Protein AF-0000000079813178 (afdb_homodimer)

Radius of gyration: 21.25 Å; Cα contacts (8 Å, |Δi|>4): 1229; chains: 2; bounding box: 48×65×44 Å

Foldseek 3Di:
DPQPDDDPPQKDFDDKDKDFALAKDKDKDAAFKKKKKWQAAALWKKWKWKAAQPDSPWIWDLVLQCVVVVHQWAAAQGFTAIPVRHGFKHWNHWPQGTKGQPDAWDDQVNCCVPPVHRDDRIFLVNCQVVVVVRVDHSVPRDRTIMPQWDWDADPVGDIDGDGGRTHRSTMIMMGGRHTMMMMMTRGNDLRDRSRDNDRGMMMMTMMHRD/DPQPDDDPPQKDFDDKDKDFALAKDKDKDAAFKKKKKWQAAALWKKWKWKAAQPDSPWIWDLVLQCVVVVHQWAAAQGFTAIPVRHGFKHWNHWPQGTKGQPDAWDDQVNCCVPPVHRDDRIFLVNCQVVVVVRVDHSVPRDRTIMPQWDWDADPVGDIDGDGGRTHRSTMIMMGGRHTMMMMMTRGNDLRDRSRPNDRGMMMMTMMHRD

InterPro domains:
  IPR018959 Domain of unknown function DUF1989 [PF09347] (17-181)

Sequence (420 aa):
MTVALTLPEGSRVIHRETVAPKKPWSRVLATGQFLSIVDLHGQQAVDFLCFTAHAPHARLNVPNTVKLNRSLYVTKGTDLYSDRAEKMFSVIEDTCGFHDTLAGCCSCEMDRLRYGVEKTESCRTNFISELSKWGLGPSEIVSNVNFFMRVKFASDGALEIAEGISRPGDYVILRAHMPVLAVLSNCPQQNNPCSGFAPTPIEVIVSEAVMTVALTLPEGSRVIHRETVAPKKPWSRVLATGQFLSIVDLHGQQAVDFLCFTAHAPHARLNVPNTVKLNRSLYVTKGTDLYSDRAEKMFSVIEDTCGFHDTLAGCCSCEMDRLRYGVEKTESCRTNFISELSKWGLGPSEIVSNVNFFMRVKFASDGALEIAEGISRPGDYVILRAHMPVLAVLSNCPQQNNPCSGFAPTPIEVIVSEAV

Organism: NCBI:txid265959

pLDDT: mean 94.75, std 8.08, range [41.75, 98.94]

Solvent-accessible surface area (backbone atoms only — not comparable to full-atom values): 20722 Å² total; per-residue (Å²): 127,88,56,85,71,83,68,64,85,63,47,44,80,76,45,74,44,73,41,52,49,50,34,50,52,72,50,76,39,49,59,62,23,32,44,33,44,30,26,56,70,31,16,39,22,30,37,36,48,42,28,35,53,91,54,75,79,34,31,52,20,53,25,51,19,26,58,75,61,34,23,55,53,44,33,59,72,33,50,39,20,16,73,67,58,41,68,42,34,32,26,75,39,48,69,56,67,51,18,27,54,62,62,41,67,50,34,38,54,49,37,30,75,75,70,70,44,72,88,55,75,25,29,45,58,28,46,36,60,54,34,45,78,75,79,42,51,68,80,71,67,62,65,26,41,25,44,32,17,36,64,47,64,49,89,87,24,42,46,44,78,31,64,26,79,28,45,61,42,24,34,39,31,31,35,26,64,35,51,28,26,40,37,36,14,34,30,40,47,54,89,50,39,35,12,63,46,57,47,52,45,33,37,41,35,36,30,33,73,109,126,86,55,85,71,83,68,64,85,63,46,43,80,77,45,75,47,75,42,51,50,52,34,50,51,72,50,75,40,50,59,60,21,32,44,33,44,30,26,56,68,29,16,39,22,31,36,35,49,41,30,36,55,91,54,76,78,34,34,54,22,53,27,50,20,26,58,76,61,34,22,54,52,45,33,59,72,34,50,41,19,17,73,67,59,43,67,41,34,32,26,76,38,48,68,56,65,51,18,28,54,64,62,43,69,50,33,38,54,50,37,29,75,75,70,70,44,72,88,53,76,23,30,45,59,27,45,35,61,55,34,44,80,74,78,41,49,68,79,71,66,63,65,25,41,25,43,33,18,35,65,47,64,48,91,88,22,42,44,44,78,31,65,26,78,29,45,60,41,25,35,39,32,31,36,26,63,33,52,27,28,40,37,37,16,34,31,40,48,52,87,49,39,35,14,61,47,56,46,52,46,33,36,41,35,34,29,32,72,111

Secondary structure (DSSP, 8-state):
------PPTTEEEEEEEEEPTT-EEEEEEPTT-EEEEEESSSS--EEEEEEESSSTT-BB-HHHHHHHHTBSSB-TTPEEEBTT--EEEEEEEESS--BBSSS----HHHHHHHH---S---HHHHHHHHHHTTT--GGG----EEET-EEEE-TT-BEEEE---PPTTEEEEEEESS-EEEEEEE----SSGGGTTS---EEEEEEEE-/------PPTTEEEEEEEEEPTT-EEEEEE-TT-EEEEEESSSS--EEEEEEESSSTT-BB-HHHHHHHHTBSSB-TTPEEEBTT--EEEEEEEESS--BBSSS----HHHHHHHH---S---HHHHHHHHHHTTT--GGG----EEET-EEEE-TT-BEEEE---PPTTEEEEEEESS-EEEEEEE----SSGGGTTS---EEEEEEEE-

Structure (mmCIF, N/CA/C/O backbone):
data_AF-0000000079813178-model_v1
#
loop_
_entity.id
_entity.type
_entity.pdbx_description
1 polymer 'DUF1989 domain-containing protein'
#
loop_
_atom_site.group_PDB
_atom_site.id
_atom_site.type_symbol
_atom_site.label_atom_id
_atom_site.label_alt_id
_atom_site.label_comp_id
_atom_site.label_asym_id
_atom_site.label_entity_id
_atom_site.label_seq_id
_atom_site.pdbx_PDB_ins_code
_atom_site.Cartn_x
_atom_site.Cartn_y
_atom_site.Cartn_z
_atom_site.occupancy
_atom_site.B_iso_or_equiv
_atom_site.auth_seq_id
_atom_site.auth_comp_id
_atom_site.auth_asym_id
_atom_site.auth_atom_id
_atom_site.pdbx_PDB_model_num
ATOM 1 N N . MET A 1 1 ? 4.766 33.875 9.242 1 42.12 1 MET A N 1
ATOM 2 C CA . MET A 1 1 ? 3.498 34.438 8.758 1 42.12 1 MET A CA 1
ATOM 3 C C . MET A 1 1 ? 2.34 33.5 9.109 1 42.12 1 MET A C 1
ATOM 5 O O . MET A 1 1 ? 2.441 32.281 8.953 1 42.12 1 MET A O 1
ATOM 9 N N . THR A 1 2 ? 1.492 33.969 10.023 1 48.41 2 THR A N 1
ATOM 10 C CA . THR A 1 2 ? 0.312 33.219 10.445 1 48.41 2 THR A CA 1
ATOM 11 C C . THR A 1 2 ? -0.547 32.812 9.242 1 48.41 2 THR A C 1
ATOM 13 O O . THR A 1 2 ? -0.904 33.688 8.43 1 48.41 2 THR A O 1
ATOM 16 N N . VAL A 1 3 ? -0.203 31.609 8.633 1 57.38 3 VAL A N 1
ATOM 17 C CA . VAL A 1 3 ? -0.937 31.156 7.461 1 57.38 3 VAL A CA 1
ATOM 18 C C . VAL A 1 3 ? -2.439 31.25 7.719 1 57.38 3 VAL A C 1
ATOM 20 O O . VAL A 1 3 ? -2.896 31.016 8.844 1 57.38 3 VAL A O 1
ATOM 23 N N . ALA A 1 4 ? -3.143 32.031 6.816 1 65.25 4 ALA A N 1
ATOM 24 C CA . ALA A 1 4 ? -4.594 32.188 6.828 1 65.25 4 ALA A CA 1
ATOM 25 C C . ALA A 1 4 ? -5.293 30.828 6.746 1 65.25 4 ALA A C 1
ATOM 27 O O . ALA A 1 4 ? -5.406 30.25 5.664 1 65.25 4 ALA A O 1
ATOM 28 N N . LEU A 1 5 ? -5.188 29.953 7.801 1 79.19 5 LEU A N 1
ATOM 29 C CA . LEU A 1 5 ? -5.93 28.719 7.953 1 79.19 5 LEU A CA 1
ATOM 30 C C . LEU A 1 5 ? -7.371 28.984 8.375 1 79.19 5 LEU A C 1
ATOM 32 O O . LEU A 1 5 ? -7.617 29.828 9.25 1 79.19 5 LEU A O 1
ATOM 36 N N . THR A 1 6 ? -8.328 28.656 7.5 1 83.5 6 THR A N 1
ATOM 37 C CA . THR A 1 6 ? -9.727 28.688 7.922 1 83.5 6 THR A CA 1
ATOM 38 C C . THR A 1 6 ? -10.109 27.391 8.648 1 83.5 6 THR A C 1
ATOM 40 O O . THR A 1 6 ? -10.289 26.359 8.008 1 83.5 6 THR A O 1
ATOM 43 N N . LEU A 1 7 ? -10.195 27.5 9.914 1 88.56 7 LEU A N 1
ATOM 44 C CA . LEU A 1 7 ? -10.633 26.359 10.719 1 88.56 7 LEU A CA 1
ATOM 45 C C . LEU A 1 7 ? -12.133 26.125 10.562 1 88.56 7 LEU A C 1
ATOM 47 O O . LEU A 1 7 ? -12.867 27.031 10.156 1 88.56 7 LEU A O 1
ATOM 51 N N . PRO A 1 8 ? -12.5 24.859 10.82 1 89.31 8 PRO A N 1
ATOM 52 C CA . PRO A 1 8 ? -13.945 24.609 10.766 1 89.31 8 PRO A CA 1
ATOM 53 C C . PRO A 1 8 ? -14.734 25.562 11.656 1 89.31 8 PRO A C 1
ATOM 55 O O . PRO A 1 8 ? -14.281 25.906 12.758 1 89.31 8 PRO A O 1
ATOM 58 N N . GLU A 1 9 ? -15.828 26.031 11.078 1 85.81 9 GLU A N 1
ATOM 59 C CA . GLU A 1 9 ? -16.625 27 11.812 1 85.81 9 GLU A CA 1
ATOM 60 C C . GLU A 1 9 ? -16.969 26.484 13.211 1 85.81 9 GLU A C 1
ATOM 62 O O . GLU A 1 9 ? -17.359 25.328 13.367 1 85.81 9 GLU A O 1
ATOM 67 N N . GLY A 1 10 ? -16.781 27.328 14.18 1 89.38 10 GLY A N 1
ATOM 68 C CA . GLY A 1 10 ? -17.156 27.016 15.547 1 89.38 10 GLY A CA 1
ATOM 69 C C . GLY A 1 10 ? -16.141 26.125 16.25 1 89.38 10 GLY A C 1
ATOM 70 O O . GLY A 1 10 ? -16.484 25.453 17.234 1 89.38 10 GLY A O 1
ATOM 71 N N . SER A 1 11 ? -14.969 26.047 15.648 1 93.38 11 SER A N 1
ATOM 72 C CA . SER A 1 11 ? -13.984 25.172 16.281 1 93.38 11 SER A CA 1
ATOM 73 C C . SER A 1 11 ? -12.984 25.984 17.109 1 93.38 11 SER A C 1
ATOM 75 O O . SER A 1 11 ? -12.781 27.172 16.859 1 93.38 11 SER A O 1
ATOM 77 N N . ARG A 1 12 ? -12.414 25.406 18.172 1 95.69 12 ARG A N 1
ATOM 78 C CA . ARG A 1 12 ? -11.344 25.984 18.969 1 95.69 12 ARG A CA 1
ATOM 79 C C . ARG A 1 12 ? -10.055 25.188 18.828 1 95.69 12 ARG A C 1
ATOM 81 O O . ARG A 1 12 ? -10.086 23.953 18.766 1 95.69 12 ARG A O 1
ATOM 88 N N . VAL A 1 13 ? -9.008 25.922 18.828 1 96.88 13 VAL A N 1
ATOM 89 C CA . VAL A 1 13 ? -7.695 25.297 18.734 1 96.88 13 VAL A CA 1
ATOM 90 C C . VAL A 1 13 ? -7.312 24.688 20.078 1 96.88 13 VAL A C 1
ATOM 92 O O . VAL A 1 13 ? -7.359 25.375 21.109 1 96.88 13 VAL A O 1
ATOM 95 N N . ILE A 1 14 ? -6.93 23.469 20.062 1 96.56 14 ILE A N 1
ATOM 96 C CA . ILE A 1 14 ? -6.516 22.875 21.328 1 96.56 14 ILE A CA 1
ATOM 97 C C . ILE A 1 14 ? -5.02 22.562 21.281 1 96.56 14 ILE A C 1
ATOM 99 O O . ILE A 1 14 ? -4.398 22.344 22.328 1 96.56 14 ILE A O 1
ATOM 103 N N . HIS A 1 15 ? -4.414 22.469 20.188 1 97.75 15 HIS A N 1
ATOM 104 C CA . HIS A 1 15 ? -2.982 22.25 20.016 1 97.75 15 HIS A CA 1
ATOM 105 C C . HIS A 1 15 ? -2.486 22.891 18.719 1 97.75 15 HIS A C 1
ATOM 107 O O . HIS A 1 15 ? -3.168 22.828 17.688 1 97.75 15 HIS A O 1
ATOM 113 N N . ARG A 1 16 ? -1.456 23.562 18.75 1 97.25 16 ARG A N 1
ATOM 114 C CA . ARG A 1 16 ? -0.791 24.172 17.594 1 97.25 16 ARG A CA 1
ATOM 115 C C . ARG A 1 16 ? 0.725 24.078 17.734 1 97.25 16 ARG A C 1
ATOM 117 O O . ARG A 1 16 ? 1.286 24.422 18.766 1 97.25 16 ARG A O 1
ATOM 124 N N . GLU A 1 17 ? 1.346 23.562 16.672 1 97.81 17 GLU A N 1
ATOM 125 C CA . GLU A 1 17 ? 2.785 23.328 16.75 1 97.81 17 GLU A CA 1
ATOM 126 C C . GLU A 1 17 ? 3.441 23.422 15.383 1 97.81 17 GLU A C 1
ATOM 128 O O . GLU A 1 17 ? 2.873 22.969 14.383 1 97.81 17 GLU A O 1
ATOM 133 N N . THR A 1 18 ? 4.57 24.062 15.367 1 98.56 18 THR A N 1
ATOM 134 C CA . THR A 1 18 ? 5.422 23.953 14.18 1 98.56 18 THR A CA 1
ATOM 135 C C . THR A 1 18 ? 6.301 22.719 14.258 1 98.56 18 THR A C 1
ATOM 137 O O . THR A 1 18 ? 7.027 22.516 15.227 1 98.56 18 THR A O 1
ATOM 140 N N . VAL A 1 19 ? 6.18 21.844 13.328 1 98.75 19 VAL A N 1
ATOM 141 C CA . VAL A 1 19 ? 7.055 20.688 13.211 1 98.75 19 VAL A CA 1
ATOM 142 C C . VAL A 1 19 ? 8.258 21.031 12.336 1 98.75 19 VAL A C 1
ATOM 144 O O . VAL A 1 19 ? 8.102 21.375 11.164 1 98.75 19 VAL A O 1
ATOM 147 N N . ALA A 1 20 ? 9.445 20.984 12.883 1 98.69 20 ALA A N 1
ATOM 148 C CA . ALA A 1 20 ? 10.672 21.344 12.172 1 98.69 20 ALA A CA 1
ATOM 149 C C . ALA A 1 20 ? 10.891 20.422 10.969 1 98.69 20 ALA A C 1
ATOM 151 O O . ALA A 1 20 ? 10.328 19.328 10.898 1 98.69 20 ALA A O 1
ATOM 152 N N . PRO A 1 21 ? 11.711 20.953 9.977 1 98.31 21 PRO A N 1
ATOM 153 C CA . PRO A 1 21 ? 12.047 20.047 8.875 1 98.31 21 PRO A CA 1
ATOM 154 C C . PRO A 1 21 ? 12.633 18.719 9.359 1 98.31 21 PRO A C 1
ATOM 156 O O . PRO A 1 21 ? 13.391 18.703 10.328 1 98.31 21 P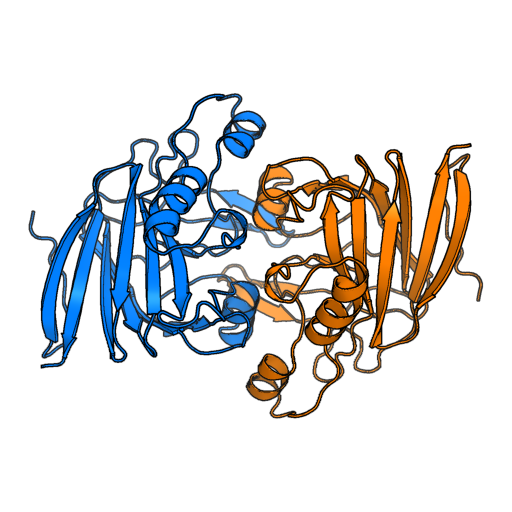RO A O 1
ATOM 159 N N . LYS A 1 22 ? 12.18 17.656 8.719 1 98.38 22 LYS A N 1
ATOM 160 C CA . LYS A 1 22 ? 12.781 16.328 8.867 1 98.38 22 LYS A CA 1
ATOM 161 C C . LYS A 1 22 ? 12.375 15.688 10.188 1 98.38 22 LYS A C 1
ATOM 163 O O . LYS A 1 22 ? 12.875 14.609 10.539 1 98.38 22 LYS A O 1
ATOM 168 N N . LYS A 1 23 ? 11.453 16.25 10.914 1 98.69 23 LYS A N 1
ATOM 169 C CA . LYS A 1 23 ? 11.117 15.742 12.234 1 98.69 23 LYS A CA 1
ATOM 170 C C . LYS A 1 23 ? 9.742 15.078 12.234 1 98.69 23 LYS A C 1
ATOM 172 O O . LYS A 1 23 ? 8.883 15.414 11.422 1 98.69 23 LYS A O 1
ATOM 177 N N . PRO A 1 24 ? 9.531 14.102 13.102 1 98.81 24 PRO A N 1
ATOM 178 C CA . PRO A 1 24 ? 8.227 13.438 13.234 1 98.81 24 PRO A CA 1
ATOM 179 C C . PRO A 1 24 ? 7.301 14.156 14.211 1 98.81 24 PRO A C 1
ATOM 181 O O . PRO A 1 24 ? 7.746 15.031 14.961 1 98.81 24 PRO A O 1
ATOM 184 N N . TRP A 1 25 ? 6.059 13.82 14.195 1 98.88 25 TRP A N 1
ATOM 185 C CA . TRP A 1 25 ? 5.023 14.281 15.117 1 98.88 25 TRP A CA 1
ATOM 186 C C . TRP A 1 25 ? 3.924 13.227 15.266 1 98.88 25 TRP A C 1
ATOM 188 O O . TRP A 1 25 ? 3.625 12.492 14.32 1 98.88 25 TRP A O 1
ATOM 198 N N . SER A 1 26 ? 3.346 13.117 16.484 1 98.56 26 SER A N 1
ATOM 199 C CA . SER A 1 26 ? 2.209 12.227 16.703 1 98.56 26 SER A CA 1
ATOM 200 C C . SER A 1 26 ? 1.302 12.742 17.812 1 98.56 26 SER A C 1
ATOM 202 O O . SER A 1 26 ? 1.755 13.453 18.703 1 98.56 26 SER A O 1
ATOM 204 N N . ARG A 1 27 ? 0.092 12.438 17.688 1 98.12 27 ARG A N 1
ATOM 205 C CA . ARG A 1 27 ? -0.904 12.789 18.688 1 98.12 27 ARG A CA 1
ATOM 206 C C . ARG A 1 27 ? -2.168 11.953 18.531 1 98.12 27 ARG A C 1
ATOM 208 O O . ARG A 1 27 ? -2.541 11.594 17.406 1 98.12 27 ARG A O 1
ATOM 215 N N . VAL A 1 28 ? -2.85 11.648 19.656 1 97.5 28 VAL A N 1
ATOM 216 C CA . VAL A 1 28 ? -4.168 11.031 19.609 1 97.5 28 VAL A CA 1
ATOM 217 C C . VAL A 1 28 ? -5.238 12.109 19.438 1 97.5 28 VAL A C 1
ATOM 219 O O . VAL A 1 28 ? -5.219 13.125 20.125 1 97.5 28 VAL A O 1
ATOM 222 N N . LEU A 1 29 ? -6.059 11.93 18.484 1 98.06 29 LEU A N 1
ATOM 223 C CA . LEU A 1 29 ? -7.242 12.766 18.297 1 98.06 29 LEU A CA 1
ATOM 224 C C . LEU A 1 29 ? -8.5 12.031 18.75 1 98.06 29 LEU A C 1
ATOM 226 O O . LEU A 1 29 ? -8.648 10.836 18.5 1 98.06 29 LEU A O 1
ATOM 230 N N . ALA A 1 30 ? -9.383 12.758 19.422 1 97.12 30 ALA A N 1
ATOM 231 C CA . ALA A 1 30 ? -10.695 12.219 19.781 1 97.12 30 ALA A CA 1
ATOM 232 C C . ALA A 1 30 ? -11.648 12.281 18.578 1 97.12 30 ALA A C 1
ATOM 234 O O . ALA A 1 30 ? -11.406 13.023 17.625 1 97.12 30 ALA A O 1
ATOM 235 N N . THR A 1 31 ? -12.711 11.406 18.719 1 97.44 31 THR A N 1
ATOM 236 C CA . THR A 1 31 ? -13.758 11.461 17.703 1 97.44 31 THR A CA 1
ATOM 237 C C . THR A 1 31 ? -14.273 12.891 17.531 1 97.44 31 THR A C 1
ATOM 239 O O . THR A 1 31 ? -14.57 13.57 18.516 1 97.44 31 THR A O 1
ATOM 242 N N . GLY A 1 32 ? -14.266 13.328 16.266 1 97.94 32 GLY A N 1
ATOM 243 C CA . GLY A 1 32 ? -14.828 14.633 15.969 1 97.94 32 GLY A CA 1
ATOM 244 C C . GLY A 1 32 ? -13.781 15.734 15.898 1 97.94 32 GLY A C 1
ATOM 245 O O . GLY A 1 32 ? -14.047 16.812 15.375 1 97.94 32 GLY A O 1
ATOM 246 N N . GLN A 1 33 ? -12.594 15.539 16.422 1 98.56 33 GLN A N 1
ATOM 247 C CA . GLN A 1 33 ? -11.531 16.531 16.359 1 98.56 33 GLN A CA 1
ATOM 248 C C . GLN A 1 33 ? -10.961 16.641 14.953 1 98.56 33 GLN A C 1
ATOM 250 O O . GLN A 1 33 ? -11.148 15.734 14.133 1 98.56 33 GLN A O 1
ATOM 255 N N . PHE A 1 34 ? -10.352 17.766 14.672 1 98.56 34 PHE A N 1
ATOM 256 C CA . PHE A 1 34 ? -9.781 18.062 13.359 1 98.56 34 PHE A CA 1
ATOM 257 C C . PHE A 1 34 ? -8.266 18.172 13.438 1 98.56 34 PHE A C 1
ATOM 259 O O . PHE A 1 34 ? -7.727 18.734 14.391 1 98.56 34 PHE A O 1
ATOM 266 N N . LEU A 1 35 ? -7.59 17.578 12.516 1 98.81 35 LEU A N 1
ATOM 267 C CA . LEU A 1 35 ? -6.16 17.781 12.305 1 98.81 35 LEU A CA 1
ATOM 268 C C . LEU A 1 35 ? -5.902 18.609 11.047 1 98.81 35 LEU A C 1
ATOM 270 O O . LEU A 1 35 ? -6.289 18.203 9.945 1 98.81 35 LEU A O 1
ATOM 274 N N . SER A 1 36 ? -5.328 19.75 11.188 1 98.56 36 SER A N 1
ATOM 275 C CA . SER A 1 36 ? -4.879 20.562 10.07 1 98.56 36 SER A CA 1
ATOM 276 C C . SER A 1 36 ? -3.371 20.453 9.867 1 98.56 36 SER A C 1
ATOM 278 O O . SER A 1 36 ? -2.604 20.594 10.828 1 98.56 36 SER A O 1
ATOM 280 N N . ILE A 1 37 ? -2.99 20.141 8.719 1 98.69 37 ILE A N 1
ATOM 281 C CA . ILE A 1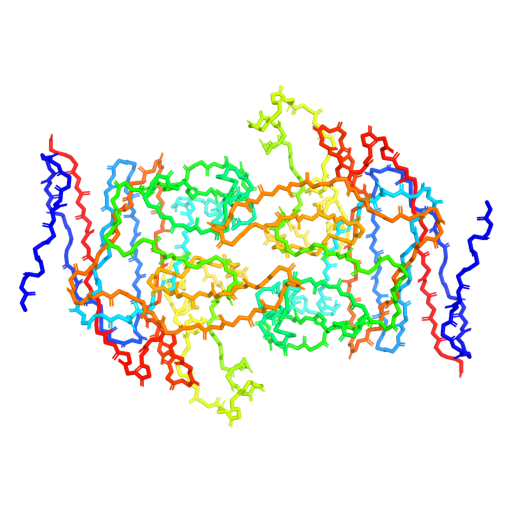 37 ? -1.588 20.156 8.32 1 98.69 37 ILE A CA 1
ATOM 282 C C . ILE A 1 37 ? -1.35 21.281 7.32 1 98.69 37 ILE A C 1
ATOM 284 O O . ILE A 1 37 ? -1.972 21.312 6.254 1 98.69 37 ILE A O 1
ATOM 288 N N . VAL A 1 38 ? -0.471 22.172 7.609 1 98.38 38 VAL A N 1
ATOM 289 C CA . VAL A 1 38 ? -0.228 23.359 6.793 1 98.38 38 VAL A CA 1
ATOM 290 C C . VAL A 1 38 ? 1.189 23.312 6.227 1 98.38 38 VAL A C 1
ATOM 292 O O . VAL A 1 38 ? 2.16 23.188 6.98 1 98.38 38 VAL A O 1
ATOM 295 N N . ASP A 1 39 ? 1.309 23.344 4.922 1 98 39 ASP A N 1
ATOM 296 C CA . ASP A 1 39 ? 2.598 23.531 4.258 1 98 39 ASP A CA 1
ATOM 297 C C . ASP A 1 39 ? 3.025 24.984 4.273 1 98 39 ASP A C 1
ATOM 299 O O . ASP A 1 39 ? 2.613 25.766 3.412 1 98 39 ASP A O 1
ATOM 303 N N . LEU A 1 40 ? 3.934 25.328 5.148 1 97.81 40 LEU A N 1
ATOM 304 C CA . LEU A 1 40 ? 4.223 26.734 5.457 1 97.81 40 LEU A CA 1
ATOM 305 C C . LEU A 1 40 ? 4.957 27.406 4.305 1 97.81 40 LEU A C 1
ATOM 307 O O . LEU A 1 40 ? 4.777 28.594 4.059 1 97.81 40 LEU A O 1
ATOM 311 N N . HIS A 1 41 ? 5.758 26.656 3.547 1 97.5 41 HIS A N 1
ATOM 312 C CA . HIS A 1 41 ? 6.641 27.281 2.57 1 97.5 41 HIS A CA 1
ATOM 313 C C . HIS A 1 41 ? 6.41 26.703 1.174 1 97.5 41 HIS A C 1
ATOM 315 O O . HIS A 1 41 ? 7.039 27.141 0.209 1 97.5 41 HIS A O 1
ATOM 321 N N . GLY A 1 42 ? 5.52 25.781 1.027 1 96.94 42 GLY A N 1
ATOM 322 C CA . GLY A 1 42 ? 5.23 25.172 -0.26 1 96.94 42 GLY A CA 1
ATOM 323 C C . GLY A 1 42 ? 6.156 24.016 -0.598 1 96.94 42 GLY A C 1
ATOM 324 O O . GLY A 1 42 ? 7.336 24.047 -0.251 1 96.94 42 GLY A O 1
ATOM 325 N N . GLN A 1 43 ? 5.578 22.984 -1.272 1 97.5 43 GLN A N 1
ATOM 326 C CA . GLN A 1 43 ? 6.297 21.844 -1.829 1 97.5 43 GLN A CA 1
ATOM 327 C C . GLN A 1 43 ? 6.965 21.031 -0.729 1 97.5 43 GLN A C 1
ATOM 329 O O . GLN A 1 43 ? 8.086 20.531 -0.905 1 97.5 43 GLN A O 1
ATOM 334 N N . GLN A 1 44 ? 6.375 20.938 0.467 1 98.38 44 GLN A N 1
ATOM 335 C CA . GLN A 1 44 ? 6.852 20.078 1.549 1 98.38 44 GLN A CA 1
ATOM 336 C C . GLN A 1 44 ? 5.961 18.844 1.715 1 98.38 44 GLN A C 1
ATOM 338 O O . GLN A 1 44 ? 4.836 18.953 2.211 1 98.38 44 GLN A O 1
ATOM 343 N N . ALA A 1 45 ? 6.5 17.719 1.309 1 98.69 45 ALA A N 1
ATOM 344 C CA . ALA A 1 45 ? 5.754 16.469 1.478 1 98.69 45 ALA A CA 1
ATOM 345 C C . ALA A 1 45 ? 5.695 16.062 2.945 1 98.69 45 ALA A C 1
ATOM 347 O O . ALA A 1 45 ? 6.68 16.203 3.676 1 98.69 45 ALA A O 1
ATOM 348 N N . VAL A 1 46 ? 4.562 15.531 3.359 1 98.88 46 VAL A N 1
ATOM 349 C CA . VAL A 1 46 ? 4.352 15.023 4.715 1 98.88 46 VAL A CA 1
ATOM 350 C C . VAL A 1 46 ? 3.82 13.594 4.656 1 98.88 46 VAL A C 1
ATOM 352 O O . VAL A 1 46 ? 2.703 13.359 4.195 1 98.88 46 VAL A O 1
ATOM 355 N N . ASP A 1 47 ? 4.621 12.602 5.117 1 98.94 47 ASP A N 1
ATOM 356 C CA . ASP A 1 47 ? 4.172 11.219 5.199 1 98.94 47 ASP A CA 1
ATOM 357 C C . ASP A 1 47 ? 3.262 11.008 6.406 1 98.94 47 ASP A C 1
ATOM 359 O O . ASP A 1 47 ? 3.555 11.484 7.504 1 98.94 47 ASP A O 1
ATOM 363 N N . PHE A 1 48 ? 2.203 10.258 6.16 1 98.94 48 PHE A N 1
ATOM 364 C CA . PHE A 1 48 ? 1.165 10.211 7.184 1 98.94 48 PHE A CA 1
ATOM 365 C C . PHE A 1 48 ? 0.685 8.773 7.402 1 98.94 48 PHE A C 1
ATOM 367 O O . PHE A 1 48 ? 0.352 8.078 6.441 1 98.94 48 PHE A O 1
ATOM 374 N N . LEU A 1 49 ? 0.696 8.312 8.633 1 98.44 49 LEU A N 1
ATOM 375 C CA . LEU A 1 49 ? 0.086 7.082 9.125 1 98.44 49 LEU A CA 1
ATOM 376 C C . LEU A 1 49 ? -0.948 7.383 10.211 1 98.44 49 LEU A C 1
ATOM 378 O O . LEU A 1 49 ? -0.877 8.422 10.867 1 98.44 49 LEU A O 1
ATOM 382 N N . CYS A 1 50 ? -1.857 6.473 10.359 1 97.81 50 CYS A N 1
ATOM 383 C CA . CYS A 1 50 ? -2.744 6.574 11.508 1 97.81 50 CYS A CA 1
ATOM 384 C C . CYS A 1 50 ? -3.193 5.195 11.977 1 97.81 50 CYS A C 1
ATOM 386 O O . CYS A 1 50 ? -3.18 4.238 11.203 1 97.81 50 CYS A O 1
ATOM 388 N N . PHE A 1 51 ? -3.502 5.109 13.281 1 96.88 51 PHE A N 1
ATOM 389 C CA . PHE A 1 51 ? -3.844 3.893 14.008 1 96.88 51 PHE A CA 1
ATOM 390 C C . PHE A 1 51 ? -5.047 4.125 14.914 1 96.88 51 PHE A C 1
ATOM 392 O O . PHE A 1 51 ? -5.285 5.25 15.359 1 96.88 51 PHE A O 1
ATOM 399 N N . THR A 1 52 ? -5.801 3.029 15.125 1 93.94 52 THR A N 1
ATOM 400 C CA . THR A 1 52 ? -6.762 3.143 16.219 1 93.94 52 THR A CA 1
ATOM 401 C C . THR A 1 52 ? -6.051 3.416 17.531 1 93.94 52 THR A C 1
ATOM 403 O O . THR A 1 52 ? -5 2.836 17.812 1 93.94 52 THR A O 1
ATOM 406 N N . ALA A 1 53 ? -6.516 4.348 18.422 1 85.88 53 ALA A N 1
ATOM 407 C CA . ALA A 1 53 ? -5.797 4.855 19.594 1 85.88 53 ALA A CA 1
ATOM 408 C C . ALA A 1 53 ? -5.719 3.801 20.688 1 85.88 53 ALA A C 1
ATOM 410 O O . ALA A 1 53 ? -4.684 3.65 21.344 1 85.88 53 ALA A O 1
ATOM 411 N N . HIS A 1 54 ? -6.621 3.166 21.203 1 72.94 54 HIS A N 1
ATOM 412 C CA . HIS A 1 54 ? -6.602 2.369 22.422 1 72.94 54 HIS A CA 1
ATOM 413 C C . HIS A 1 54 ? -6.367 0.894 22.109 1 72.94 54 HIS A C 1
ATOM 415 O O . HIS A 1 54 ? -6.043 0.11 23 1 72.94 54 HIS A O 1
ATOM 421 N N . ALA A 1 55 ? -6.398 0.463 20.953 1 63.16 55 ALA A N 1
ATOM 422 C CA . ALA A 1 55 ? -5.984 -0.89 20.594 1 63.16 55 ALA A CA 1
ATOM 423 C C . ALA A 1 55 ? -5.559 -0.955 19.125 1 63.16 55 ALA A C 1
ATOM 425 O O . ALA A 1 55 ? -6.391 -1.15 18.234 1 63.16 55 ALA A O 1
ATOM 426 N N . PRO A 1 56 ? -4.266 -0.625 19 1 62.16 56 PRO A N 1
ATOM 427 C CA . PRO A 1 56 ? -3.889 -0.531 17.578 1 62.16 56 PRO A CA 1
ATOM 428 C C . PRO A 1 56 ? -4.137 -1.829 16.812 1 62.16 56 PRO A C 1
ATOM 430 O O . PRO A 1 56 ? -3.188 -2.459 16.344 1 62.16 56 PRO A O 1
ATOM 433 N N . HIS A 1 57 ? -5.5 -2.068 16.859 1 71.19 57 HIS A N 1
ATOM 434 C CA . HIS A 1 57 ? -5.906 -3.289 16.172 1 71.19 57 HIS A CA 1
ATOM 435 C C . HIS A 1 57 ? -6.164 -3.025 14.695 1 71.19 57 HIS A C 1
ATOM 437 O O . HIS A 1 57 ? -6.238 -3.961 13.898 1 71.19 57 HIS A O 1
ATOM 443 N N . ALA A 1 58 ? -6.234 -1.715 14.414 1 89.38 58 ALA A N 1
ATOM 444 C CA . ALA A 1 58 ? -6.441 -1.373 13.008 1 89.38 58 ALA A CA 1
ATOM 445 C C . ALA A 1 58 ? -5.621 -0.148 12.617 1 89.38 58 ALA A C 1
ATOM 447 O O . ALA A 1 58 ? -5.387 0.741 13.438 1 89.38 58 ALA A O 1
ATOM 448 N N . ARG A 1 59 ? -5.145 -0.184 11.523 1 96.38 59 ARG A N 1
ATOM 449 C CA . ARG A 1 59 ? -4.297 0.888 11.016 1 96.38 59 ARG A CA 1
ATOM 450 C C . ARG A 1 59 ? -4.699 1.28 9.602 1 96.38 59 ARG A C 1
ATOM 452 O O . ARG A 1 59 ? -5.484 0.582 8.953 1 96.38 59 ARG A O 1
ATOM 459 N N . LEU A 1 60 ? -4.219 2.426 9.203 1 97.94 60 LEU A N 1
ATOM 460 C CA . LEU A 1 60 ? -4.453 2.9 7.844 1 97.94 60 LEU A CA 1
ATOM 461 C C . LEU A 1 60 ? -4.184 1.795 6.828 1 97.94 60 LEU A C 1
ATOM 463 O O . LEU A 1 60 ? -3.197 1.065 6.945 1 97.94 60 LEU A O 1
ATOM 467 N N . ASN A 1 61 ? -5.09 1.668 5.926 1 98.06 61 ASN A N 1
ATOM 468 C CA . ASN A 1 61 ? -4.961 0.753 4.797 1 98.06 61 ASN A CA 1
ATOM 469 C C . ASN A 1 61 ? -5.211 1.463 3.471 1 98.06 61 ASN A C 1
ATOM 471 O O . ASN A 1 61 ? -6.359 1.759 3.129 1 98.06 61 ASN A O 1
ATOM 475 N N . VAL A 1 62 ? -4.156 1.707 2.703 1 98.75 62 VAL A N 1
ATOM 476 C CA . VAL A 1 62 ? -4.23 2.494 1.477 1 98.75 62 VAL A CA 1
ATOM 477 C C . VAL A 1 62 ? -5.086 1.766 0.443 1 98.75 62 VAL A C 1
ATOM 479 O O . VAL A 1 62 ? -5.969 2.363 -0.174 1 98.75 62 VAL A O 1
ATOM 482 N N . PRO A 1 63 ? -4.98 0.422 0.286 1 98.62 63 PRO A N 1
ATOM 483 C CA . PRO A 1 63 ? -5.848 -0.261 -0.676 1 98.62 63 PRO A CA 1
ATOM 484 C C . PRO A 1 63 ? -7.332 -0.099 -0.352 1 98.62 63 PRO A C 1
ATOM 486 O O . PRO A 1 63 ? -8.133 0.177 -1.246 1 98.62 63 PRO A O 1
ATOM 489 N N . ASN A 1 64 ? -7.707 -0.276 0.93 1 98.5 64 ASN A N 1
ATOM 490 C CA . ASN A 1 64 ? -9.094 -0.035 1.297 1 98.5 64 ASN A CA 1
ATOM 491 C C . ASN A 1 64 ? -9.516 1.398 0.986 1 98.5 64 ASN A C 1
ATOM 493 O O . ASN A 1 64 ? -10.625 1.634 0.506 1 98.5 64 ASN A O 1
ATOM 497 N N . THR A 1 65 ? -8.641 2.352 1.268 1 98.81 65 THR A N 1
ATOM 498 C CA . THR A 1 65 ? -8.906 3.771 1.064 1 98.81 65 THR A CA 1
ATOM 499 C C . THR A 1 65 ? -9.133 4.074 -0.415 1 98.81 65 THR A C 1
ATOM 501 O O . THR A 1 65 ? -10.109 4.723 -0.778 1 98.81 65 THR A O 1
ATOM 504 N N . VAL A 1 66 ? -8.234 3.537 -1.306 1 98.5 66 VAL A N 1
ATOM 505 C CA . VAL A 1 66 ? -8.352 3.885 -2.719 1 98.5 66 VAL A CA 1
ATOM 506 C C . VAL A 1 66 ? -9.539 3.15 -3.34 1 98.5 66 VAL A C 1
ATOM 508 O O . VAL A 1 66 ? -10.227 3.695 -4.203 1 98.5 66 VAL A O 1
ATOM 511 N N . LYS A 1 67 ? -9.844 1.92 -2.881 1 98.06 67 LYS A N 1
ATOM 512 C CA . LYS A 1 67 ? -10.969 1.162 -3.422 1 98.06 67 LYS A CA 1
ATOM 513 C C . LYS A 1 67 ? -12.305 1.814 -3.057 1 98.06 67 LYS A C 1
ATOM 515 O O . LYS A 1 67 ? -13.172 1.985 -3.916 1 98.06 67 LYS A O 1
ATOM 520 N N . LEU A 1 68 ? -12.422 2.189 -1.806 1 98.31 68 LEU A N 1
ATOM 521 C CA . LEU A 1 68 ? -13.711 2.688 -1.342 1 98.31 68 LEU A CA 1
ATOM 522 C C . LEU A 1 68 ? -13.984 4.09 -1.881 1 98.31 68 LEU A C 1
ATOM 524 O O . LEU A 1 68 ? -15.133 4.453 -2.131 1 98.31 68 LEU A O 1
ATOM 528 N N . ASN A 1 69 ? -12.914 4.887 -2.066 1 98.31 69 ASN A N 1
ATOM 529 C CA . ASN A 1 69 ? -13.078 6.219 -2.639 1 98.31 69 ASN A CA 1
ATOM 530 C C . ASN A 1 69 ? -13.07 6.18 -4.164 1 98.31 69 ASN A C 1
ATOM 532 O O . ASN A 1 69 ? -13.391 7.176 -4.816 1 98.31 69 ASN A O 1
ATOM 536 N N . ARG A 1 70 ? -12.641 5.027 -4.77 1 97.75 70 ARG A N 1
ATOM 537 C CA . ARG A 1 70 ? -12.5 4.832 -6.207 1 97.75 70 ARG A CA 1
ATOM 538 C C . ARG A 1 70 ? -11.562 5.871 -6.812 1 97.75 70 ARG A C 1
ATOM 540 O O . ARG A 1 70 ? -11.859 6.445 -7.863 1 97.75 70 ARG A O 1
ATOM 547 N N . SER A 1 71 ? -10.477 6.141 -6.078 1 97.44 71 SER A N 1
ATOM 548 C CA . SER A 1 71 ? -9.5 7.129 -6.527 1 97.44 71 SER A CA 1
ATOM 549 C C . SER A 1 71 ? -8.117 6.855 -5.941 1 97.44 71 SER A C 1
ATOM 551 O O . SER A 1 71 ? -8 6.496 -4.77 1 97.44 71 SER A O 1
ATOM 553 N N . LEU A 1 72 ? -7.086 7.066 -6.793 1 97.12 72 LEU A N 1
ATOM 554 C CA . LEU A 1 72 ? -5.703 6.914 -6.352 1 97.12 72 LEU A CA 1
ATOM 555 C C . LEU A 1 72 ? -5.23 8.156 -5.609 1 97.12 72 LEU A C 1
ATOM 557 O O . LEU A 1 72 ? -4.188 8.133 -4.953 1 97.12 72 LEU A O 1
ATOM 561 N N . TYR A 1 73 ? -5.965 9.242 -5.703 1 94.94 73 TYR A N 1
ATOM 562 C CA . TYR A 1 73 ? -5.562 10.484 -5.055 1 94.94 73 TYR A CA 1
ATOM 563 C C . TYR A 1 73 ? -6.391 10.734 -3.797 1 94.94 73 TYR A C 1
ATOM 565 O O . TYR A 1 73 ? -7.559 10.344 -3.727 1 94.94 73 TYR A O 1
ATOM 573 N N . VAL A 1 74 ? -5.766 11.336 -2.855 1 98.12 74 VAL A N 1
ATOM 574 C CA . VAL A 1 74 ? -6.43 11.859 -1.666 1 98.12 74 VAL A CA 1
ATOM 575 C C . VAL A 1 74 ? -6.672 13.359 -1.827 1 98.12 74 VAL A C 1
ATOM 577 O O . VAL A 1 74 ? -5.77 14.102 -2.219 1 98.12 74 VAL A O 1
ATOM 580 N N . THR A 1 75 ? -7.797 13.797 -1.669 1 98.19 75 THR A N 1
ATOM 581 C CA . THR A 1 75 ? -8.188 15.203 -1.708 1 98.19 75 THR A CA 1
ATOM 582 C C . THR A 1 75 ? -9.453 15.43 -0.889 1 98.19 75 THR A C 1
ATOM 584 O O . THR A 1 75 ? -9.906 14.539 -0.165 1 98.19 75 THR A O 1
ATOM 587 N N . LYS A 1 76 ? -9.938 16.703 -0.937 1 98.25 76 LYS A N 1
ATOM 588 C CA . LYS A 1 76 ? -11.18 17 -0.231 1 98.25 76 LYS A CA 1
ATOM 589 C C . LYS A 1 76 ? -12.25 15.961 -0.557 1 98.25 76 LYS A C 1
ATOM 591 O O . LYS A 1 76 ? -12.477 15.641 -1.725 1 98.25 76 LYS A O 1
ATOM 596 N N . GLY A 1 77 ? -12.891 15.398 0.467 1 98.38 77 GLY A N 1
ATOM 597 C CA . GLY A 1 77 ? -13.93 14.406 0.279 1 98.38 77 GLY A CA 1
ATOM 598 C C . GLY A 1 77 ? -13.43 12.977 0.432 1 98.38 77 GLY A C 1
ATOM 599 O O . GLY A 1 77 ? -14.227 12.055 0.609 1 98.38 77 GLY A O 1
ATOM 600 N N . THR A 1 78 ? -12.156 12.75 0.387 1 98.69 78 THR A N 1
ATOM 601 C CA . THR A 1 78 ? -11.602 11.414 0.545 1 98.69 78 THR A CA 1
ATOM 602 C C . THR A 1 78 ? -11.703 10.953 1.995 1 98.69 78 THR A C 1
ATOM 604 O O . THR A 1 78 ? -11.367 11.695 2.916 1 98.69 78 THR A O 1
ATOM 607 N N . ASP A 1 79 ? -12.227 9.766 2.201 1 98.88 79 ASP A N 1
ATOM 608 C CA . ASP A 1 79 ? -12.203 9.109 3.504 1 98.88 79 ASP A CA 1
ATOM 609 C C . ASP A 1 79 ? -11.023 8.148 3.613 1 98.88 79 ASP A C 1
ATOM 611 O O . ASP A 1 79 ? -10.742 7.387 2.682 1 98.88 79 ASP A O 1
ATOM 615 N N . LEU A 1 80 ? -10.289 8.203 4.703 1 98.81 80 LEU A N 1
ATOM 616 C CA . LEU A 1 80 ? -9.227 7.25 4.988 1 98.81 80 LEU A CA 1
ATOM 617 C C . LEU A 1 80 ? -9.758 6.07 5.793 1 98.81 80 LEU A C 1
ATOM 619 O O . LEU A 1 80 ? -10.445 6.258 6.797 1 98.81 80 LEU A O 1
ATOM 623 N N . TYR A 1 81 ? -9.398 4.852 5.41 1 98.38 81 TYR A N 1
ATOM 624 C CA . TYR A 1 81 ? -9.977 3.65 6.012 1 98.38 81 TYR A CA 1
ATOM 625 C C . TYR A 1 81 ? -8.891 2.77 6.613 1 98.38 81 TYR A C 1
ATOM 627 O O . TYR A 1 81 ? -7.746 2.775 6.148 1 98.38 81 TYR A O 1
ATOM 635 N N . SER A 1 82 ? -9.281 1.98 7.629 1 96.75 82 SER A N 1
ATOM 636 C CA . SER A 1 82 ? -8.398 1.003 8.258 1 96.75 82 SER A CA 1
ATOM 637 C C . SER A 1 82 ? -8.398 -0.313 7.488 1 96.75 82 SER A C 1
ATOM 639 O O . SER A 1 82 ? -9.148 -0.479 6.527 1 96.75 82 SER A O 1
ATOM 641 N N . ASP A 1 83 ? -7.527 -1.256 7.938 1 94.94 83 ASP A N 1
ATOM 642 C CA . ASP A 1 83 ? -7.457 -2.592 7.352 1 94.94 83 ASP A CA 1
ATOM 643 C C . ASP A 1 83 ? -8.719 -3.396 7.664 1 94.94 83 ASP A C 1
ATOM 645 O O . ASP A 1 83 ? -8.961 -4.438 7.051 1 94.94 83 ASP A O 1
ATOM 649 N N . ARG A 1 84 ? -9.586 -2.875 8.539 1 93.5 84 ARG A N 1
ATOM 650 C CA . ARG A 1 84 ? -10.883 -3.48 8.82 1 93.5 84 ARG A CA 1
ATOM 651 C C . ARG A 1 84 ? -12.016 -2.668 8.195 1 93.5 84 ARG A C 1
ATOM 653 O O . ARG A 1 84 ? -13.18 -2.814 8.586 1 93.5 84 ARG A O 1
ATOM 660 N N . ALA A 1 85 ? -11.617 -1.743 7.324 1 95.25 85 ALA A N 1
ATOM 661 C CA . ALA A 1 85 ? -12.547 -0.937 6.535 1 95.25 85 ALA A CA 1
ATOM 662 C C . ALA A 1 85 ? -13.352 0.001 7.43 1 95.25 85 ALA A C 1
ATOM 664 O O . ALA A 1 85 ? -14.523 0.282 7.152 1 95.25 85 ALA A O 1
ATOM 665 N N . GLU A 1 86 ? -12.758 0.369 8.547 1 95.69 86 GLU A N 1
ATOM 666 C CA . GLU A 1 86 ? -13.344 1.408 9.383 1 95.69 86 GLU A CA 1
ATOM 667 C C . GLU A 1 86 ? -12.914 2.799 8.922 1 95.69 86 GLU A C 1
ATOM 669 O O . GLU A 1 86 ? -11.742 3.027 8.641 1 95.69 86 GLU A O 1
ATOM 674 N N . LYS A 1 87 ? -13.922 3.695 8.844 1 97.75 87 LYS A N 1
ATOM 675 C CA . LYS A 1 87 ? -13.586 5.078 8.508 1 97.75 87 LYS A CA 1
ATOM 676 C C . LYS A 1 87 ? -12.836 5.754 9.648 1 97.75 87 LYS A C 1
ATOM 678 O O . LYS A 1 87 ? -13.367 5.898 10.75 1 97.75 87 LYS A O 1
ATOM 683 N N . MET A 1 88 ? -11.602 6.188 9.352 1 98 88 MET A N 1
ATOM 684 C CA . MET A 1 88 ? -10.758 6.762 10.398 1 98 88 MET A CA 1
ATOM 685 C C . MET A 1 88 ? -10.75 8.281 10.32 1 98 88 MET A C 1
ATOM 687 O O . MET A 1 88 ? -11.039 8.961 11.305 1 98 88 MET A O 1
ATOM 691 N N . PHE A 1 89 ? -10.422 8.836 9.148 1 98.81 89 PHE A N 1
ATOM 692 C CA . PHE A 1 89 ? -10.422 10.266 8.867 1 98.81 89 PHE A CA 1
ATOM 693 C C . PHE A 1 89 ? -11.203 10.57 7.598 1 98.81 89 PHE A C 1
ATOM 695 O O . PHE A 1 89 ? -11.305 9.727 6.707 1 98.81 89 PHE A O 1
ATOM 702 N N . SER A 1 90 ? -11.781 11.758 7.523 1 98.88 90 SER A N 1
ATOM 703 C CA . SER A 1 90 ? -12.211 12.383 6.277 1 98.88 90 SER A CA 1
ATOM 704 C C . SER A 1 90 ? -11.422 13.656 5.996 1 98.88 90 SER A C 1
ATOM 706 O O . SER A 1 90 ? -11.211 14.469 6.898 1 98.88 90 SER A O 1
ATOM 708 N N . VAL A 1 91 ? -10.984 13.758 4.805 1 98.88 91 VAL A N 1
ATOM 709 C CA . VAL A 1 91 ? -10.453 15.047 4.379 1 98.88 91 VAL A CA 1
ATOM 710 C C . VAL A 1 91 ? -11.602 16.016 4.145 1 98.88 91 VAL A C 1
ATOM 712 O O . VAL A 1 91 ? -12.352 15.891 3.168 1 98.88 91 VAL A O 1
ATOM 715 N N . ILE A 1 92 ? -11.695 17.047 4.949 1 98.12 92 ILE A N 1
ATOM 716 C CA . ILE A 1 92 ? -12.875 17.906 4.855 1 98.12 92 ILE A CA 1
ATOM 717 C C . ILE A 1 92 ? -12.516 19.219 4.16 1 98.12 92 ILE A C 1
ATOM 719 O O . ILE A 1 92 ? -13.398 19.953 3.713 1 98.12 92 ILE A O 1
ATOM 723 N N . GLU A 1 93 ? -11.266 19.562 4.117 1 97.88 93 GLU A N 1
ATOM 724 C CA . GLU A 1 93 ? -10.758 20.719 3.369 1 97.88 93 GLU A CA 1
ATOM 725 C C . GLU A 1 93 ? -9.391 20.406 2.764 1 97.88 93 GLU A C 1
ATOM 727 O O . GLU A 1 93 ? -8.602 19.641 3.334 1 97.88 93 GLU A O 1
ATOM 732 N N . ASP A 1 94 ? -9.109 20.906 1.649 1 97.94 94 ASP A N 1
ATOM 733 C CA . ASP A 1 94 ? -7.863 20.734 0.917 1 97.94 94 ASP A CA 1
ATOM 734 C C . ASP A 1 94 ? -7.621 21.891 -0.038 1 97.94 94 ASP A C 1
ATOM 736 O O . ASP A 1 94 ? -8.391 22.109 -0.981 1 97.94 94 ASP A O 1
ATOM 740 N N . THR A 1 95 ? -6.531 22.625 0.16 1 97.56 95 THR A N 1
ATOM 741 C CA . THR A 1 95 ? -6.242 23.766 -0.702 1 97.56 95 THR A CA 1
ATOM 742 C C . THR A 1 95 ? -5.145 23.422 -1.705 1 97.56 95 THR A C 1
ATOM 744 O O . THR A 1 95 ? -4.75 24.266 -2.512 1 97.56 95 THR A O 1
ATOM 747 N N . CYS A 1 96 ? -4.574 22.234 -1.651 1 96.25 96 CYS A N 1
ATOM 748 C CA . CYS A 1 96 ? -3.531 21.781 -2.566 1 96.25 96 CYS A CA 1
ATOM 749 C C . CYS A 1 96 ? -4.129 21 -3.729 1 96.25 96 CYS A C 1
ATOM 751 O O . CYS A 1 96 ? -3.783 21.234 -4.887 1 96.25 96 CYS A O 1
ATOM 753 N N . GLY A 1 97 ? -5.035 20 -3.375 1 94.12 97 GLY A N 1
ATOM 754 C CA . GLY A 1 97 ? -5.781 19.297 -4.406 1 94.12 97 GLY A CA 1
ATOM 755 C C . GLY A 1 97 ? -5.211 17.938 -4.73 1 94.12 97 GLY A C 1
ATOM 756 O O . GLY A 1 97 ? -5.902 17.078 -5.301 1 94.12 97 GLY A O 1
ATOM 757 N N . PHE A 1 98 ? -3.984 17.688 -4.426 1 92 98 PHE A N 1
ATOM 758 C CA . PHE A 1 98 ? -3.393 16.406 -4.793 1 92 98 PHE A CA 1
ATOM 759 C C . PHE A 1 98 ? -2.492 15.891 -3.68 1 92 98 PHE A C 1
ATOM 761 O O . PHE A 1 98 ? -1.624 16.609 -3.188 1 92 98 PHE A O 1
ATOM 768 N N . HIS A 1 99 ? -2.701 14.594 -3.252 1 98.12 99 HIS A N 1
ATOM 769 C CA . HIS A 1 99 ? -1.874 13.906 -2.266 1 98.12 99 HIS A CA 1
ATOM 770 C C . HIS A 1 99 ? -1.656 12.445 -2.648 1 98.12 99 HIS A C 1
ATOM 772 O O . HIS A 1 99 ? -2.584 11.773 -3.109 1 98.12 99 HIS A O 1
ATOM 778 N N . ASP A 1 100 ? -0.574 11.984 -2.451 1 97.81 100 ASP A N 1
ATOM 779 C CA . ASP A 1 100 ? -0.109 10.719 -3.01 1 97.81 100 ASP A CA 1
ATOM 780 C C . ASP A 1 100 ? -0.48 9.547 -2.102 1 97.81 100 ASP A C 1
ATOM 782 O O . ASP A 1 100 ? -0.42 9.664 -0.876 1 97.81 100 ASP A O 1
ATOM 786 N N . THR A 1 101 ? -0.815 8.383 -2.75 1 98.5 101 THR A N 1
ATOM 787 C CA . THR A 1 101 ? -1.039 7.133 -2.029 1 98.5 101 THR A CA 1
ATOM 788 C C . THR A 1 101 ? -0.107 6.039 -2.539 1 98.5 101 THR A C 1
ATOM 790 O O . THR A 1 101 ? -0.216 4.883 -2.129 1 98.5 101 THR A O 1
ATOM 793 N N . LEU A 1 102 ? 0.843 6.328 -3.459 1 98.25 102 LEU A N 1
ATOM 794 C CA . LEU A 1 102 ? 1.5 5.285 -4.242 1 98.25 102 LEU A CA 1
ATOM 795 C C . LEU A 1 102 ? 2.936 5.074 -3.77 1 98.25 102 LEU A C 1
ATOM 797 O O . LEU A 1 102 ? 3.404 3.938 -3.682 1 98.25 102 LEU A O 1
ATOM 801 N N . ALA A 1 103 ? 3.607 6.062 -3.434 1 97.75 103 ALA A N 1
ATOM 802 C CA . ALA A 1 103 ? 5.066 6.012 -3.352 1 97.75 103 ALA A CA 1
ATOM 803 C C . ALA A 1 103 ? 5.52 5.523 -1.981 1 97.75 103 ALA A C 1
ATOM 805 O O . ALA A 1 103 ? 6.641 5.023 -1.834 1 97.75 103 ALA A O 1
ATOM 806 N N . GLY A 1 104 ? 4.656 5.629 -0.907 1 97.94 104 GLY A N 1
ATOM 807 C CA . GLY A 1 104 ? 5.07 5.242 0.432 1 97.94 104 GLY A CA 1
ATOM 808 C C . GLY A 1 104 ? 6.113 6.168 1.025 1 97.94 104 GLY A C 1
ATOM 809 O O . GLY A 1 104 ? 6.273 7.305 0.572 1 97.94 104 GLY A O 1
ATOM 810 N N . CYS A 1 105 ? 6.777 5.711 2.096 1 98.12 105 CYS A N 1
ATOM 811 C CA . CYS A 1 105 ? 7.734 6.562 2.797 1 98.12 105 CYS A CA 1
ATOM 812 C C . CYS A 1 105 ? 9.148 6.332 2.281 1 98.12 105 CYS A C 1
ATOM 814 O O . CYS A 1 105 ? 9.477 5.238 1.821 1 98.12 105 CYS A O 1
ATOM 816 N N . CYS A 1 106 ? 9.984 7.336 2.367 1 97.25 106 CYS A N 1
ATOM 817 C CA . CYS A 1 106 ? 11.391 7.164 2.039 1 97.25 106 CYS A CA 1
ATOM 818 C C . CYS A 1 106 ? 12.117 6.406 3.143 1 97.25 106 CYS A C 1
ATOM 820 O O . CYS A 1 106 ? 11.641 6.336 4.277 1 97.25 106 CYS A O 1
ATOM 822 N N . SER A 1 107 ? 13.227 5.793 2.818 1 96.81 107 SER A N 1
ATOM 823 C CA . SER A 1 107 ? 14.094 5.062 3.738 1 96.81 107 SER A CA 1
ATOM 824 C C . SER A 1 107 ? 15.555 5.156 3.314 1 96.81 107 SER A C 1
ATOM 826 O O . SER A 1 107 ? 15.852 5.508 2.172 1 96.81 107 SER A O 1
ATOM 828 N N . CYS A 1 108 ? 16.438 4.875 4.25 1 95.75 108 CYS A N 1
ATOM 829 C CA . CYS A 1 108 ? 17.875 4.887 3.949 1 95.75 108 CYS A CA 1
ATOM 830 C C . CYS A 1 108 ? 18.203 3.869 2.865 1 95.75 108 CYS A C 1
ATOM 832 O O . CYS A 1 108 ? 19 4.148 1.971 1 95.75 108 CYS A O 1
ATOM 834 N N . GLU A 1 109 ? 17.594 2.701 2.947 1 95.31 109 GLU A N 1
ATOM 835 C CA . GLU A 1 109 ? 17.828 1.647 1.965 1 95.31 109 GLU A CA 1
ATOM 836 C C . GLU A 1 109 ? 17.391 2.09 0.568 1 95.31 109 GLU A C 1
ATOM 838 O O . GLU A 1 109 ? 18.125 1.874 -0.406 1 95.31 109 GLU A O 1
ATOM 843 N N . MET A 1 110 ? 16.25 2.719 0.468 1 96.5 110 MET A N 1
ATOM 844 C CA . MET A 1 110 ? 15.727 3.193 -0.812 1 96.5 110 MET A CA 1
ATOM 845 C C . MET A 1 110 ? 16.594 4.309 -1.373 1 96.5 110 MET A C 1
ATOM 847 O O . MET A 1 110 ? 16.859 4.355 -2.576 1 96.5 110 MET A O 1
ATOM 851 N N . ASP A 1 111 ? 17.031 5.207 -0.498 1 96.06 111 ASP A N 1
ATOM 852 C CA . ASP A 1 111 ? 17.891 6.293 -0.939 1 96.06 111 ASP A CA 1
ATOM 853 C C . ASP A 1 111 ? 19.219 5.75 -1.483 1 96.06 111 ASP A C 1
ATOM 855 O O . ASP A 1 111 ? 19.75 6.266 -2.471 1 96.06 111 ASP A O 1
ATOM 859 N N . ARG A 1 112 ? 19.75 4.773 -0.798 1 96 112 ARG A N 1
ATOM 860 C CA . ARG A 1 112 ? 20.969 4.137 -1.277 1 96 112 ARG A CA 1
ATOM 861 C C . ARG A 1 112 ? 20.766 3.541 -2.666 1 96 112 ARG A C 1
ATOM 863 O O . ARG A 1 112 ? 21.594 3.76 -3.566 1 96 112 ARG A O 1
ATOM 870 N N . LEU A 1 113 ? 19.672 2.824 -2.893 1 96.25 113 LEU A N 1
ATOM 871 C CA . LEU A 1 113 ? 19.422 2.115 -4.141 1 96.25 113 LEU A CA 1
ATOM 872 C C . LEU A 1 113 ? 19.094 3.092 -5.266 1 96.25 113 LEU A C 1
ATOM 874 O O . LEU A 1 113 ? 19.516 2.898 -6.406 1 96.25 113 LEU A O 1
ATOM 878 N N . ARG A 1 114 ? 18.375 4.117 -4.914 1 95.31 114 ARG A N 1
ATOM 879 C CA . ARG A 1 114 ? 17.859 4.992 -5.961 1 95.31 114 ARG A CA 1
ATOM 880 C C . ARG A 1 114 ? 18.844 6.113 -6.273 1 95.31 114 ARG A C 1
ATOM 882 O O . ARG A 1 114 ? 18.922 6.574 -7.414 1 95.31 114 ARG A O 1
ATOM 889 N N . TYR A 1 115 ? 19.609 6.566 -5.246 1 95.06 115 TYR A N 1
ATOM 890 C CA . TYR A 1 115 ? 20.359 7.801 -5.434 1 95.06 115 TYR A CA 1
ATOM 891 C C . TYR A 1 115 ? 21.828 7.613 -5.043 1 95.06 115 TYR A C 1
ATOM 893 O O . TYR A 1 115 ? 22.641 8.531 -5.184 1 95.06 115 TYR A O 1
ATOM 901 N N . GLY A 1 116 ? 22.188 6.434 -4.469 1 94.69 116 GLY A N 1
ATOM 902 C CA . GLY A 1 116 ? 23.562 6.164 -4.09 1 94.69 116 GLY A CA 1
ATOM 903 C C . GLY A 1 116 ? 24 6.898 -2.836 1 94.69 116 GLY A C 1
ATOM 904 O O . GLY A 1 116 ? 25.188 7.109 -2.611 1 94.69 116 GLY A O 1
ATOM 905 N N . VAL A 1 117 ? 22.953 7.336 -2.004 1 91.88 117 VAL A N 1
ATOM 906 C CA . VAL A 1 117 ? 23.25 8.078 -0.785 1 91.88 117 VAL A CA 1
ATOM 907 C C . VAL A 1 117 ? 23.125 7.152 0.425 1 91.88 117 VAL A C 1
ATOM 909 O O . VAL A 1 117 ? 22.156 6.398 0.544 1 91.88 117 VAL A O 1
ATOM 912 N N . GLU A 1 118 ? 24.031 6.93 1.354 1 84.44 118 GLU A N 1
ATOM 913 C CA . GLU A 1 118 ? 24.094 5.965 2.447 1 84.44 118 GLU A CA 1
ATOM 914 C C . GLU A 1 118 ? 23.359 6.484 3.682 1 84.44 118 GLU A C 1
ATOM 916 O O . GLU A 1 118 ? 22.672 5.73 4.363 1 84.44 118 GLU A O 1
ATOM 921 N N . LYS A 1 119 ? 23.734 7.574 4.25 1 70.06 119 LYS A N 1
ATOM 922 C CA . LYS A 1 119 ? 23.188 8.008 5.531 1 70.06 119 LYS A CA 1
ATOM 923 C C . LYS A 1 119 ? 22.266 9.211 5.352 1 70.06 119 LYS A C 1
ATOM 925 O O . LYS A 1 119 ? 22.719 10.312 5.051 1 70.06 119 LYS A O 1
ATOM 930 N N . THR A 1 120 ? 20.891 8.719 5.453 1 76 120 THR A N 1
ATOM 931 C CA . THR A 1 120 ? 19.953 9.828 5.324 1 76 120 THR A CA 1
ATOM 932 C C . THR A 1 120 ? 18.875 9.758 6.395 1 76 120 THR A C 1
ATOM 934 O O . THR A 1 120 ? 18.594 8.688 6.941 1 76 120 THR A O 1
ATOM 937 N N . GLU A 1 121 ? 18.547 10.883 6.898 1 91.62 121 GLU A N 1
ATOM 938 C CA . GLU A 1 121 ? 17.266 10.961 7.574 1 91.62 121 GLU A CA 1
ATOM 939 C C . GLU A 1 121 ? 16.125 10.547 6.645 1 91.62 121 GLU A C 1
ATOM 941 O O . GLU A 1 121 ? 16.172 10.812 5.445 1 91.62 121 GLU A O 1
ATOM 946 N N . SER A 1 122 ? 15.25 9.75 7.164 1 97.06 122 SER A N 1
ATOM 947 C CA . SER A 1 122 ? 14.172 9.258 6.316 1 97.06 122 SER A CA 1
ATOM 948 C C . SER A 1 122 ? 12.844 9.242 7.062 1 97.06 122 SER A C 1
ATOM 950 O O . SER A 1 122 ? 12.812 9.273 8.297 1 97.06 122 SER A O 1
ATOM 952 N N . CYS A 1 123 ? 11.812 9.234 6.277 1 98.44 123 CYS A N 1
ATOM 953 C CA . CYS A 1 123 ? 10.492 9.117 6.891 1 98.44 123 CYS A CA 1
ATOM 954 C C . CYS A 1 123 ? 10.367 7.809 7.656 1 98.44 123 CYS A C 1
ATOM 956 O O . CYS A 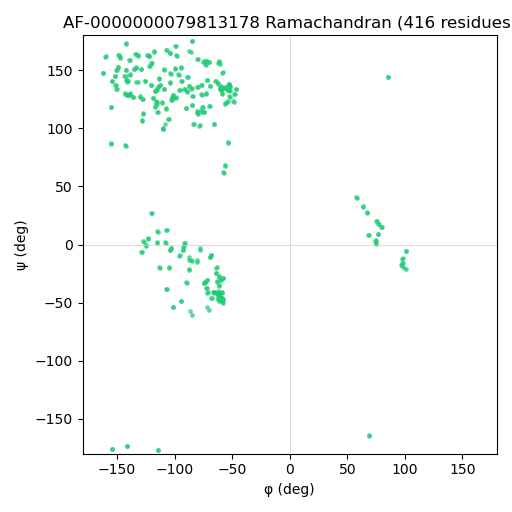1 123 ? 9.695 7.75 8.688 1 98.44 123 CYS A O 1
ATOM 958 N N . ARG A 1 124 ? 10.953 6.727 7.199 1 97.75 124 ARG A N 1
ATOM 959 C CA . ARG A 1 124 ? 10.883 5.461 7.922 1 97.75 124 ARG A CA 1
ATOM 960 C C . ARG A 1 124 ? 11.516 5.582 9.305 1 97.75 124 ARG A C 1
ATOM 962 O O . ARG A 1 124 ? 10.938 5.133 10.297 1 97.75 124 ARG A O 1
ATOM 969 N N . THR A 1 125 ? 12.734 6.164 9.367 1 97.5 125 THR A N 1
ATOM 970 C CA . THR A 1 125 ? 13.391 6.34 10.656 1 97.5 125 THR A CA 1
ATOM 971 C C . THR A 1 125 ? 12.562 7.246 11.562 1 97.5 125 THR A C 1
ATOM 973 O O . THR A 1 125 ? 12.453 7 12.766 1 97.5 125 THR A O 1
ATOM 976 N N . ASN A 1 126 ? 12 8.289 10.984 1 98.69 126 ASN A N 1
ATOM 977 C CA . ASN A 1 126 ? 11.102 9.156 11.75 1 98.69 126 ASN A CA 1
ATOM 978 C C . ASN A 1 126 ? 9.914 8.375 12.305 1 98.69 126 ASN A C 1
ATOM 980 O O . ASN A 1 126 ? 9.578 8.523 13.484 1 98.69 126 ASN A O 1
ATOM 984 N N . PHE A 1 127 ? 9.266 7.562 11.461 1 98.5 127 PHE A N 1
ATOM 985 C CA . PHE A 1 127 ? 8.141 6.75 11.906 1 98.5 127 PHE A CA 1
ATOM 986 C C . PHE A 1 127 ? 8.555 5.832 13.047 1 98.5 127 PHE A C 1
ATOM 988 O O . PHE A 1 127 ? 7.844 5.73 14.055 1 98.5 127 PHE A O 1
ATOM 995 N N . ILE A 1 128 ? 9.68 5.141 12.883 1 97.25 128 ILE A N 1
ATOM 996 C CA . ILE A 1 128 ? 10.133 4.203 13.906 1 97.25 128 ILE A CA 1
ATOM 997 C C . ILE A 1 128 ? 10.305 4.934 15.234 1 97.25 128 ILE A C 1
ATOM 999 O O . ILE A 1 128 ? 9.812 4.48 16.266 1 97.25 128 ILE A O 1
ATOM 1003 N N . SER A 1 129 ? 11.008 6.043 15.203 1 98.06 129 SER A N 1
ATOM 1004 C CA . SER A 1 129 ? 11.242 6.824 16.422 1 98.06 129 SER A CA 1
ATOM 1005 C C . SER A 1 129 ? 9.93 7.285 17.031 1 98.06 129 SER A C 1
ATOM 1007 O O . SER A 1 129 ? 9.734 7.152 18.25 1 98.06 129 SER A O 1
ATOM 1009 N N . GLU A 1 130 ? 9.023 7.801 16.25 1 98.19 130 GLU A N 1
ATOM 1010 C CA . GLU A 1 130 ? 7.781 8.375 16.766 1 98.19 130 GLU A CA 1
ATOM 1011 C C . GLU A 1 130 ? 6.844 7.281 17.281 1 98.19 130 GLU A C 1
ATOM 1013 O O . GLU A 1 130 ? 6.207 7.441 18.312 1 98.19 130 GLU A O 1
ATOM 1018 N N . LEU A 1 131 ? 6.762 6.188 16.547 1 96.31 131 LEU A N 1
ATOM 1019 C CA . LEU A 1 131 ? 5.898 5.07 16.922 1 96.31 131 LEU A CA 1
ATOM 1020 C C . LEU A 1 131 ? 6.34 4.465 18.25 1 96.31 131 LEU A C 1
ATOM 1022 O O . LEU A 1 131 ? 5.508 3.986 19.031 1 96.31 131 LEU A O 1
ATOM 1026 N N . SER A 1 132 ? 7.609 4.516 18.516 1 96.62 132 SER A N 1
ATOM 1027 C CA . SER A 1 132 ? 8.125 3.943 19.75 1 96.62 132 SER A CA 1
ATOM 1028 C C . SER A 1 132 ? 7.52 4.629 20.969 1 96.62 132 SER A C 1
ATOM 1030 O O . SER A 1 132 ? 7.352 4.004 22.031 1 96.62 132 SER A O 1
ATOM 1032 N N . LYS A 1 133 ? 7.125 5.883 20.891 1 96.44 133 LYS A N 1
ATOM 1033 C CA . LYS A 1 133 ? 6.488 6.617 21.984 1 96.44 133 LYS A CA 1
ATOM 1034 C C . LYS A 1 133 ? 5.148 5.988 22.359 1 96.44 133 LYS A C 1
ATOM 1036 O O . LYS A 1 133 ? 4.629 6.234 23.453 1 96.44 133 LYS A O 1
ATOM 1041 N N . TRP A 1 134 ? 4.602 5.23 21.5 1 95.38 134 TRP A N 1
ATOM 1042 C CA . TRP A 1 134 ? 3.268 4.672 21.703 1 95.38 134 TRP A CA 1
ATOM 1043 C C . TRP A 1 134 ? 3.322 3.154 21.828 1 95.38 134 TRP A C 1
ATOM 1045 O O . TRP A 1 134 ? 2.305 2.475 21.688 1 95.38 134 TRP A O 1
ATOM 1055 N N . GLY A 1 135 ? 4.512 2.615 21.984 1 93.19 135 GLY A N 1
ATOM 1056 C CA . GLY A 1 135 ? 4.68 1.179 22.125 1 93.19 135 GLY A CA 1
ATOM 1057 C C . GLY A 1 135 ? 4.555 0.423 20.812 1 93.19 135 GLY A C 1
ATOM 1058 O O . GLY A 1 135 ? 4.27 -0.776 20.812 1 93.19 135 GLY A O 1
ATOM 1059 N N . LEU A 1 136 ? 4.664 1.098 19.703 1 93.25 136 LEU A N 1
ATOM 1060 C CA . LEU A 1 136 ? 4.621 0.508 18.375 1 93.25 136 LEU A CA 1
ATOM 1061 C C . LEU A 1 136 ? 6.02 0.438 17.766 1 93.25 136 LEU A C 1
ATOM 1063 O O . LEU A 1 136 ? 6.965 1.013 18.312 1 93.25 136 LEU A O 1
ATOM 1067 N N . GLY A 1 137 ? 6.184 -0.331 16.719 1 91.25 137 GLY A N 1
ATOM 1068 C CA . GLY A 1 137 ? 7.508 -0.562 16.156 1 91.25 137 GLY A CA 1
ATOM 1069 C C . GLY A 1 137 ? 7.516 -0.607 14.641 1 91.25 137 GLY A C 1
ATOM 1070 O O . GLY A 1 137 ? 6.512 -0.278 14 1 91.25 137 GLY A O 1
ATOM 1071 N N . PRO A 1 138 ? 8.68 -0.953 14.07 1 92.44 138 PRO A N 1
ATOM 1072 C CA . PRO A 1 138 ? 8.859 -0.927 12.617 1 92.44 138 PRO A CA 1
ATOM 1073 C C . PRO A 1 138 ? 7.852 -1.81 11.875 1 92.44 138 PRO A C 1
ATOM 1075 O O . PRO A 1 138 ? 7.477 -1.508 10.742 1 92.44 138 PRO A O 1
ATOM 1078 N N . SER A 1 139 ? 7.375 -2.883 12.516 1 90.06 139 SER A N 1
ATOM 1079 C CA . SER A 1 139 ? 6.449 -3.816 11.875 1 90.06 139 SER A CA 1
ATOM 1080 C C . SER A 1 139 ? 5.086 -3.174 11.648 1 90.06 139 SER A C 1
ATOM 1082 O O . SER A 1 139 ? 4.266 -3.703 10.898 1 90.06 139 SER A O 1
ATOM 1084 N N . GLU A 1 140 ? 4.848 -2.018 12.227 1 93.12 140 GLU A N 1
ATOM 1085 C CA . GLU A 1 140 ? 3.551 -1.361 12.102 1 93.12 140 GLU A CA 1
ATOM 1086 C C . GLU A 1 140 ? 3.539 -0.389 10.922 1 93.12 140 GLU A C 1
ATOM 1088 O O . GLU A 1 140 ? 2.49 0.153 10.57 1 93.12 140 GLU A O 1
ATOM 1093 N N . ILE A 1 141 ? 4.684 -0.215 10.266 1 95.5 141 ILE A N 1
ATOM 1094 C CA . ILE A 1 141 ? 4.762 0.701 9.133 1 95.5 141 ILE A CA 1
ATOM 1095 C C . ILE A 1 141 ? 4.215 0.018 7.883 1 95.5 141 ILE A C 1
ATOM 1097 O O . ILE A 1 141 ? 4.746 -1.004 7.445 1 95.5 141 ILE A O 1
ATOM 1101 N N . VAL A 1 142 ? 3.115 0.527 7.371 1 96.06 142 VAL A N 1
ATOM 1102 C CA . VAL A 1 142 ? 2.48 0.079 6.137 1 96.06 142 VAL A CA 1
ATOM 1103 C C . VAL A 1 142 ? 2.543 1.188 5.09 1 96.06 142 VAL A C 1
ATOM 1105 O O . VAL A 1 142 ? 3.195 2.215 5.305 1 96.06 142 VAL A O 1
ATOM 1108 N N . SER A 1 143 ? 1.924 0.939 3.895 1 97.81 143 SER A N 1
ATOM 1109 C CA . SER A 1 143 ? 1.78 2.018 2.922 1 97.81 143 SER A CA 1
ATOM 1110 C C . SER A 1 143 ? 1.093 3.23 3.543 1 97.81 143 SER A C 1
ATOM 1112 O O . SER A 1 143 ? 0.123 3.088 4.289 1 97.81 143 SER A O 1
ATOM 1114 N N . ASN A 1 144 ? 1.662 4.352 3.299 1 98.56 144 ASN A N 1
ATOM 1115 C CA . ASN A 1 144 ? 1.134 5.562 3.918 1 98.56 144 ASN A CA 1
ATOM 1116 C C . ASN A 1 144 ? 0.638 6.559 2.873 1 98.56 144 ASN A C 1
ATOM 1118 O O . ASN A 1 144 ? 0.891 6.387 1.678 1 98.56 144 ASN A O 1
ATOM 1122 N N . VAL A 1 145 ? -0.104 7.535 3.334 1 98.81 145 VAL A N 1
ATOM 1123 C CA . VAL A 1 145 ? -0.484 8.688 2.521 1 98.81 145 VAL A CA 1
ATOM 1124 C C . VAL A 1 145 ? 0.596 9.758 2.611 1 98.81 145 VAL A C 1
ATOM 1126 O O . VAL A 1 145 ? 1.137 10.016 3.691 1 98.81 145 VAL A O 1
ATOM 1129 N N . ASN A 1 146 ? 0.953 10.359 1.487 1 98.75 146 ASN A N 1
ATOM 1130 C CA . ASN A 1 146 ? 1.887 11.477 1.459 1 98.75 146 ASN A CA 1
ATOM 1131 C C . ASN A 1 146 ? 1.184 12.781 1.1 1 98.75 146 ASN A C 1
ATOM 1133 O O . ASN A 1 146 ? 0.977 13.078 -0.078 1 98.75 146 ASN A O 1
ATOM 1137 N N . PHE A 1 147 ? 0.875 13.57 2.113 1 98.81 147 PHE A N 1
ATOM 1138 C CA . PHE A 1 147 ? 0.22 14.852 1.872 1 98.81 147 PHE A CA 1
ATOM 1139 C C . PHE A 1 147 ? 1.172 15.82 1.188 1 98.81 147 PHE A C 1
ATOM 1141 O O . PHE A 1 147 ? 2.359 15.875 1.516 1 98.81 147 PHE A O 1
ATOM 1148 N N . PHE A 1 148 ? 0.739 16.578 0.166 1 98.56 148 PHE A N 1
ATOM 1149 C CA . PHE A 1 148 ? 1.405 17.625 -0.599 1 98.56 148 PHE A CA 1
ATOM 1150 C C . PHE A 1 148 ? 2.426 17.031 -1.561 1 98.56 148 PHE A C 1
ATOM 1152 O O . PHE A 1 148 ? 3.156 17.75 -2.23 1 98.56 148 PHE A O 1
ATOM 1159 N N . MET A 1 149 ? 2.467 15.703 -1.571 1 98.19 149 MET A N 1
ATOM 1160 C CA . MET A 1 149 ? 3.344 15.023 -2.521 1 98.19 149 MET A CA 1
ATOM 1161 C C . MET A 1 149 ? 2.59 14.672 -3.799 1 98.19 149 MET A C 1
ATOM 1163 O O . MET A 1 149 ? 1.439 14.227 -3.742 1 98.19 149 MET A O 1
ATOM 1167 N N . ARG A 1 150 ? 3.314 14.844 -4.914 1 96.12 150 ARG A N 1
ATOM 1168 C CA . ARG A 1 150 ? 2.713 14.539 -6.207 1 96.12 150 ARG A CA 1
ATOM 1169 C C . ARG A 1 150 ? 3.457 13.398 -6.906 1 96.12 150 ARG A C 1
ATOM 1171 O O . ARG A 1 150 ? 4.656 13.508 -7.172 1 96.12 150 ARG A O 1
ATOM 1178 N N . VAL A 1 151 ? 2.746 12.352 -7.137 1 96.5 151 VAL A N 1
ATOM 1179 C CA . VAL A 1 151 ? 3.234 11.234 -7.934 1 96.5 151 VAL A CA 1
ATOM 1180 C C . VAL A 1 151 ? 2.398 11.102 -9.203 1 96.5 151 VAL A C 1
ATOM 1182 O O . VAL A 1 151 ? 1.169 11.023 -9.141 1 96.5 151 VAL A O 1
ATOM 1185 N N . LYS A 1 152 ? 3.041 11.156 -10.305 1 95 152 LYS A N 1
ATOM 1186 C CA . LYS A 1 152 ? 2.381 11.016 -11.594 1 95 152 LYS A CA 1
ATOM 1187 C C . LYS A 1 152 ? 2.471 9.586 -12.109 1 95 152 LYS A C 1
ATOM 1189 O O . LYS A 1 152 ? 3.432 8.867 -11.812 1 95 152 LYS A O 1
ATOM 1194 N N . PHE A 1 153 ? 1.439 9.195 -12.789 1 95.06 153 PHE A N 1
ATOM 1195 C CA . PHE A 1 153 ? 1.452 7.895 -13.445 1 95.06 153 PHE A CA 1
ATOM 1196 C C . PHE A 1 153 ? 0.834 7.984 -14.836 1 95.06 153 PHE A C 1
ATOM 1198 O O . PHE A 1 153 ? -0.067 8.789 -15.07 1 95.06 153 PHE A O 1
ATOM 1205 N N . ALA A 1 154 ? 1.327 7.219 -15.766 1 94.75 154 ALA A N 1
ATOM 1206 C CA . ALA A 1 154 ? 0.835 7.145 -17.141 1 94.75 154 ALA A CA 1
ATOM 1207 C C . ALA A 1 154 ? -0.092 5.945 -17.328 1 94.75 154 ALA A C 1
ATOM 1209 O O . ALA A 1 154 ? -0.226 5.109 -16.422 1 94.75 154 ALA A O 1
ATOM 1210 N N . SER A 1 155 ? -0.748 5.891 -18.516 1 90.69 155 SER A N 1
ATOM 1211 C CA . SER A 1 155 ? -1.718 4.836 -18.797 1 90.69 155 SER A CA 1
ATOM 1212 C C . SER A 1 155 ? -1.051 3.467 -18.828 1 90.69 155 SER A C 1
ATOM 1214 O O . SER A 1 155 ? -1.689 2.453 -18.531 1 90.69 155 SER A O 1
ATOM 1216 N N . ASP A 1 156 ? 0.221 3.428 -19.094 1 90 156 ASP A N 1
ATOM 1217 C CA . ASP A 1 156 ? 0.921 2.15 -19.172 1 90 156 ASP A CA 1
ATOM 1218 C C . ASP A 1 156 ? 1.514 1.766 -17.812 1 90 156 ASP A C 1
ATOM 1220 O O . ASP A 1 156 ? 2.221 0.762 -17.703 1 90 156 ASP A O 1
ATOM 1224 N N . GLY A 1 157 ? 1.286 2.625 -16.781 1 92.81 157 GLY A N 1
ATOM 1225 C CA . GLY A 1 157 ? 1.701 2.283 -15.438 1 92.81 157 GLY A CA 1
ATOM 1226 C C . GLY A 1 157 ? 2.99 2.965 -15.016 1 92.81 157 GLY A C 1
ATOM 1227 O O . GLY A 1 157 ? 3.41 2.855 -13.867 1 92.81 157 GLY A O 1
ATOM 1228 N N . ALA A 1 158 ? 3.617 3.699 -16 1 96.19 158 ALA A N 1
ATOM 1229 C CA . ALA A 1 158 ? 4.84 4.414 -15.633 1 96.19 158 ALA A CA 1
ATOM 1230 C C . ALA A 1 158 ? 4.586 5.387 -14.492 1 96.19 158 ALA A C 1
ATOM 1232 O O . ALA A 1 158 ? 3.561 6.07 -14.461 1 96.19 158 ALA A O 1
ATOM 1233 N N . LEU A 1 159 ? 5.492 5.355 -13.547 1 95.94 159 LEU A N 1
ATOM 1234 C CA . LEU A 1 159 ? 5.355 6.121 -12.312 1 95.94 159 LEU A CA 1
ATOM 1235 C C . LEU A 1 159 ? 6.523 7.086 -12.141 1 95.94 159 LEU A C 1
ATOM 1237 O O . LEU A 1 159 ? 7.676 6.723 -12.391 1 95.94 159 LEU A O 1
ATOM 1241 N N . GLU A 1 160 ? 6.234 8.359 -11.703 1 95.62 160 GLU A N 1
ATOM 1242 C CA . GLU A 1 160 ? 7.258 9.375 -11.469 1 95.62 160 GLU A CA 1
ATOM 1243 C C . GLU A 1 160 ? 6.914 10.242 -10.266 1 95.62 160 GLU A C 1
ATOM 1245 O O . GLU A 1 160 ? 5.793 10.742 -10.148 1 95.62 160 GLU A O 1
ATOM 1250 N N . ILE A 1 161 ? 7.914 10.359 -9.383 1 95.69 161 ILE A N 1
ATOM 1251 C CA . ILE A 1 161 ? 7.773 11.352 -8.32 1 95.69 161 ILE A CA 1
ATOM 1252 C C . ILE A 1 161 ? 8 12.75 -8.883 1 95.69 161 ILE A C 1
ATOM 1254 O O . ILE A 1 161 ? 9.086 13.055 -9.383 1 95.69 161 ILE A O 1
ATOM 1258 N N . ALA A 1 162 ? 7.008 13.594 -8.812 1 96.06 162 ALA A N 1
ATOM 1259 C CA . ALA A 1 162 ? 7.055 14.914 -9.438 1 96.06 162 ALA A CA 1
ATOM 1260 C C . ALA A 1 162 ? 7.207 16.016 -8.391 1 96.06 162 ALA A C 1
ATOM 1262 O O . ALA A 1 162 ? 7.109 15.75 -7.191 1 96.06 162 ALA A O 1
ATOM 1263 N N . GLU A 1 163 ? 7.516 17.188 -8.852 1 95.12 163 GLU A N 1
ATOM 1264 C CA . GLU A 1 163 ? 7.52 18.344 -7.969 1 95.12 163 GLU A CA 1
ATOM 1265 C C . GLU A 1 163 ? 6.137 18.578 -7.363 1 95.12 163 GLU A C 1
ATOM 1267 O O . GLU A 1 163 ? 5.125 18.484 -8.055 1 95.12 163 GLU A O 1
ATOM 1272 N N . GLY A 1 164 ? 6.176 18.828 -6.047 1 94 164 GLY A N 1
ATOM 1273 C CA . GLY A 1 164 ? 4.922 19.188 -5.402 1 94 164 GLY A CA 1
ATOM 1274 C C . GLY A 1 164 ? 4.328 20.469 -5.949 1 94 164 GLY A C 1
ATOM 1275 O O . GLY A 1 164 ? 5.051 21.328 -6.461 1 94 164 GLY A O 1
ATOM 1276 N N . ILE A 1 165 ? 3.01 20.625 -5.801 1 95.31 165 ILE A N 1
ATOM 1277 C CA . ILE A 1 165 ? 2.357 21.797 -6.363 1 95.31 165 ILE A CA 1
ATOM 1278 C C . ILE A 1 165 ? 1.785 22.656 -5.238 1 95.31 165 ILE A C 1
ATOM 1280 O O . ILE A 1 165 ? 1.12 23.672 -5.496 1 95.31 165 ILE A O 1
ATOM 1284 N N . SER A 1 166 ? 1.991 22.234 -3.973 1 97.5 166 SER A N 1
ATOM 1285 C CA . SER A 1 166 ? 1.506 23.031 -2.857 1 97.5 166 SER A CA 1
ATOM 1286 C C . SER A 1 166 ? 2.213 24.375 -2.799 1 97.5 166 SER A C 1
ATOM 1288 O O . SER A 1 166 ? 3.414 24.469 -3.059 1 97.5 166 SER A O 1
ATOM 1290 N N . ARG A 1 167 ? 1.455 25.453 -2.477 1 96.75 167 ARG A N 1
ATOM 1291 C CA . ARG A 1 167 ? 1.969 26.797 -2.254 1 96.75 167 ARG A CA 1
ATOM 1292 C C . ARG A 1 167 ? 2.133 27.078 -0.765 1 96.75 167 ARG A C 1
ATOM 1294 O O . ARG A 1 167 ? 1.55 26.391 0.073 1 96.75 167 ARG A O 1
ATOM 1301 N N . PRO A 1 168 ? 2.938 28.141 -0.502 1 97.44 168 PRO A N 1
ATOM 1302 C CA . PRO A 1 168 ? 3.012 28.531 0.907 1 97.44 168 PRO A CA 1
ATOM 1303 C C . PRO A 1 168 ? 1.638 28.781 1.521 1 97.44 168 PRO A C 1
ATOM 1305 O O . PRO A 1 168 ? 0.857 29.578 0.986 1 97.44 168 PRO A O 1
ATOM 1308 N N . GLY A 1 169 ? 1.34 28.062 2.609 1 97.12 169 GLY A N 1
ATOM 1309 C CA . GLY A 1 169 ? 0.077 28.281 3.295 1 97.12 169 GLY A CA 1
ATOM 1310 C C . GLY A 1 169 ? -0.999 27.281 2.906 1 97.12 169 GLY A C 1
ATOM 1311 O O . GLY A 1 169 ? -2.068 27.25 3.516 1 97.12 169 GLY A O 1
ATOM 1312 N N . ASP A 1 170 ? -0.782 26.469 1.81 1 97.69 170 ASP A N 1
ATOM 1313 C CA . ASP A 1 170 ? -1.731 25.406 1.48 1 97.69 170 ASP A CA 1
ATOM 1314 C C . ASP A 1 170 ? -1.887 24.438 2.643 1 97.69 170 ASP A C 1
ATOM 1316 O O . ASP A 1 170 ? -0.941 24.203 3.4 1 97.69 170 ASP A O 1
ATOM 1320 N N . TYR A 1 171 ? -3.117 23.859 2.781 1 98.19 171 TYR A N 1
ATOM 1321 C CA . TYR A 1 171 ? -3.371 22.984 3.922 1 98.19 171 TYR A CA 1
ATOM 1322 C C . TYR A 1 171 ? -4.387 21.906 3.564 1 98.19 171 TYR A C 1
ATOM 1324 O O . TYR A 1 171 ? -5.074 22.016 2.547 1 98.19 171 TYR A O 1
ATOM 1332 N N . VAL A 1 172 ? -4.41 20.891 4.383 1 98.44 172 VAL A N 1
ATOM 1333 C CA . VAL A 1 172 ? -5.445 19.859 4.426 1 98.44 172 VAL A CA 1
ATOM 1334 C C . VAL A 1 172 ? -6.008 19.75 5.84 1 98.44 172 VAL A C 1
ATOM 1336 O O . VAL A 1 172 ? -5.273 19.906 6.82 1 98.44 172 VAL A O 1
ATOM 1339 N N . ILE A 1 173 ? -7.289 19.562 5.949 1 98.62 173 ILE A N 1
ATOM 1340 C CA . ILE A 1 173 ? -7.93 19.359 7.242 1 98.62 173 ILE A CA 1
ATOM 1341 C C . ILE A 1 173 ? -8.602 17.984 7.266 1 98.62 173 ILE A C 1
ATOM 1343 O O . ILE A 1 173 ? -9.398 17.656 6.387 1 98.62 173 ILE A O 1
ATOM 1347 N N . LEU A 1 174 ? -8.281 17.203 8.242 1 98.81 174 LEU A N 1
ATOM 1348 C CA . LEU A 1 174 ? -8.836 15.875 8.461 1 98.81 174 LEU A CA 1
ATOM 1349 C C . LEU A 1 174 ? -9.766 15.859 9.672 1 98.81 174 LEU A C 1
ATOM 1351 O O . LEU A 1 174 ? -9.422 16.406 10.727 1 98.81 174 LEU A O 1
ATOM 1355 N N . ARG A 1 175 ? -10.875 15.289 9.547 1 98.81 175 ARG A N 1
ATOM 1356 C CA . ARG A 1 175 ? -11.766 15.055 10.68 1 98.81 175 ARG A CA 1
ATOM 1357 C C . ARG A 1 175 ? -11.672 13.609 11.156 1 98.81 175 ARG A C 1
ATOM 1359 O O . ARG A 1 175 ? -11.844 12.672 10.367 1 98.81 175 ARG A O 1
ATOM 1366 N N . ALA A 1 176 ? -11.461 13.414 12.422 1 98.5 176 ALA A N 1
ATOM 1367 C CA . ALA A 1 176 ? -11.391 12.078 13 1 98.5 176 ALA A CA 1
ATOM 1368 C C . ALA A 1 176 ? -12.781 11.5 13.227 1 98.5 176 ALA A C 1
ATOM 1370 O O . ALA A 1 176 ? -13.656 12.18 13.773 1 98.5 176 ALA A O 1
ATOM 1371 N N . HIS A 1 177 ? -12.977 10.227 12.859 1 98.06 177 HIS A N 1
ATOM 1372 C CA . HIS A 1 177 ? -14.273 9.586 13.031 1 98.06 177 HIS A CA 1
ATOM 1373 C C . HIS A 1 177 ? -14.242 8.562 14.164 1 98.06 177 HIS A C 1
ATOM 1375 O O . HIS A 1 177 ? -15.242 7.906 14.438 1 98.06 177 HIS A O 1
ATOM 1381 N N . MET A 1 178 ? -13.227 8.391 14.797 1 96.19 178 MET A N 1
ATOM 1382 C CA . MET A 1 178 ? -12.945 7.539 15.953 1 96.19 178 MET A CA 1
ATOM 1383 C C . MET A 1 178 ? -11.703 8.023 16.688 1 96.19 178 MET A C 1
ATOM 1385 O O . MET A 1 178 ? -10.977 8.891 16.188 1 96.19 178 MET A O 1
ATOM 1389 N N . PRO A 1 179 ? -11.539 7.594 17.938 1 96.88 179 PRO A N 1
ATOM 1390 C CA . PRO A 1 179 ? -10.219 7.883 18.5 1 96.88 179 PRO A CA 1
ATOM 1391 C C . PRO A 1 179 ? -9.078 7.32 17.672 1 96.88 179 PRO A C 1
ATOM 1393 O O . PRO A 1 179 ? -9.031 6.117 17.406 1 96.88 179 PRO A O 1
ATOM 1396 N N . VAL A 1 180 ? -8.188 8.211 17.234 1 97.44 180 VAL A N 1
ATOM 1397 C CA . VAL A 1 180 ? -7.191 7.801 16.25 1 97.44 180 VAL A CA 1
ATOM 1398 C C . VAL A 1 180 ? -5.836 8.406 16.594 1 97.44 180 VAL A C 1
ATOM 1400 O O . VAL A 1 180 ? -5.754 9.586 16.969 1 97.44 180 VAL A O 1
ATOM 1403 N N . LEU A 1 181 ? -4.809 7.598 16.641 1 97.62 181 LEU A N 1
ATOM 1404 C CA . LEU A 1 181 ? -3.436 8.086 16.719 1 97.62 181 LEU A CA 1
ATOM 1405 C C . LEU A 1 181 ? -2.938 8.531 15.344 1 97.62 181 LEU A C 1
ATOM 1407 O O . LEU A 1 181 ? -2.846 7.723 14.422 1 97.62 181 LEU A O 1
ATOM 1411 N N . ALA A 1 182 ? -2.719 9.82 15.164 1 98.38 182 ALA A N 1
ATOM 1412 C CA . ALA A 1 182 ? -2.086 10.359 13.961 1 98.38 182 ALA A CA 1
ATOM 1413 C C . ALA A 1 182 ? -0.569 10.406 14.117 1 98.38 182 ALA A C 1
ATOM 1415 O O . ALA A 1 182 ? -0.058 10.844 15.156 1 98.38 182 ALA A O 1
ATOM 1416 N N . VAL A 1 183 ? 0.142 9.906 13.109 1 98.5 183 VAL A N 1
ATOM 1417 C CA . VAL A 1 183 ? 1.601 9.93 13.086 1 98.5 183 VAL A CA 1
ATOM 1418 C C . VAL A 1 183 ? 2.082 10.492 11.75 1 98.5 183 VAL A C 1
ATOM 1420 O O . VAL A 1 183 ? 1.648 10.039 10.688 1 98.5 183 VAL A O 1
ATOM 1423 N N . LEU A 1 184 ? 2.938 11.492 11.773 1 98.75 184 LEU A N 1
ATOM 1424 C CA . LEU A 1 184 ? 3.436 12.023 10.516 1 98.75 184 LEU A CA 1
ATOM 1425 C C . LEU A 1 184 ? 4.949 12.203 10.555 1 98.75 184 LEU A C 1
ATOM 1427 O O . LEU A 1 184 ? 5.543 12.227 11.633 1 98.75 184 LEU A O 1
ATOM 1431 N N . SER A 1 185 ? 5.531 12.125 9.492 1 98.88 185 SER A N 1
ATOM 1432 C CA . SER A 1 185 ? 6.922 12.492 9.242 1 98.88 185 SER A CA 1
ATOM 1433 C C . SER A 1 185 ? 7.02 13.68 8.289 1 98.88 185 SER A C 1
ATOM 1435 O O . SER A 1 185 ? 6.562 13.602 7.148 1 98.88 185 SER A O 1
ATOM 1437 N N . ASN A 1 186 ? 7.516 14.789 8.805 1 98.88 186 ASN A N 1
ATOM 1438 C CA . ASN A 1 186 ? 7.898 15.875 7.91 1 98.88 186 ASN A CA 1
ATOM 1439 C C . ASN A 1 186 ? 9.078 15.484 7.027 1 98.88 186 ASN A C 1
ATOM 1441 O O . ASN A 1 186 ? 10.227 15.469 7.484 1 98.88 186 ASN A O 1
ATOM 1445 N N . CYS A 1 187 ? 8.812 15.195 5.812 1 98.44 187 CYS A N 1
ATOM 1446 C CA . CYS A 1 187 ? 9.688 14.391 4.965 1 98.44 187 CYS A CA 1
ATOM 1447 C C . CYS A 1 187 ? 11.062 15.039 4.828 1 98.44 187 CYS A C 1
ATOM 1449 O O . CYS A 1 187 ? 11.164 16.203 4.449 1 98.44 187 CYS A O 1
ATOM 1451 N N . PRO A 1 188 ? 12.133 14.281 4.988 1 97.81 188 PRO A N 1
ATOM 1452 C CA . PRO A 1 188 ? 13.492 14.812 4.922 1 97.81 188 PRO A CA 1
ATOM 1453 C C . PRO A 1 188 ? 14.094 14.719 3.523 1 97.81 188 PRO A C 1
ATOM 1455 O O . PRO A 1 188 ? 15.242 15.133 3.311 1 97.81 188 PRO A O 1
ATOM 1458 N N . GLN A 1 189 ? 13.398 14.18 2.598 1 95.94 189 GLN A N 1
ATOM 1459 C CA . GLN A 1 189 ? 13.969 13.812 1.306 1 95.94 189 GLN A CA 1
ATOM 1460 C C . GLN A 1 189 ? 14.57 15.023 0.602 1 95.94 189 GLN A C 1
ATOM 1462 O O . GLN A 1 189 ? 13.922 16.062 0.486 1 95.94 189 GLN A O 1
ATOM 1467 N N . GLN A 1 190 ? 15.797 14.867 0.168 1 95.19 190 GLN A N 1
ATOM 1468 C CA . GLN A 1 190 ? 16.484 15.938 -0.538 1 95.19 190 GLN A CA 1
ATOM 1469 C C . GLN A 1 190 ? 17.031 15.453 -1.879 1 95.19 190 GLN A C 1
ATOM 1471 O O . GLN A 1 190 ? 17.688 16.219 -2.604 1 95.19 190 GLN A O 1
ATOM 1476 N N . ASN A 1 191 ? 16.766 14.195 -2.207 1 93.75 191 ASN A N 1
ATOM 1477 C CA . ASN A 1 191 ? 17.391 13.578 -3.369 1 93.75 191 ASN A CA 1
ATOM 1478 C C . ASN A 1 191 ? 16.406 13.469 -4.539 1 93.75 191 ASN A C 1
ATOM 1480 O O . ASN A 1 191 ? 16.781 13.016 -5.625 1 93.75 191 ASN A O 1
ATOM 1484 N N . ASN A 1 192 ? 15.18 13.828 -4.352 1 92.38 192 ASN A N 1
ATOM 1485 C CA . ASN A 1 192 ? 14.156 13.938 -5.383 1 92.38 192 ASN A CA 1
ATOM 1486 C C . ASN A 1 192 ? 13.242 15.141 -5.141 1 92.38 192 ASN A C 1
ATOM 1488 O O . ASN A 1 192 ? 13.391 15.844 -4.145 1 92.38 192 ASN A O 1
ATOM 1492 N N . PRO A 1 193 ? 12.352 15.469 -6.039 1 92.5 193 PRO A N 1
ATOM 1493 C CA . PRO A 1 193 ? 11.656 16.75 -5.973 1 92.5 193 PRO A CA 1
ATOM 1494 C C . PRO A 1 193 ? 10.539 16.766 -4.934 1 92.5 193 PRO A C 1
ATOM 1496 O O . PRO A 1 193 ? 9.898 17.797 -4.715 1 92.5 193 PRO A O 1
ATOM 1499 N N . CYS A 1 194 ? 10.219 15.703 -4.277 1 90.75 194 CYS A N 1
ATOM 1500 C CA . CYS A 1 194 ? 8.992 15.578 -3.494 1 90.75 194 CYS A CA 1
ATOM 1501 C C . CYS A 1 194 ? 8.93 16.641 -2.402 1 90.75 194 CYS A C 1
ATOM 1503 O O . CYS A 1 194 ? 7.848 17.078 -2.025 1 90.75 194 CYS A O 1
ATOM 1505 N N . SER A 1 195 ? 10.047 17.062 -1.879 1 92.5 195 SER A N 1
ATOM 1506 C CA . SER A 1 195 ? 10.094 18.094 -0.847 1 92.5 195 SER A CA 1
ATOM 1507 C C . SER A 1 195 ? 10.891 19.312 -1.311 1 92.5 195 SER A C 1
ATOM 1509 O O . SER A 1 195 ? 11.594 19.938 -0.515 1 92.5 195 SER A O 1
ATOM 1511 N N . GLY A 1 196 ? 10.914 19.5 -2.582 1 90.81 196 GLY A N 1
ATOM 1512 C CA . GLY A 1 196 ? 11.57 20.656 -3.156 1 90.81 196 GLY A CA 1
ATOM 1513 C C . GLY A 1 196 ? 13.078 20.625 -3.01 1 90.81 196 GLY A C 1
ATOM 1514 O O . GLY A 1 196 ? 13.734 21.672 -3.055 1 90.81 196 GLY A O 1
ATOM 1515 N N . PHE A 1 197 ?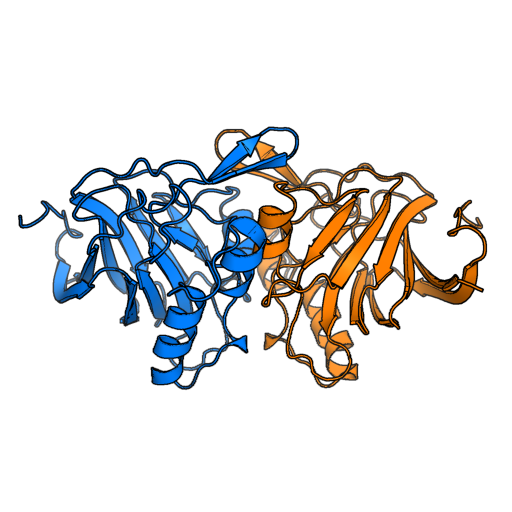 13.617 19.641 -2.592 1 93.25 197 PHE A N 1
ATOM 1516 C CA . PHE A 1 197 ? 15.047 19.406 -2.402 1 93.25 197 PHE A CA 1
ATOM 1517 C C . PHE A 1 197 ? 15.555 20.156 -1.177 1 93.25 197 PHE A C 1
ATOM 1519 O O . PHE A 1 197 ? 16.75 20.141 -0.887 1 93.25 197 PHE A O 1
ATOM 1526 N N . ALA A 1 198 ? 14.695 20.859 -0.502 1 95.44 198 ALA A N 1
ATOM 1527 C CA . ALA A 1 198 ? 14.992 21.641 0.695 1 95.44 198 ALA A CA 1
ATOM 1528 C C . ALA A 1 198 ? 13.852 21.562 1.705 1 95.44 198 ALA A C 1
ATOM 1530 O O . ALA A 1 198 ? 13.016 22.453 1.772 1 95.44 198 ALA A O 1
ATOM 1531 N N . PRO A 1 199 ? 13.883 20.516 2.512 1 97.75 199 PRO A N 1
ATOM 1532 C CA . PRO A 1 199 ? 12.789 20.328 3.465 1 97.75 199 PRO A CA 1
ATOM 1533 C C . PRO A 1 199 ? 12.523 21.578 4.312 1 97.75 199 PRO A C 1
ATOM 1535 O O . PRO A 1 199 ? 13.469 22.234 4.75 1 97.75 199 PRO A O 1
ATOM 1538 N N . THR A 1 200 ? 11.305 21.969 4.527 1 98.44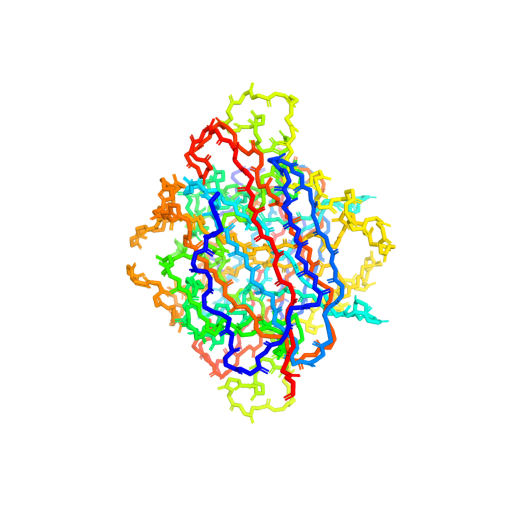 200 THR A N 1
ATOM 1539 C CA . THR A 1 200 ? 10.852 23.141 5.27 1 98.44 200 THR A CA 1
ATOM 1540 C C . THR A 1 200 ? 9.891 22.734 6.387 1 98.44 200 THR A C 1
ATOM 1542 O O . THR A 1 200 ? 9.445 21.578 6.434 1 98.44 200 THR A O 1
ATOM 1545 N N . PRO A 1 201 ? 9.664 23.609 7.344 1 98.5 201 PRO A N 1
ATOM 1546 C CA . PRO A 1 201 ? 8.742 23.281 8.43 1 98.5 201 PRO A CA 1
ATOM 1547 C C . PRO A 1 201 ? 7.289 23.219 7.973 1 98.5 201 PRO A C 1
ATOM 1549 O O . PRO A 1 201 ? 6.941 23.797 6.938 1 98.5 201 PRO A O 1
ATOM 1552 N N . ILE A 1 202 ? 6.465 22.516 8.703 1 98.62 202 ILE A N 1
ATOM 1553 C CA . ILE A 1 202 ? 5.012 22.516 8.555 1 98.62 202 ILE A CA 1
ATOM 1554 C C . ILE A 1 202 ? 4.363 22.922 9.875 1 98.62 202 ILE A C 1
ATOM 1556 O O . ILE A 1 202 ? 5.031 22.984 10.914 1 98.62 202 ILE A O 1
ATOM 1560 N N . GLU A 1 203 ? 3.191 23.281 9.781 1 98.44 203 GLU A N 1
ATOM 1561 C CA . GLU A 1 203 ? 2.412 23.531 10.992 1 98.44 203 GLU A CA 1
ATOM 1562 C C . GLU A 1 203 ? 1.292 22.5 11.148 1 98.44 203 GLU A C 1
ATOM 1564 O O . GLU A 1 203 ? 0.634 22.141 10.164 1 98.44 203 GLU A O 1
ATOM 1569 N N . VAL A 1 204 ? 1.079 22 12.344 1 98.62 204 VAL A N 1
ATOM 1570 C CA . VAL A 1 204 ? -0.016 21.109 12.688 1 98.62 204 VAL A CA 1
ATOM 1571 C C . VAL A 1 204 ? -0.924 21.766 13.727 1 98.62 204 VAL A C 1
ATOM 1573 O O . VAL A 1 204 ? -0.443 22.375 14.68 1 98.62 204 VAL A O 1
ATOM 1576 N N . ILE A 1 205 ? -2.164 21.703 13.469 1 98.06 205 ILE A N 1
ATOM 1577 C CA . ILE A 1 205 ? -3.162 22.281 14.367 1 98.06 205 ILE A CA 1
ATOM 1578 C C . ILE A 1 205 ? -4.23 21.234 14.68 1 98.06 205 ILE A C 1
ATOM 1580 O O . ILE A 1 205 ? -4.754 20.578 13.781 1 98.06 205 ILE A O 1
ATOM 1584 N N . VAL A 1 206 ? -4.48 20.953 15.922 1 98.56 206 VAL A N 1
ATOM 1585 C CA . VAL A 1 206 ? -5.617 20.156 16.359 1 98.56 206 VAL A CA 1
ATOM 1586 C C . VAL A 1 206 ? -6.707 21.062 16.922 1 98.56 206 VAL A C 1
ATOM 1588 O O . VAL A 1 206 ? -6.434 21.922 17.766 1 98.56 206 VAL A O 1
ATOM 1591 N N . SER A 1 207 ? -7.875 20.938 16.375 1 98.19 207 SER A N 1
ATOM 1592 C CA . SER A 1 207 ? -9.008 21.734 16.828 1 98.19 207 SER A CA 1
ATOM 1593 C C . SER A 1 207 ? -10.242 20.875 17.062 1 98.19 207 SER A C 1
ATOM 1595 O O . SER A 1 207 ? -10.25 19.688 16.719 1 98.19 207 SER A O 1
ATOM 1597 N N . GLU A 1 208 ? -11.211 21.406 17.797 1 97.5 208 GLU A N 1
ATOM 1598 C CA . GLU A 1 208 ? -12.453 20.703 18.078 1 97.5 208 GLU A CA 1
ATOM 1599 C C . GLU A 1 208 ? -13.648 21.656 18.062 1 97.5 208 GLU A C 1
ATOM 1601 O O . GLU A 1 208 ? -13.5 22.844 18.344 1 97.5 208 GLU A O 1
ATOM 1606 N N . ALA A 1 209 ? -14.781 21.109 17.688 1 92.25 209 ALA A N 1
ATOM 1607 C CA . ALA A 1 209 ? -16.016 21.906 17.719 1 92.25 209 ALA A CA 1
ATOM 1608 C C . ALA A 1 209 ? -16.344 22.359 19.141 1 92.25 209 ALA A C 1
ATOM 1610 O O . ALA A 1 209 ? -16.141 21.625 20.094 1 92.25 209 ALA A O 1
ATOM 1611 N N . VAL A 1 210 ? -16.75 23.578 19.234 1 87.69 210 VAL A N 1
ATOM 1612 C CA . VAL A 1 210 ? -17.172 24.125 20.516 1 87.69 210 VAL A CA 1
ATOM 1613 C C . VAL A 1 210 ? -18.672 23.906 20.703 1 87.69 210 VAL A C 1
ATOM 1615 O O . VAL A 1 210 ? -19.438 23.938 19.734 1 87.69 210 VAL A O 1
ATOM 1618 N N . MET B 1 1 ? -6.305 -30.391 -18.109 1 41.75 1 MET B N 1
ATOM 1619 C CA . MET B 1 1 ? -5.383 -30.188 -19.219 1 41.75 1 MET B CA 1
ATOM 1620 C C . MET B 1 1 ? -4.039 -29.656 -18.734 1 41.75 1 MET B C 1
ATOM 1622 O O . MET B 1 1 ? -3.99 -28.766 -17.875 1 41.75 1 MET B O 1
ATOM 1626 N N . THR B 1 2 ? -3.008 -30.484 -18.812 1 48.19 2 THR B N 1
ATOM 1627 C CA . THR B 1 2 ? -1.649 -30.109 -18.438 1 48.19 2 THR B CA 1
ATOM 1628 C C . THR B 1 2 ? -1.203 -28.844 -19.156 1 48.19 2 THR B C 1
ATOM 1630 O O . THR B 1 2 ? -1.3 -28.75 -20.375 1 48.19 2 THR B O 1
ATOM 1633 N N . VAL B 1 3 ? -1.524 -27.641 -18.5 1 57.44 3 VAL B N 1
ATOM 1634 C CA . VAL B 1 3 ? -1.178 -26.359 -19.109 1 57.44 3 VAL B CA 1
ATOM 1635 C C . VAL B 1 3 ? 0.281 -26.391 -19.547 1 57.44 3 VAL B C 1
ATOM 1637 O O . VAL B 1 3 ? 1.128 -27.016 -18.906 1 57.44 3 VAL B O 1
ATOM 1640 N N . ALA B 1 4 ? 0.478 -26.125 -20.906 1 65.31 4 ALA B N 1
ATOM 1641 C CA . ALA B 1 4 ? 1.801 -26.016 -21.516 1 65.31 4 ALA B CA 1
ATOM 1642 C C . ALA B 1 4 ? 2.641 -24.953 -20.812 1 65.31 4 ALA B C 1
ATOM 1644 O O . ALA B 1 4 ? 2.477 -23.766 -21.047 1 65.31 4 ALA B O 1
ATOM 1645 N N . LEU B 1 5 ? 3.061 -25.188 -19.531 1 79.56 5 LEU B N 1
ATOM 1646 C CA . LEU B 1 5 ? 4.008 -24.359 -18.781 1 79.56 5 LEU B CA 1
ATOM 1647 C C . LEU B 1 5 ? 5.438 -24.625 -19.234 1 79.56 5 LEU B C 1
ATOM 1649 O O . LEU B 1 5 ? 5.828 -25.781 -19.422 1 79.56 5 LEU B O 1
ATOM 1653 N N . THR B 1 6 ? 6.078 -23.594 -19.812 1 83.62 6 THR B N 1
ATOM 1654 C CA . THR B 1 6 ? 7.508 -23.703 -20.078 1 83.62 6 THR B CA 1
ATOM 1655 C C . THR B 1 6 ? 8.32 -23.328 -18.844 1 83.62 6 THR B C 1
ATOM 1657 O O . THR B 1 6 ? 8.445 -22.141 -18.516 1 83.62 6 THR B O 1
ATOM 1660 N N . LEU B 1 7 ? 8.82 -24.312 -18.203 1 88.75 7 LEU B N 1
ATOM 1661 C CA . LEU B 1 7 ? 9.688 -24.094 -17.062 1 88.75 7 LEU B CA 1
ATOM 1662 C C . LEU B 1 7 ? 11.055 -23.578 -17.5 1 88.75 7 LEU B C 1
ATOM 1664 O O . LEU B 1 7 ? 11.453 -23.766 -18.641 1 88.75 7 LEU B O 1
ATOM 1668 N N . PRO B 1 8 ? 11.695 -22.859 -16.531 1 89.44 8 PRO B N 1
ATOM 1669 C CA . PRO B 1 8 ? 13.055 -22.422 -16.891 1 89.44 8 PRO B CA 1
ATOM 1670 C C . PRO B 1 8 ? 13.938 -23.594 -17.344 1 89.44 8 PRO B C 1
ATOM 1672 O O . PRO B 1 8 ? 13.844 -24.688 -16.797 1 89.44 8 PRO B O 1
ATOM 1675 N N . GLU B 1 9 ? 14.664 -23.297 -18.391 1 85.88 9 GLU B N 1
ATOM 1676 C CA . GLU B 1 9 ? 15.508 -24.344 -18.953 1 85.88 9 GLU B CA 1
ATOM 1677 C C . GLU B 1 9 ? 16.391 -24.984 -17.875 1 85.88 9 GLU B C 1
ATOM 1679 O O . GLU B 1 9 ? 16.984 -24.266 -17.062 1 85.88 9 GLU B O 1
ATOM 1684 N N . GLY B 1 10 ? 16.406 -26.281 -17.859 1 89.56 10 GLY B N 1
ATOM 1685 C CA . GLY B 1 10 ? 17.281 -27.031 -16.969 1 89.56 10 GLY B CA 1
ATOM 1686 C C . GLY B 1 10 ? 16.734 -27.125 -15.555 1 89.56 10 GLY B C 1
ATOM 1687 O O . GLY B 1 10 ? 17.484 -27.344 -14.602 1 89.56 10 GLY B O 1
ATOM 1688 N N . SER B 1 11 ? 15.453 -26.812 -15.438 1 93.38 11 SER B N 1
ATOM 1689 C CA . SER B 1 11 ? 14.906 -26.859 -14.086 1 93.38 11 SER B CA 1
ATOM 1690 C C . SER B 1 11 ? 14.141 -28.156 -13.852 1 93.38 11 SER B C 1
ATOM 1692 O O . SER B 1 11 ? 13.672 -28.797 -14.797 1 93.38 11 SER B O 1
ATOM 1694 N N . ARG B 1 12 ? 14.07 -28.641 -12.602 1 95.75 12 ARG B N 1
ATOM 1695 C CA . ARG B 1 12 ? 13.273 -29.781 -12.18 1 95.75 12 ARG B CA 1
ATOM 1696 C C . ARG B 1 12 ? 12.156 -29.359 -11.227 1 95.75 12 ARG B C 1
ATOM 1698 O O . ARG B 1 12 ? 12.359 -28.484 -10.383 1 95.75 12 ARG B O 1
ATOM 1705 N N . VAL B 1 13 ? 11.07 -30.016 -11.43 1 96.81 13 VAL B N 1
ATOM 1706 C CA . VAL B 1 13 ? 9.93 -29.734 -10.562 1 96.81 13 VAL B CA 1
ATOM 1707 C C . VAL B 1 13 ? 10.141 -30.406 -9.203 1 96.81 13 VAL B C 1
ATOM 1709 O O . VAL B 1 13 ? 10.43 -31.594 -9.117 1 96.81 13 VAL B O 1
ATOM 1712 N N . ILE B 1 14 ? 9.977 -29.625 -8.18 1 96.56 14 ILE B N 1
ATOM 1713 C CA . ILE B 1 14 ? 10.125 -30.234 -6.859 1 96.56 14 ILE B CA 1
ATOM 1714 C C . ILE B 1 14 ? 8.781 -30.25 -6.141 1 96.56 14 ILE B C 1
ATOM 1716 O O . ILE B 1 14 ? 8.602 -30.953 -5.152 1 96.56 14 ILE B O 1
ATOM 1720 N N . HIS B 1 15 ? 7.844 -29.469 -6.5 1 97.75 15 HIS B N 1
ATOM 1721 C CA . HIS B 1 15 ? 6.492 -29.438 -5.949 1 97.75 15 HIS B CA 1
ATOM 1722 C C . HIS B 1 15 ? 5.484 -28.969 -7 1 97.75 15 HIS B C 1
ATOM 1724 O O . HIS B 1 15 ? 5.77 -28.078 -7.793 1 97.75 15 HIS B O 1
ATOM 1730 N N . ARG B 1 16 ? 4.441 -29.609 -7.117 1 97.19 16 ARG B N 1
ATOM 1731 C CA . ARG B 1 16 ? 3.33 -29.266 -8 1 97.19 16 ARG B CA 1
ATOM 1732 C C . ARG B 1 16 ? 1.989 -29.547 -7.328 1 97.19 16 ARG B C 1
ATOM 1734 O O . ARG B 1 16 ? 1.774 -30.625 -6.781 1 97.19 16 ARG B O 1
ATOM 1741 N N . GLU B 1 17 ? 1.129 -28.531 -7.355 1 97.75 17 GLU B N 1
ATOM 1742 C CA . GLU B 1 17 ? -0.135 -28.656 -6.637 1 97.75 17 GLU B CA 1
ATOM 1743 C C . GLU B 1 17 ? -1.231 -27.828 -7.285 1 97.75 17 GLU B C 1
ATOM 1745 O O . GLU B 1 17 ? -0.978 -26.703 -7.738 1 97.75 17 GLU B O 1
ATOM 1750 N N . THR B 1 18 ? -2.393 -28.406 -7.379 1 98.5 18 THR B N 1
ATOM 1751 C CA . THR B 1 18 ? -3.568 -27.609 -7.703 1 98.5 18 THR B CA 1
ATOM 1752 C C . THR B 1 18 ? -4.156 -26.984 -6.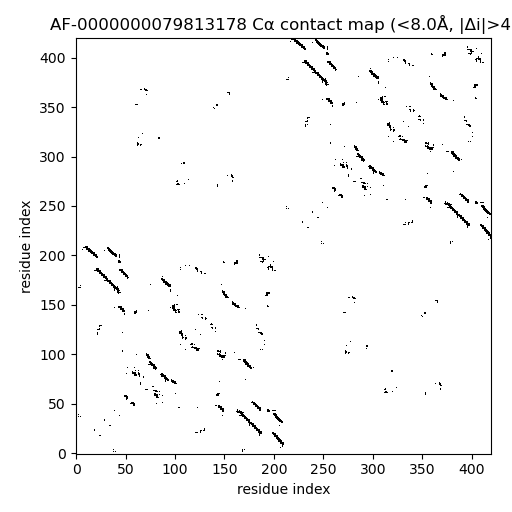445 1 98.5 18 THR B C 1
ATOM 1754 O O . THR B 1 18 ? -4.461 -27.688 -5.477 1 98.5 18 THR B O 1
ATOM 1757 N N . VAL B 1 19 ? -4.219 -25.719 -6.391 1 98.75 19 VAL B N 1
ATOM 1758 C CA . VAL B 1 19 ? -4.883 -25 -5.305 1 98.75 19 VAL B CA 1
ATOM 1759 C C . VAL B 1 19 ? -6.352 -24.781 -5.652 1 98.75 19 VAL B C 1
ATOM 1761 O O . VAL B 1 19 ? -6.668 -24.125 -6.652 1 98.75 19 VAL B O 1
ATOM 1764 N N . ALA B 1 20 ? -7.266 -25.328 -4.891 1 98.62 20 ALA B N 1
ATOM 1765 C CA . ALA B 1 20 ? -8.703 -25.234 -5.141 1 98.62 20 ALA B CA 1
ATOM 1766 C C . ALA B 1 20 ? -9.172 -23.797 -5.105 1 98.62 20 ALA B C 1
ATOM 1768 O O . ALA B 1 20 ? -8.5 -22.922 -4.535 1 98.62 20 ALA B O 1
ATOM 1769 N N . PRO B 1 21 ? -10.352 -23.547 -5.793 1 98.31 21 PRO B N 1
ATOM 1770 C CA . PRO B 1 21 ? -10.898 -22.188 -5.66 1 98.31 21 PRO B CA 1
ATOM 1771 C C . PRO B 1 21 ? -11.062 -21.766 -4.203 1 98.31 21 PRO B C 1
ATOM 1773 O O . PRO B 1 21 ? -11.422 -22.578 -3.354 1 98.31 21 PRO B O 1
ATOM 1776 N N . LYS B 1 22 ? -10.688 -20.516 -3.945 1 98.38 22 LYS B N 1
ATOM 1777 C CA . LYS B 1 22 ? -10.977 -19.844 -2.684 1 98.38 22 LYS B CA 1
ATOM 1778 C C . LYS B 1 22 ? -10.047 -20.328 -1.576 1 98.38 22 LYS B C 1
ATOM 1780 O O . LYS B 1 22 ? -10.211 -19.953 -0.414 1 98.38 22 LYS B O 1
ATOM 1785 N N . LYS B 1 23 ? -9.031 -21.094 -1.889 1 98.69 23 LYS B N 1
ATOM 1786 C CA . LYS B 1 23 ? -8.18 -21.672 -0.853 1 98.69 23 LYS B CA 1
ATOM 1787 C C . LYS B 1 23 ? -6.805 -21.016 -0.841 1 98.69 23 LYS B C 1
ATOM 1789 O O . LYS B 1 23 ? -6.344 -20.5 -1.866 1 98.69 23 LYS B O 1
ATOM 1794 N N . PRO B 1 24 ? -6.156 -20.953 0.307 1 98.81 24 PRO B N 1
ATOM 1795 C CA . PRO B 1 24 ? -4.805 -20.422 0.421 1 98.81 24 PRO B CA 1
ATOM 1796 C C . PRO B 1 24 ? -3.723 -21.453 0.15 1 98.81 24 PRO B C 1
ATOM 1798 O O . PRO B 1 24 ? -4.016 -22.656 0.099 1 98.81 24 PRO B O 1
ATOM 1801 N N . TRP B 1 25 ? -2.521 -21.031 -0.046 1 98.88 25 TRP B N 1
ATOM 1802 C CA . TRP B 1 25 ? -1.317 -21.844 -0.204 1 98.88 25 TRP B CA 1
ATOM 1803 C C . TRP B 1 25 ? -0.084 -21.078 0.272 1 98.88 25 TRP B C 1
ATOM 1805 O O . TRP B 1 25 ? -0.016 -19.859 0.148 1 98.88 25 TRP B O 1
ATOM 1815 N N . SER B 1 26 ? 0.887 -21.812 0.879 1 98.5 26 SER B N 1
ATOM 1816 C CA . SER B 1 26 ? 2.154 -21.188 1.26 1 98.5 26 SER B CA 1
ATOM 1817 C C . SER B 1 26 ? 3.295 -22.203 1.217 1 98.5 26 SER B C 1
ATOM 1819 O O . SER B 1 26 ? 3.072 -23.406 1.379 1 98.5 26 SER B O 1
ATOM 1821 N N . ARG B 1 27 ? 4.426 -21.719 0.95 1 98.06 27 ARG B N 1
ATOM 1822 C CA . ARG B 1 27 ? 5.637 -22.531 0.937 1 98.06 27 ARG B CA 1
ATOM 1823 C C . ARG B 1 27 ? 6.883 -21.656 1.017 1 98.06 27 ARG B C 1
ATOM 1825 O O . ARG B 1 27 ? 6.898 -20.547 0.488 1 98.06 27 ARG B O 1
ATOM 1832 N N . VAL B 1 28 ? 7.945 -22.172 1.668 1 97.5 28 VAL B N 1
ATOM 1833 C CA . VAL B 1 28 ? 9.25 -21.516 1.638 1 97.5 28 VAL B CA 1
ATOM 1834 C C . VAL B 1 28 ? 10.008 -21.922 0.378 1 97.5 28 VAL B C 1
ATOM 1836 O O . VAL B 1 28 ? 10.062 -23.109 0.037 1 97.5 28 VAL B O 1
ATOM 1839 N N . LEU B 1 29 ? 10.469 -20.984 -0.334 1 98.06 29 LEU B N 1
ATOM 1840 C CA . LEU B 1 29 ? 11.359 -21.219 -1.461 1 98.06 29 LEU B CA 1
ATOM 1841 C C . LEU B 1 29 ? 12.797 -20.859 -1.094 1 98.06 29 LEU B C 1
ATOM 1843 O O . LEU B 1 29 ? 13.047 -19.859 -0.413 1 98.06 29 LEU B O 1
ATOM 1847 N N . ALA B 1 30 ? 13.742 -21.688 -1.545 1 97.06 30 ALA B N 1
ATOM 1848 C CA . ALA B 1 30 ? 15.156 -21.375 -1.396 1 97.06 30 ALA B CA 1
ATOM 1849 C C . ALA B 1 30 ? 15.617 -20.391 -2.471 1 97.06 30 ALA B C 1
ATOM 1851 O O . ALA B 1 30 ? 14.945 -20.219 -3.49 1 97.06 30 ALA B O 1
ATOM 1852 N N . THR B 1 31 ? 16.781 -19.734 -2.123 1 97.44 31 THR B N 1
ATOM 1853 C CA . THR B 1 31 ? 17.391 -18.859 -3.117 1 97.44 31 THR B CA 1
ATOM 1854 C C . THR B 1 31 ? 17.578 -19.594 -4.441 1 97.44 31 THR B C 1
ATOM 1856 O O . THR B 1 31 ? 18.078 -20.719 -4.473 1 97.44 31 THR B O 1
ATOM 1859 N N . GLY B 1 32 ? 17.047 -18.953 -5.5 1 97.94 32 GLY B N 1
ATOM 1860 C CA . GLY B 1 32 ? 17.25 -19.516 -6.828 1 97.94 32 GLY B CA 1
ATOM 1861 C C . GLY B 1 32 ? 16.094 -20.344 -7.312 1 97.94 32 GLY B C 1
ATOM 1862 O O . GLY B 1 32 ? 15.984 -20.641 -8.508 1 97.94 32 GLY B O 1
ATOM 1863 N N . GLN B 1 33 ? 15.211 -20.797 -6.457 1 98.56 33 GLN B N 1
ATOM 1864 C CA . GLN B 1 33 ? 14.047 -21.578 -6.859 1 98.56 33 GLN B CA 1
ATOM 1865 C C . GLN B 1 33 ? 13.008 -20.703 -7.559 1 98.56 33 GLN B C 1
ATOM 1867 O O . GLN B 1 33 ? 13.047 -19.484 -7.441 1 98.56 33 GLN B O 1
ATOM 1872 N N . PHE B 1 34 ? 12.172 -21.359 -8.336 1 98.56 34 PHE B N 1
ATOM 1873 C CA . PHE B 1 34 ? 11.148 -20.688 -9.125 1 98.56 34 PHE B CA 1
ATOM 1874 C C . PHE B 1 34 ? 9.75 -21.062 -8.633 1 98.56 34 PHE B C 1
ATOM 1876 O O . PHE B 1 34 ? 9.492 -22.219 -8.297 1 98.56 34 PHE B O 1
ATOM 1883 N N . LEU B 1 35 ? 8.906 -20.109 -8.508 1 98.75 35 LEU B N 1
ATOM 1884 C CA . LEU B 1 35 ? 7.477 -20.312 -8.281 1 98.75 35 LEU B CA 1
ATOM 1885 C C . LEU B 1 35 ? 6.672 -19.969 -9.531 1 98.75 35 LEU B C 1
ATOM 1887 O O . LEU B 1 35 ? 6.707 -18.828 -10.008 1 98.75 35 LEU B O 1
ATOM 1891 N N . SER B 1 36 ? 6.008 -20.922 -10.086 1 98.5 36 SER B N 1
ATOM 1892 C CA . SER B 1 36 ? 5.078 -20.719 -11.188 1 98.5 36 SER B CA 1
ATOM 1893 C C . SER B 1 36 ? 3.631 -20.734 -10.703 1 98.5 36 SER B C 1
ATOM 1895 O O . SER B 1 36 ? 3.23 -21.656 -9.977 1 98.5 36 SER B O 1
ATOM 1897 N N . ILE B 1 37 ? 2.932 -19.75 -11.016 1 98.69 37 ILE B N 1
ATOM 1898 C CA . ILE B 1 37 ? 1.493 -19.688 -10.773 1 98.69 37 ILE B CA 1
ATOM 1899 C C . ILE B 1 37 ? 0.746 -19.734 -12.109 1 98.69 37 ILE B C 1
ATOM 1901 O O . ILE B 1 37 ? 0.948 -18.875 -12.969 1 98.69 37 ILE B O 1
ATOM 1905 N N . VAL B 1 38 ? -0.109 -20.688 -12.281 1 98.31 38 VAL B N 1
ATOM 1906 C CA . VAL B 1 38 ? -0.807 -20.906 -13.539 1 98.31 38 VAL B CA 1
ATOM 1907 C C . VAL B 1 38 ? -2.307 -20.688 -13.352 1 98.31 38 VAL B C 1
ATOM 1909 O O . VAL B 1 38 ? -2.924 -21.312 -12.484 1 98.31 38 VAL B O 1
ATOM 1912 N N . ASP B 1 39 ? -2.871 -19.766 -14.094 1 97.94 39 ASP B N 1
ATOM 1913 C CA . ASP B 1 39 ? -4.32 -19.609 -14.172 1 97.94 39 ASP B CA 1
ATOM 1914 C C . ASP B 1 39 ? -4.945 -20.656 -15.086 1 97.94 39 ASP B C 1
ATOM 1916 O O . ASP B 1 39 ? -4.988 -20.469 -16.312 1 97.94 39 ASP B O 1
ATOM 1920 N N . LEU B 1 40 ? -5.543 -21.672 -14.516 1 97.75 40 LEU B N 1
ATOM 1921 C CA . LEU B 1 40 ? -5.926 -22.859 -15.258 1 97.75 40 LEU B CA 1
ATOM 1922 C C . LEU B 1 40 ? -7.113 -22.578 -16.172 1 97.75 40 LEU B C 1
ATOM 1924 O O . LEU B 1 40 ? -7.223 -23.156 -17.25 1 97.75 40 LEU B O 1
ATOM 1928 N N . HIS B 1 41 ? -7.992 -21.641 -15.781 1 97.44 41 HIS B N 1
ATOM 1929 C CA . HIS B 1 41 ? -9.25 -21.484 -16.5 1 97.44 41 HIS B CA 1
ATOM 1930 C C . HIS B 1 41 ? -9.422 -20.047 -16.984 1 97.44 41 HIS B C 1
ATOM 1932 O O . HIS B 1 41 ? -10.406 -19.734 -17.656 1 97.44 41 HIS B O 1
ATOM 1938 N N . GLY B 1 42 ? -8.5 -19.188 -16.703 1 96.81 42 GLY B N 1
ATOM 1939 C CA . GLY B 1 42 ? -8.578 -17.797 -17.109 1 96.81 42 GLY B CA 1
ATOM 1940 C C . GLY B 1 42 ? -9.367 -16.922 -16.141 1 96.81 42 GLY B C 1
ATOM 1941 O O . GLY B 1 42 ? -10.344 -17.391 -15.555 1 96.81 42 GLY B O 1
ATOM 1942 N N . GLN B 1 43 ? -8.898 -15.656 -15.984 1 97.44 43 GLN B N 1
ATOM 1943 C CA . GLN B 1 43 ? -9.578 -14.609 -15.234 1 97.44 43 GLN B CA 1
ATOM 1944 C C . GLN B 1 43 ? -9.68 -14.977 -13.75 1 97.44 43 GLN B C 1
ATOM 1946 O O . GLN B 1 43 ? -10.688 -14.695 -13.109 1 97.44 43 GLN B O 1
ATOM 1951 N N . GLN B 1 44 ? -8.703 -15.711 -13.188 1 98.31 44 GLN B N 1
ATOM 1952 C CA . GLN B 1 44 ? -8.633 -16.016 -11.758 1 98.31 44 GLN B CA 1
ATOM 1953 C C . GLN B 1 44 ? -7.551 -15.18 -11.078 1 98.31 44 GLN B C 1
ATOM 1955 O O . GLN B 1 44 ? -6.355 -15.43 -11.258 1 98.31 44 GLN B O 1
ATOM 1960 N N . ALA B 1 45 ? -8.008 -14.219 -10.289 1 98.62 45 ALA B N 1
ATOM 1961 C CA . ALA B 1 45 ? -7.059 -13.398 -9.539 1 98.62 45 ALA B CA 1
ATOM 1962 C C . ALA B 1 45 ? -6.434 -14.195 -8.398 1 98.62 45 ALA B C 1
ATOM 1964 O O . ALA B 1 45 ? -7.113 -14.984 -7.73 1 98.62 45 ALA B O 1
ATOM 1965 N N . VAL B 1 46 ? -5.152 -13.969 -8.164 1 98.88 46 VAL B N 1
ATOM 1966 C CA . VAL B 1 46 ? -4.41 -14.602 -7.074 1 98.88 46 VAL B CA 1
ATOM 1967 C C . VAL B 1 46 ? -3.707 -13.531 -6.242 1 98.88 46 VAL B C 1
ATOM 1969 O O . VAL B 1 46 ? -2.797 -12.852 -6.727 1 98.88 46 VAL B O 1
ATOM 1972 N N . ASP B 1 47 ? -4.137 -13.336 -4.969 1 98.94 47 ASP B N 1
ATOM 1973 C CA . ASP B 1 47 ? -3.471 -12.414 -4.059 1 98.94 47 ASP B CA 1
ATOM 1974 C C . ASP B 1 47 ? -2.178 -13.008 -3.512 1 98.94 47 ASP B C 1
ATOM 1976 O O . ASP B 1 47 ? -2.146 -14.18 -3.119 1 98.94 47 ASP B O 1
ATOM 1980 N N . PHE B 1 48 ? -1.162 -12.164 -3.473 1 98.94 48 PHE B N 1
ATOM 1981 C CA . PHE B 1 48 ? 0.159 -12.719 -3.197 1 98.94 48 PHE B CA 1
ATOM 1982 C C . PHE B 1 48 ? 0.906 -11.852 -2.188 1 98.94 48 PHE B C 1
ATOM 1984 O O . PHE B 1 48 ? 0.992 -10.633 -2.348 1 98.94 48 PHE B O 1
ATOM 1991 N N . LEU B 1 49 ? 1.389 -12.445 -1.122 1 98.38 49 LEU B N 1
ATOM 1992 C CA . LEU B 1 49 ? 2.32 -11.898 -0.141 1 98.38 49 LEU B CA 1
ATOM 1993 C C . LEU B 1 49 ? 3.602 -12.727 -0.088 1 98.38 49 LEU B C 1
ATOM 1995 O O . LEU B 1 49 ? 3.598 -13.906 -0.441 1 98.38 49 LEU B O 1
ATOM 1999 N N . CYS B 1 50 ? 4.645 -12.086 0.353 1 97.81 50 CYS B N 1
ATOM 2000 C CA . CYS B 1 50 ? 5.848 -12.859 0.646 1 97.81 50 CYS B CA 1
ATOM 2001 C C . CYS B 1 50 ? 6.645 -12.219 1.777 1 97.81 50 CYS B C 1
ATOM 2003 O O . CYS B 1 50 ? 6.52 -11.023 2.031 1 97.81 50 CYS B O 1
ATOM 2005 N N . PHE B 1 51 ? 7.391 -13.07 2.498 1 96.88 51 PHE B N 1
ATOM 2006 C CA . PHE B 1 51 ? 8.148 -12.742 3.699 1 96.88 51 PHE B CA 1
ATOM 2007 C C . PHE B 1 51 ? 9.539 -13.359 3.645 1 96.88 51 PHE B C 1
ATOM 2009 O O . PHE B 1 51 ? 9.742 -14.391 2.996 1 96.88 51 PHE B O 1
ATOM 2016 N N . THR B 1 52 ? 10.477 -12.672 4.32 1 93.88 52 THR B N 1
ATOM 2017 C CA . THR B 1 52 ? 11.727 -13.391 4.543 1 93.88 52 THR B CA 1
ATOM 2018 C C . THR B 1 52 ? 11.477 -14.656 5.355 1 93.88 52 THR B C 1
ATOM 2020 O O . THR B 1 52 ? 10.695 -14.656 6.305 1 93.88 52 THR B O 1
ATOM 2023 N N . ALA B 1 53 ? 12.039 -15.859 5.023 1 86 53 ALA B N 1
ATOM 2024 C CA . ALA B 1 53 ? 11.695 -17.172 5.574 1 86 53 ALA B CA 1
ATOM 2025 C C . ALA B 1 53 ? 12.148 -17.281 7.023 1 86 53 ALA B C 1
ATOM 2027 O O . ALA B 1 53 ? 11.422 -17.812 7.867 1 86 53 ALA B O 1
ATOM 2028 N N . HIS B 1 54 ? 13.273 -17.125 7.488 1 72.88 54 HIS B N 1
ATOM 2029 C CA . HIS B 1 54 ? 13.781 -17.5 8.805 1 72.88 54 HIS B CA 1
ATOM 2030 C C . HIS B 1 54 ? 13.711 -16.344 9.781 1 72.88 54 HIS B C 1
ATOM 2032 O O . HIS B 1 54 ? 13.852 -16.531 10.992 1 72.88 54 HIS B O 1
ATOM 2038 N N . ALA B 1 55 ? 13.422 -15.188 9.391 1 63.62 55 ALA B N 1
ATOM 2039 C CA . ALA B 1 55 ? 13.133 -14.094 10.312 1 63.62 55 ALA B CA 1
ATOM 2040 C C . ALA B 1 55 ? 12.258 -13.031 9.656 1 63.62 55 ALA B C 1
ATOM 2042 O O . ALA B 1 55 ? 12.766 -12.117 8.992 1 63.62 55 ALA B O 1
ATOM 2043 N N . PRO B 1 56 ? 10.953 -13.328 9.797 1 62.22 56 PRO B N 1
ATOM 2044 C CA . PRO B 1 56 ? 10.109 -12.398 9.039 1 62.22 56 PRO B CA 1
ATOM 2045 C C . PRO B 1 56 ? 10.328 -10.945 9.445 1 62.22 56 PRO B C 1
ATOM 2047 O O . PRO B 1 56 ? 9.406 -10.305 9.953 1 62.22 56 PRO B O 1
ATOM 2050 N N . HIS B 1 57 ? 11.648 -10.633 9.164 1 71.88 57 HIS B N 1
ATOM 2051 C CA . HIS B 1 57 ? 11.992 -9.258 9.5 1 71.88 57 HIS B CA 1
ATOM 2052 C C . HIS B 1 57 ? 11.688 -8.32 8.344 1 71.88 57 HIS B C 1
ATOM 2054 O O . HIS B 1 57 ? 11.656 -7.098 8.523 1 71.88 57 HIS B O 1
ATOM 2060 N N . ALA B 1 58 ? 11.406 -8.961 7.215 1 89.56 58 ALA B N 1
ATOM 2061 C CA . ALA B 1 58 ? 11.055 -8.133 6.062 1 89.56 58 ALA B CA 1
ATOM 2062 C C . ALA B 1 58 ? 9.961 -8.781 5.227 1 89.56 58 ALA B C 1
ATOM 2064 O O . ALA B 1 58 ? 9.867 -10.008 5.152 1 89.56 58 ALA B O 1
ATOM 2065 N N . ARG B 1 59 ? 9.156 -8.023 4.785 1 96.38 59 ARG B N 1
ATOM 2066 C CA . ARG B 1 59 ? 8.016 -8.492 4 1 96.38 59 ARG B CA 1
ATOM 2067 C C . ARG B 1 59 ? 7.832 -7.645 2.744 1 96.38 59 ARG B C 1
ATOM 2069 O O . ARG B 1 59 ? 8.453 -6.586 2.607 1 96.38 59 ARG B O 1
ATOM 2076 N N . LEU B 1 60 ? 7.07 -8.188 1.839 1 97.94 60 LEU B N 1
ATOM 2077 C CA . LEU B 1 60 ? 6.738 -7.469 0.614 1 97.94 60 LEU B CA 1
ATOM 2078 C C . LEU B 1 60 ? 6.32 -6.035 0.922 1 97.94 60 LEU B C 1
ATOM 2080 O O . LEU B 1 60 ? 5.566 -5.793 1.866 1 97.94 60 LEU B O 1
ATOM 2084 N N . ASN B 1 61 ? 6.867 -5.148 0.171 1 98.12 61 ASN B N 1
ATOM 2085 C CA . ASN B 1 61 ? 6.5 -3.736 0.224 1 98.12 61 ASN B CA 1
ATOM 2086 C C . ASN B 1 61 ? 6.16 -3.191 -1.161 1 98.12 61 ASN B C 1
ATOM 2088 O O . ASN B 1 61 ? 7.055 -2.955 -1.976 1 98.12 61 ASN B O 1
ATOM 2092 N N . VAL B 1 62 ? 4.887 -2.953 -1.423 1 98.75 62 VAL B N 1
ATOM 2093 C CA . VAL B 1 62 ? 4.406 -2.562 -2.744 1 98.75 62 VAL B CA 1
ATOM 2094 C C . VAL B 1 62 ? 4.953 -1.187 -3.109 1 98.75 62 VAL B C 1
ATOM 2096 O O . VAL B 1 62 ? 5.465 -0.987 -4.215 1 98.75 62 VAL B O 1
ATOM 2099 N N . PRO B 1 63 ? 5.02 -0.205 -2.182 1 98.62 63 PRO B N 1
ATOM 2100 C CA . PRO B 1 63 ? 5.598 1.091 -2.545 1 98.62 63 PRO B CA 1
ATOM 2101 C C . PRO B 1 63 ? 7.055 0.985 -2.984 1 98.62 63 PRO B C 1
ATOM 2103 O O . PRO B 1 63 ? 7.445 1.589 -3.986 1 98.62 63 PRO B O 1
ATOM 2106 N N . ASN B 1 64 ? 7.871 0.228 -2.232 1 98.5 64 ASN B N 1
ATOM 2107 C CA . ASN B 1 64 ? 9.242 0.023 -2.674 1 98.5 64 ASN B CA 1
ATOM 2108 C C . ASN B 1 64 ? 9.297 -0.632 -4.051 1 98.5 64 ASN B C 1
ATOM 2110 O O . ASN B 1 64 ? 10.125 -0.261 -4.887 1 98.5 64 ASN B O 1
ATOM 2114 N N . THR B 1 65 ? 8.43 -1.61 -4.285 1 98.81 65 THR B N 1
ATOM 2115 C CA . THR B 1 65 ? 8.375 -2.357 -5.535 1 98.81 65 THR B CA 1
ATOM 2116 C C . THR B 1 65 ? 8.031 -1.438 -6.703 1 98.81 65 THR B C 1
ATOM 2118 O O . THR B 1 65 ? 8.711 -1.444 -7.73 1 98.81 65 THR B O 1
ATOM 2121 N N . VAL B 1 66 ? 6.98 -0.567 -6.52 1 98.5 66 VAL B N 1
ATOM 2122 C CA . VAL B 1 66 ? 6.543 0.257 -7.641 1 98.5 66 VAL B CA 1
ATOM 2123 C C . VAL B 1 66 ? 7.543 1.387 -7.875 1 98.5 66 VAL B C 1
ATOM 2125 O O . VAL B 1 66 ? 7.801 1.771 -9.016 1 98.5 66 VAL B O 1
ATOM 2128 N N . LYS B 1 67 ? 8.188 1.91 -6.82 1 98 67 LYS B N 1
ATOM 2129 C CA . LYS B 1 67 ? 9.156 2.988 -6.969 1 98 67 LYS B CA 1
ATOM 2130 C C . LYS B 1 67 ? 10.414 2.502 -7.691 1 98 67 LYS B C 1
ATOM 2132 O O . LYS B 1 67 ? 10.898 3.156 -8.617 1 98 67 LYS B O 1
ATOM 2137 N N . LEU B 1 68 ? 10.898 1.354 -7.273 1 98.31 68 LEU B N 1
ATOM 2138 C CA . LEU B 1 68 ? 12.172 0.889 -7.812 1 98.31 68 LEU B CA 1
ATOM 2139 C C . LEU B 1 68 ? 12.008 0.4 -9.25 1 98.31 68 LEU B C 1
ATOM 2141 O O . LEU B 1 68 ? 12.93 0.525 -10.062 1 98.31 68 LEU B O 1
ATOM 2145 N N . ASN B 1 69 ? 10.836 -0.164 -9.57 1 98.31 69 ASN B N 1
ATOM 2146 C CA . ASN B 1 69 ? 10.57 -0.598 -10.938 1 98.31 69 ASN B CA 1
ATOM 2147 C C . ASN B 1 69 ? 10.047 0.55 -11.797 1 98.31 69 ASN B C 1
ATOM 2149 O O . ASN B 1 69 ? 9.961 0.424 -13.016 1 98.31 69 ASN B O 1
ATOM 2153 N N . ARG B 1 70 ? 9.617 1.683 -11.164 1 97.69 70 ARG B N 1
ATOM 2154 C CA . ARG B 1 70 ? 9.031 2.848 -11.812 1 97.69 70 ARG B CA 1
ATOM 2155 C C . ARG B 1 70 ? 7.785 2.461 -12.602 1 97.69 70 ARG B C 1
ATOM 2157 O O . ARG B 1 70 ? 7.598 2.908 -13.734 1 97.69 70 ARG B O 1
ATOM 2164 N N . SER B 1 71 ? 6.988 1.562 -12 1 97.31 71 SER B N 1
ATOM 2165 C CA . SER B 1 71 ? 5.77 1.088 -12.648 1 97.31 71 SER B CA 1
ATOM 2166 C C . SER B 1 71 ? 4.742 0.613 -11.625 1 97.31 71 SER B C 1
ATOM 2168 O O . SER B 1 71 ? 5.098 -0.032 -10.641 1 97.31 71 SER B O 1
ATOM 2170 N N . LEU B 1 72 ? 3.471 0.935 -11.914 1 97 72 LEU B N 1
ATOM 2171 C CA . LEU B 1 72 ? 2.371 0.489 -11.062 1 97 72 LEU B CA 1
ATOM 2172 C C . LEU B 1 72 ? 1.995 -0.957 -11.375 1 97 72 LEU B C 1
ATOM 2174 O O . LEU B 1 72 ? 1.269 -1.593 -10.609 1 97 72 LEU B O 1
ATOM 2178 N N . TYR B 1 73 ? 2.439 -1.477 -12.492 1 94.62 73 TYR B N 1
ATOM 2179 C CA . TYR B 1 73 ? 2.092 -2.838 -12.891 1 94.62 73 TYR B CA 1
ATOM 2180 C C . TYR B 1 73 ? 3.25 -3.793 -12.633 1 94.62 73 TYR B C 1
ATOM 2182 O O . TYR B 1 73 ? 4.418 -3.402 -12.711 1 94.62 73 TYR B O 1
ATOM 2190 N N . VAL B 1 74 ? 2.9 -4.992 -12.297 1 98.06 74 VAL B N 1
ATOM 2191 C CA . VAL B 1 74 ? 3.838 -6.105 -12.211 1 98.06 74 VAL B CA 1
ATOM 2192 C C . VAL B 1 74 ? 3.768 -6.938 -13.492 1 98.06 74 VAL B C 1
ATOM 2194 O O . VAL B 1 74 ? 2.678 -7.289 -13.953 1 98.06 74 VAL B O 1
ATOM 2197 N N . THR B 1 75 ? 4.797 -7.156 -14.109 1 98.12 75 THR B N 1
ATOM 2198 C CA . THR B 1 75 ? 4.918 -7.996 -15.297 1 98.12 75 THR B CA 1
ATOM 2199 C C . THR B 1 75 ? 6.332 -8.547 -15.43 1 98.12 75 THR B C 1
ATOM 2201 O O . THR B 1 75 ? 7.145 -8.414 -14.508 1 98.12 75 THR B O 1
ATOM 2204 N N . LYS B 1 76 ? 6.559 -9.281 -16.562 1 98.19 76 LYS B N 1
ATOM 2205 C CA . LYS B 1 76 ? 7.906 -9.797 -16.797 1 98.19 76 LYS B CA 1
ATOM 2206 C C . LYS B 1 76 ? 8.953 -8.703 -16.594 1 98.19 76 LYS B C 1
ATOM 2208 O O . LYS B 1 76 ? 8.805 -7.594 -17.125 1 98.19 76 LYS B O 1
ATOM 2213 N N . GLY B 1 77 ? 9.984 -8.977 -15.797 1 98.38 77 GLY B N 1
ATOM 2214 C CA . GLY B 1 77 ? 11.047 -8.016 -15.539 1 98.38 77 GLY B CA 1
ATOM 2215 C C . GLY B 1 77 ? 10.867 -7.27 -14.234 1 98.38 77 GLY B C 1
ATOM 2216 O O . GLY B 1 77 ? 11.805 -6.66 -13.727 1 98.38 77 GLY B O 1
ATOM 2217 N N . THR B 1 78 ? 9.695 -7.293 -13.648 1 98.62 78 THR B N 1
ATOM 2218 C CA . THR B 1 78 ? 9.453 -6.613 -12.383 1 98.62 78 THR B CA 1
ATOM 2219 C C . THR B 1 78 ? 10.125 -7.352 -11.234 1 98.62 78 THR B C 1
ATOM 2221 O O . THR B 1 78 ? 10.016 -8.578 -11.125 1 98.62 78 THR B O 1
ATOM 2224 N N . ASP B 1 79 ? 10.867 -6.629 -10.422 1 98.88 79 ASP B N 1
ATOM 2225 C CA . ASP B 1 79 ? 11.398 -7.152 -9.172 1 98.88 79 ASP B CA 1
ATOM 2226 C C . ASP B 1 79 ? 10.5 -6.785 -7.992 1 98.88 79 ASP B C 1
ATOM 2228 O O . ASP B 1 79 ? 10.039 -5.645 -7.887 1 98.88 79 ASP B O 1
ATOM 2232 N N . LEU B 1 80 ? 10.195 -7.742 -7.141 1 98.81 80 LEU B N 1
ATOM 2233 C CA . LEU B 1 80 ? 9.461 -7.492 -5.906 1 98.81 80 LEU B CA 1
ATOM 2234 C C . LEU B 1 80 ? 10.422 -7.219 -4.75 1 98.81 80 LEU B C 1
ATOM 2236 O O . LEU B 1 80 ? 11.383 -7.969 -4.543 1 98.81 80 LEU B O 1
ATOM 2240 N N . TYR B 1 81 ? 10.164 -6.188 -3.959 1 98.44 81 TYR B N 1
ATOM 2241 C CA . TYR B 1 81 ? 11.094 -5.746 -2.928 1 98.44 81 TYR B CA 1
ATOM 2242 C C . TYR B 1 81 ? 10.445 -5.777 -1.552 1 98.44 81 TYR B C 1
ATOM 2244 O O . TYR B 1 81 ? 9.227 -5.629 -1.433 1 98.44 81 TYR B O 1
ATOM 2252 N N . SER B 1 82 ? 11.281 -5.934 -0.516 1 96.75 82 SER B N 1
ATOM 2253 C CA . SER B 1 82 ? 10.844 -5.895 0.876 1 96.75 82 SER B CA 1
ATOM 2254 C C . SER B 1 82 ? 10.781 -4.461 1.393 1 96.75 82 SER B C 1
ATOM 2256 O O . SER B 1 82 ? 11.164 -3.523 0.691 1 96.75 82 SER B O 1
ATOM 2258 N N . ASP B 1 83 ? 10.289 -4.309 2.646 1 94.94 83 ASP B N 1
ATOM 2259 C CA . ASP B 1 83 ? 10.227 -3.01 3.311 1 94.94 83 ASP B CA 1
ATOM 2260 C C . ASP B 1 83 ? 11.625 -2.5 3.643 1 94.94 83 ASP B C 1
ATOM 2262 O O . ASP B 1 83 ? 11.805 -1.321 3.957 1 94.94 83 ASP B O 1
ATOM 2266 N N . ARG B 1 84 ? 12.656 -3.336 3.465 1 93.44 84 ARG B N 1
ATOM 2267 C CA . ARG B 1 84 ? 14.047 -2.926 3.623 1 93.44 84 ARG B CA 1
ATOM 2268 C C . ARG B 1 84 ? 14.75 -2.834 2.273 1 93.44 84 ARG B C 1
ATOM 2270 O O . ARG B 1 84 ? 15.977 -2.84 2.205 1 93.44 84 ARG B O 1
ATOM 2277 N N . ALA B 1 85 ? 13.922 -2.879 1.212 1 95.31 85 ALA B N 1
ATOM 2278 C CA . ALA B 1 85 ? 14.383 -2.688 -0.163 1 95.31 85 ALA B CA 1
ATOM 2279 C C . ALA B 1 85 ? 15.281 -3.832 -0.606 1 95.31 85 ALA B C 1
ATOM 2281 O O . ALA B 1 85 ? 16.219 -3.629 -1.389 1 95.31 85 ALA B O 1
ATOM 2282 N N . GLU B 1 86 ? 15.07 -4.984 -0.002 1 95.69 86 GLU B N 1
ATOM 2283 C CA . GLU B 1 86 ? 15.742 -6.195 -0.474 1 95.69 86 GLU B CA 1
ATOM 2284 C C . GLU B 1 86 ? 14.961 -6.844 -1.612 1 95.69 86 GLU B C 1
ATOM 2286 O O . GLU B 1 86 ? 13.734 -6.973 -1.541 1 95.69 86 GLU B O 1
ATOM 2291 N N . LYS B 1 87 ? 15.719 -7.227 -2.666 1 97.81 87 LYS B N 1
ATOM 2292 C CA . LYS B 1 87 ? 15.07 -7.945 -3.76 1 97.81 87 LYS B CA 1
ATOM 2293 C C . LYS B 1 87 ? 14.656 -9.352 -3.326 1 97.81 87 LYS B C 1
ATOM 2295 O O . LYS B 1 87 ? 15.508 -10.172 -2.973 1 97.81 87 LYS B O 1
ATOM 2300 N N . MET B 1 88 ? 13.344 -9.609 -3.387 1 98 88 MET B N 1
ATOM 2301 C CA . MET B 1 88 ? 12.836 -10.883 -2.902 1 98 88 MET B CA 1
ATOM 2302 C C . MET B 1 88 ? 12.555 -11.836 -4.066 1 98 88 MET B C 1
ATOM 2304 O O . MET B 1 88 ? 13.047 -12.969 -4.078 1 98 88 MET B O 1
ATOM 2308 N N . PHE B 1 89 ? 11.766 -11.391 -5.043 1 98.81 89 PHE B N 1
ATOM 2309 C CA . PHE B 1 89 ? 11.438 -12.133 -6.254 1 98.81 89 PHE B CA 1
ATOM 2310 C C . PHE B 1 89 ? 11.672 -11.281 -7.496 1 98.81 89 PHE B C 1
ATOM 2312 O O . PHE B 1 89 ? 11.594 -10.047 -7.434 1 98.81 89 PHE B O 1
ATOM 2319 N N . SER B 1 90 ? 11.984 -11.922 -8.609 1 98.88 90 SER B N 1
ATOM 2320 C CA . SER B 1 90 ? 11.852 -11.352 -9.945 1 98.88 90 SER B CA 1
ATOM 2321 C C . SER B 1 90 ? 10.82 -12.117 -10.773 1 98.88 90 SER B C 1
ATOM 2323 O O . SER B 1 90 ? 10.805 -13.344 -10.766 1 98.88 90 SER B O 1
ATOM 2325 N N . VAL B 1 91 ? 9.984 -11.375 -11.391 1 98.81 91 VAL B N 1
ATOM 2326 C CA . VAL B 1 91 ? 9.141 -12 -12.398 1 98.81 91 VAL B CA 1
ATOM 2327 C C . VAL B 1 91 ? 9.969 -12.289 -13.656 1 98.81 91 VAL B C 1
ATOM 2329 O O . VAL B 1 91 ? 10.336 -11.367 -14.383 1 98.81 91 VAL B O 1
ATOM 2332 N N . ILE B 1 92 ? 10.164 -13.539 -13.969 1 98.12 92 ILE B N 1
ATOM 2333 C CA . ILE B 1 92 ? 11.086 -13.844 -15.062 1 98.12 92 ILE B CA 1
ATOM 2334 C C . ILE B 1 92 ? 10.305 -14.258 -16.297 1 98.12 92 ILE B C 1
ATOM 2336 O O . ILE B 1 92 ? 10.844 -14.273 -17.406 1 98.12 92 ILE B O 1
ATOM 2340 N N . GLU B 1 93 ? 9.078 -14.672 -16.156 1 97.81 93 GLU B N 1
ATOM 2341 C CA . GLU B 1 93 ? 8.156 -14.953 -17.25 1 97.81 93 GLU B CA 1
ATOM 2342 C C . GLU B 1 93 ? 6.734 -14.531 -16.906 1 97.81 93 GLU B C 1
ATOM 2344 O O . GLU B 1 93 ? 6.332 -14.57 -15.742 1 97.81 93 GLU B O 1
ATOM 2349 N N . ASP B 1 94 ? 6.012 -14.078 -17.828 1 97.88 94 ASP B N 1
ATOM 2350 C CA . ASP B 1 94 ? 4.629 -13.633 -17.688 1 97.88 94 ASP B CA 1
ATOM 2351 C C . ASP B 1 94 ? 3.889 -13.734 -19.016 1 97.88 94 ASP B C 1
ATOM 2353 O O . ASP B 1 94 ? 4.23 -13.055 -19.984 1 97.88 94 ASP B O 1
ATOM 2357 N N . THR B 1 95 ? 2.834 -14.539 -19.078 1 97.5 95 THR B N 1
ATOM 2358 C CA . THR B 1 95 ? 2.088 -14.711 -20.312 1 97.5 95 THR B CA 1
ATOM 2359 C C . THR B 1 95 ? 0.778 -13.922 -20.266 1 97.5 95 THR B C 1
ATOM 2361 O O . THR B 1 95 ? -0.001 -13.953 -21.219 1 97.5 95 THR B O 1
ATOM 2364 N N . CYS B 1 96 ? 0.457 -13.273 -19.156 1 96.06 96 CYS B N 1
ATOM 2365 C CA . CYS B 1 96 ? -0.753 -12.477 -19 1 96.06 96 CYS B CA 1
ATOM 2366 C C . CYS B 1 96 ? -0.482 -11.008 -19.312 1 96.06 96 CYS B C 1
ATOM 2368 O O . CYS B 1 96 ? -1.239 -10.375 -20.047 1 96.06 96 CYS B O 1
ATOM 2370 N N . GLY B 1 97 ? 0.637 -10.461 -18.688 1 93.88 97 GLY B N 1
ATOM 2371 C CA . GLY B 1 97 ? 1.077 -9.117 -19.016 1 93.88 97 GLY B CA 1
ATOM 2372 C C . GLY B 1 97 ? 0.632 -8.078 -18.016 1 93.88 97 GLY B C 1
ATOM 2373 O O . GLY B 1 97 ? 1.195 -6.98 -17.953 1 93.88 97 GLY B O 1
ATOM 2374 N N . PHE B 1 98 ? -0.355 -8.352 -17.25 1 91.75 98 PHE B N 1
ATOM 2375 C CA . PHE B 1 98 ? -0.846 -7.336 -16.328 1 91.75 98 PHE B CA 1
ATOM 2376 C C . PHE B 1 98 ? -1.177 -7.953 -14.977 1 91.75 98 PHE B C 1
ATOM 2378 O O . PHE B 1 98 ? -1.899 -8.945 -14.898 1 91.75 98 PHE B O 1
ATOM 2385 N N . HIS B 1 99 ? -0.633 -7.355 -13.852 1 98.06 99 HIS B N 1
ATOM 2386 C CA . HIS B 1 99 ? -0.915 -7.754 -12.477 1 98.06 99 HIS B CA 1
ATOM 2387 C C . HIS B 1 99 ? -1.015 -6.539 -11.562 1 98.06 99 HIS B C 1
ATOM 2389 O O . HIS B 1 99 ? -0.219 -5.605 -11.672 1 98.06 99 HIS B O 1
ATOM 2395 N N . ASP B 1 100 ? -1.858 -6.547 -10.727 1 97.69 100 ASP B N 1
ATOM 2396 C CA . ASP B 1 100 ? -2.277 -5.375 -9.969 1 97.69 100 ASP B CA 1
ATOM 2397 C C . ASP B 1 100 ? -1.433 -5.207 -8.703 1 97.69 100 ASP B C 1
ATOM 2399 O O . ASP B 1 100 ? -1.088 -6.188 -8.047 1 97.69 100 ASP B O 1
ATOM 2403 N N . THR B 1 101 ? -1.165 -3.906 -8.352 1 98.44 101 THR B N 1
ATOM 2404 C CA . THR B 1 101 ? -0.506 -3.576 -7.094 1 98.44 101 THR B CA 1
ATOM 2405 C C . THR B 1 101 ? -1.365 -2.623 -6.27 1 98.44 101 THR B C 1
ATOM 2407 O O . THR B 1 101 ? -0.932 -2.139 -5.219 1 98.44 101 THR B O 1
ATOM 2410 N N . LEU B 1 102 ? -2.602 -2.287 -6.68 1 98.19 102 LEU B N 1
ATOM 2411 C CA . LEU B 1 102 ? -3.311 -1.131 -6.145 1 98.19 102 LEU B CA 1
ATOM 2412 C C . LEU B 1 102 ? -4.441 -1.566 -5.223 1 98.19 102 LEU B C 1
ATOM 2414 O O . LEU B 1 102 ? -4.668 -0.95 -4.176 1 98.19 102 LEU B O 1
ATOM 2418 N N . ALA B 1 103 ? -5.102 -2.57 -5.516 1 97.69 103 ALA B N 1
ATOM 2419 C CA . ALA B 1 103 ? -6.418 -2.826 -4.93 1 97.69 103 ALA B CA 1
ATOM 2420 C C . ALA B 1 103 ? -6.293 -3.588 -3.613 1 97.69 103 ALA B C 1
ATOM 2422 O O . ALA B 1 103 ? -7.203 -3.557 -2.783 1 97.69 103 ALA B O 1
ATOM 2423 N N . GLY B 1 104 ? -5.148 -4.305 -3.359 1 97.94 104 GLY B N 1
ATOM 2424 C CA . GLY B 1 104 ? -5.012 -5.098 -2.148 1 97.94 104 GLY B CA 1
ATOM 2425 C C . GLY B 1 104 ? -5.918 -6.312 -2.123 1 97.94 104 GLY B C 1
ATOM 2426 O O . GLY B 1 104 ? -6.387 -6.762 -3.17 1 97.94 104 GLY B O 1
ATOM 2427 N N . CYS B 1 105 ? -6.086 -6.898 -0.936 1 98.12 105 CYS B N 1
ATOM 2428 C CA . CYS B 1 105 ? -6.859 -8.125 -0.822 1 98.12 105 CYS B CA 1
ATOM 2429 C C . CYS B 1 105 ? -8.312 -7.828 -0.467 1 98.12 105 CYS B C 1
ATOM 2431 O O . CYS B 1 105 ? -8.602 -6.82 0.174 1 98.12 105 CYS B O 1
ATOM 2433 N N . CYS B 1 106 ? -9.211 -8.695 -0.857 1 97.31 106 CYS B N 1
ATOM 2434 C CA . CYS B 1 106 ? -10.602 -8.57 -0.436 1 97.31 106 CYS B CA 1
ATOM 2435 C C . CYS B 1 106 ? -10.773 -9 1.017 1 97.31 106 CYS B C 1
ATOM 2437 O O . CYS B 1 106 ? -9.93 -9.719 1.561 1 97.31 106 CYS B O 1
ATOM 2439 N N . SER B 1 107 ? -11.805 -8.539 1.657 1 96.81 107 SER B N 1
ATOM 2440 C CA . SER B 1 107 ? -12.172 -8.859 3.031 1 96.81 107 SER B CA 1
ATOM 2441 C C . SER B 1 107 ? -13.68 -8.852 3.221 1 96.81 107 SER B C 1
ATOM 2443 O O . SER B 1 107 ? -14.414 -8.297 2.396 1 96.81 107 SER B O 1
ATOM 2445 N N . CYS B 1 108 ? -14.133 -9.492 4.281 1 95.75 108 CYS B N 1
ATOM 2446 C CA . CYS B 1 108 ? -15.562 -9.508 4.594 1 95.75 108 CYS B CA 1
ATOM 2447 C C . CYS B 1 108 ? -16.078 -8.094 4.816 1 95.75 108 CYS B C 1
ATOM 2449 O O . CYS B 1 108 ? -17.172 -7.75 4.363 1 95.75 108 CYS B O 1
ATOM 2451 N N . GLU B 1 109 ? -15.297 -7.285 5.508 1 95.31 109 GLU B N 1
ATOM 2452 C CA . GLU B 1 109 ? -15.688 -5.906 5.789 1 95.31 109 GLU B CA 1
ATOM 2453 C C . GLU B 1 109 ? -15.844 -5.105 4.5 1 95.31 109 GLU B C 1
ATOM 2455 O O . GLU B 1 109 ? -16.812 -4.359 4.34 1 95.31 109 GLU B O 1
ATOM 2460 N N . MET B 1 110 ? -14.906 -5.258 3.584 1 96.5 110 MET B N 1
ATOM 2461 C CA . MET B 1 110 ? -14.938 -4.547 2.309 1 96.5 110 MET B CA 1
ATOM 2462 C C . MET B 1 110 ? -16.125 -5.012 1.461 1 96.5 110 MET B C 1
ATOM 2464 O O . MET B 1 110 ? -16.781 -4.199 0.812 1 96.5 110 MET B O 1
ATOM 2468 N N . ASP B 1 111 ? -16.359 -6.312 1.46 1 96.06 111 ASP B N 1
ATOM 2469 C CA . ASP B 1 111 ? -17.484 -6.844 0.706 1 96.06 111 ASP B CA 1
ATOM 2470 C C . ASP B 1 111 ? -18.812 -6.297 1.242 1 96.06 111 ASP B C 1
ATOM 2472 O O . ASP B 1 111 ? -19.719 -5.996 0.469 1 96.06 111 ASP B O 1
ATOM 2476 N N . ARG B 1 112 ? -18.922 -6.242 2.547 1 96.06 112 ARG B N 1
ATOM 2477 C CA . ARG B 1 112 ? -20.109 -5.664 3.154 1 96.06 112 ARG B CA 1
ATOM 2478 C C . ARG B 1 112 ? -20.312 -4.219 2.709 1 96.06 112 ARG B C 1
ATOM 2480 O O . ARG B 1 112 ? -21.406 -3.834 2.305 1 96.06 112 ARG B O 1
ATOM 2487 N N . LEU B 1 113 ? -19.25 -3.416 2.723 1 96.31 113 LEU B N 1
ATOM 2488 C CA . LEU B 1 113 ? -19.344 -1.989 2.424 1 96.31 113 LEU B CA 1
ATOM 2489 C C . LEU B 1 113 ? -19.578 -1.759 0.936 1 96.31 113 LEU B C 1
ATOM 2491 O O . LEU B 1 113 ? -20.328 -0.86 0.555 1 96.31 113 LEU B O 1
ATOM 2495 N N . ARG B 1 114 ? -18.953 -2.578 0.143 1 95.38 114 ARG B N 1
ATOM 2496 C CA . ARG B 1 114 ? -18.984 -2.307 -1.291 1 95.38 114 ARG B CA 1
ATOM 2497 C C . ARG B 1 114 ? -20.188 -2.971 -1.951 1 95.38 114 ARG B C 1
ATOM 2499 O O . ARG B 1 114 ? -20.734 -2.453 -2.93 1 95.38 114 ARG B O 1
ATOM 2506 N N . TYR B 1 115 ? -20.594 -4.148 -1.418 1 95.06 115 TYR B N 1
ATOM 2507 C CA . TYR B 1 115 ? -21.562 -4.945 -2.172 1 95.06 115 TYR B CA 1
ATOM 2508 C C . TYR B 1 115 ? -22.75 -5.34 -1.301 1 95.06 115 TYR B C 1
ATOM 2510 O O . TYR B 1 115 ? -23.688 -5.973 -1.778 1 95.06 115 TYR B O 1
ATOM 2518 N N . GLY B 1 116 ? -22.703 -5.051 0.031 1 94.75 116 GLY B N 1
ATOM 2519 C CA . GLY B 1 116 ? -23.797 -5.371 0.927 1 94.75 116 GLY B CA 1
ATOM 2520 C C . GLY B 1 116 ? -23.875 -6.848 1.271 1 94.75 116 GLY B C 1
ATOM 2521 O O . GLY B 1 116 ? -24.938 -7.344 1.666 1 94.75 116 GLY B O 1
ATOM 2522 N N . VAL B 1 117 ? -22.688 -7.578 1.061 1 91.88 117 VAL B N 1
ATOM 2523 C CA . VAL B 1 117 ? -22.656 -9.016 1.333 1 91.88 117 VAL B CA 1
ATOM 2524 C C . VAL B 1 117 ? -21.984 -9.266 2.678 1 91.88 117 VAL B C 1
ATOM 2526 O O . VAL B 1 117 ? -20.922 -8.703 2.967 1 91.88 117 VAL B O 1
ATOM 2529 N N . GLU B 1 118 ? -22.453 -9.945 3.709 1 84.56 118 GLU B N 1
ATOM 2530 C CA . GLU B 1 118 ? -21.969 -10.109 5.078 1 84.56 118 GLU B CA 1
ATOM 2531 C C . GLU B 1 118 ? -20.969 -11.258 5.18 1 84.56 118 GLU B C 1
ATOM 2533 O O . GLU B 1 118 ? -19.984 -11.172 5.914 1 84.56 118 GLU B O 1
ATOM 2538 N N . LYS B 1 119 ? -21.281 -12.43 4.82 1 70.62 119 LYS B N 1
ATOM 2539 C CA . LYS B 1 119 ? -20.422 -13.594 5.074 1 70.62 119 LYS B CA 1
ATOM 2540 C C . LYS B 1 119 ? -19.812 -14.117 3.777 1 70.62 119 LYS B C 1
ATOM 2542 O O . LYS B 1 119 ? -20.5 -14.781 2.99 1 70.62 119 LYS B O 1
ATOM 2547 N N . THR B 1 120 ? -18.453 -13.602 3.713 1 76.25 120 THR B N 1
ATOM 2548 C CA . THR B 1 120 ? -17.812 -14.094 2.498 1 76.25 120 THR B CA 1
ATOM 2549 C C . THR B 1 120 ? -16.422 -14.656 2.803 1 76.25 120 THR B C 1
ATOM 2551 O O . THR B 1 120 ? -15.812 -14.297 3.811 1 76.25 120 THR B O 1
ATOM 2554 N N . GLU B 1 121 ? -16.125 -15.727 2.16 1 91.81 121 GLU B N 1
ATOM 2555 C CA . GLU B 1 121 ? -14.719 -16.078 2.055 1 91.81 121 GLU B CA 1
ATOM 2556 C C . GLU B 1 121 ? -13.914 -14.938 1.422 1 91.81 121 GLU B C 1
ATOM 2558 O O . GLU B 1 121 ? -14.414 -14.242 0.529 1 91.81 121 GLU B O 1
ATOM 2563 N N . SER B 1 122 ? -12.805 -14.648 2.002 1 97.06 122 SER B N 1
ATOM 2564 C CA . SER B 1 122 ? -12.016 -13.531 1.495 1 97.06 122 SER B CA 1
ATOM 2565 C C . SER B 1 122 ? -10.531 -13.859 1.482 1 97.06 122 SER B C 1
ATOM 2567 O O . SER B 1 122 ? -10.086 -14.781 2.166 1 97.06 122 SER B O 1
ATOM 2569 N N . CYS B 1 123 ? -9.844 -13.117 0.673 1 98.44 123 CYS B N 1
ATOM 2570 C CA . CYS B 1 123 ? -8.391 -13.281 0.665 1 98.44 123 CYS B CA 1
ATOM 2571 C C . CYS B 1 123 ? -7.801 -12.953 2.031 1 98.44 123 CYS B C 1
ATOM 2573 O O . CYS B 1 123 ? -6.816 -13.57 2.445 1 98.44 123 CYS B O 1
ATOM 2575 N N . ARG B 1 124 ? -8.336 -12 2.762 1 97.75 124 ARG B N 1
ATOM 2576 C CA . ARG B 1 124 ? -7.824 -11.68 4.09 1 97.75 124 ARG B CA 1
ATOM 2577 C C . ARG B 1 124 ? -7.949 -12.875 5.027 1 97.75 124 ARG B C 1
ATOM 2579 O O . ARG B 1 124 ? -7 -13.211 5.738 1 97.75 124 ARG B O 1
ATOM 2586 N N . THR B 1 125 ? -9.141 -13.5 5.059 1 97.5 125 THR B N 1
ATOM 2587 C CA . THR B 1 125 ? -9.32 -14.672 5.914 1 97.5 125 THR B CA 1
ATOM 2588 C C . THR B 1 125 ? -8.391 -15.805 5.488 1 97.5 125 THR B C 1
ATOM 2590 O O . THR B 1 125 ? -7.836 -16.5 6.336 1 97.5 125 THR B O 1
ATOM 2593 N N . ASN B 1 126 ? -8.234 -15.984 4.191 1 98.69 126 ASN B N 1
ATOM 2594 C CA . ASN B 1 126 ? -7.281 -16.969 3.693 1 98.69 126 ASN B CA 1
ATOM 2595 C C . ASN B 1 126 ? -5.867 -16.672 4.18 1 98.69 126 ASN B C 1
ATOM 2597 O O . ASN B 1 126 ? -5.164 -17.578 4.641 1 98.69 126 ASN B O 1
ATOM 2601 N N . PHE B 1 127 ? -5.434 -15.406 4.062 1 98.5 127 PHE B N 1
ATOM 2602 C CA . PHE B 1 127 ? -4.105 -15.008 4.527 1 98.5 127 PHE B CA 1
ATOM 2603 C C . PHE B 1 127 ? -3.943 -15.305 6.012 1 98.5 127 PHE B C 1
ATOM 2605 O O . PHE B 1 127 ? -2.924 -15.859 6.434 1 98.5 127 PHE B O 1
ATOM 2612 N N . ILE B 1 128 ? -4.941 -14.922 6.805 1 97.19 128 ILE B N 1
ATOM 2613 C CA . ILE B 1 128 ? -4.848 -15.117 8.25 1 97.19 128 ILE B CA 1
ATOM 2614 C C . ILE B 1 128 ? -4.664 -16.609 8.555 1 97.19 128 ILE B C 1
ATOM 2616 O O . ILE B 1 128 ? -3.777 -16.984 9.32 1 97.19 128 ILE B O 1
ATOM 2620 N N . SER B 1 129 ? -5.492 -17.438 7.965 1 98.06 129 SER B N 1
ATOM 2621 C CA . SER B 1 129 ? -5.414 -18.875 8.18 1 98.06 129 SER B CA 1
ATOM 2622 C C . SER B 1 129 ? -4.059 -19.422 7.754 1 98.06 129 SER B C 1
ATOM 2624 O O . SER B 1 129 ? -3.432 -20.188 8.492 1 98.06 129 SER B O 1
ATOM 2626 N N . GLU B 1 130 ? -3.58 -19.047 6.598 1 98.19 130 GLU B N 1
ATOM 2627 C CA . GLU B 1 130 ? -2.344 -19.594 6.047 1 98.19 130 GLU B CA 1
ATOM 2628 C C . GLU B 1 130 ? -1.127 -19.094 6.82 1 98.19 130 GLU B C 1
ATOM 2630 O O . GLU B 1 130 ? -0.203 -19.859 7.098 1 98.19 130 GLU B O 1
ATOM 2635 N N . LEU B 1 131 ? -1.128 -17.828 7.176 1 96.31 131 LEU B N 1
ATOM 2636 C CA . LEU B 1 131 ? -0.026 -17.219 7.914 1 96.31 131 LEU B CA 1
ATOM 2637 C C . LEU B 1 131 ? 0.124 -17.875 9.289 1 96.31 131 LEU B C 1
ATOM 2639 O O . LEU B 1 131 ? 1.237 -17.984 9.805 1 96.31 131 LEU B O 1
ATOM 2643 N N . SER B 1 132 ? -0.966 -18.297 9.844 1 96.62 132 SER B N 1
ATOM 2644 C CA . SER B 1 132 ? -0.923 -18.906 11.172 1 96.62 132 SER B CA 1
ATOM 2645 C C . SER B 1 132 ? -0.053 -20.172 11.172 1 96.62 132 SER B C 1
ATOM 2647 O O . SER B 1 132 ? 0.57 -20.5 12.188 1 96.62 132 SER B O 1
ATOM 2649 N N . LYS B 1 133 ? 0.089 -20.859 10.062 1 96.44 133 LYS B N 1
ATOM 2650 C CA . LYS B 1 133 ? 0.936 -22.047 9.938 1 96.44 133 LYS B CA 1
ATOM 2651 C C . LYS B 1 133 ? 2.404 -21.688 10.164 1 96.44 133 LYS B C 1
ATOM 2653 O O . LYS B 1 133 ? 3.225 -22.578 10.438 1 96.44 133 LYS B O 1
ATOM 2658 N N . TRP B 1 134 ? 2.736 -20.469 10.031 1 95.31 134 TRP B N 1
ATOM 2659 C CA . TRP B 1 134 ? 4.125 -20.031 10.094 1 95.31 134 TRP B CA 1
ATOM 2660 C C . TRP B 1 134 ? 4.359 -19.141 11.305 1 95.31 134 TRP B C 1
ATOM 2662 O O . TRP B 1 134 ? 5.359 -18.422 11.367 1 95.31 134 TRP B O 1
ATOM 2672 N N . GLY B 1 135 ? 3.393 -19.078 12.188 1 93.19 135 GLY B N 1
ATOM 2673 C CA . GLY B 1 135 ? 3.516 -18.266 13.391 1 93.19 135 GLY B CA 1
ATOM 2674 C C . GLY B 1 135 ? 3.297 -16.781 13.133 1 93.19 135 GLY B C 1
ATOM 2675 O O . GLY B 1 135 ? 3.748 -15.945 13.914 1 93.19 135 GLY B O 1
ATOM 2676 N N . LEU B 1 136 ? 2.707 -16.438 12.023 1 93.19 136 LEU B N 1
ATOM 2677 C CA . LEU B 1 136 ? 2.377 -15.062 11.664 1 93.19 136 LEU B CA 1
ATOM 2678 C C . LEU B 1 136 ? 0.886 -14.797 11.844 1 93.19 136 LEU B C 1
ATOM 2680 O O . LEU B 1 136 ? 0.108 -15.727 12.062 1 93.19 136 LEU B O 1
ATOM 2684 N N . GLY B 1 137 ? 0.493 -13.547 11.852 1 91.25 137 GLY B N 1
ATOM 2685 C CA . GLY B 1 137 ? -0.887 -13.195 12.148 1 91.25 137 GLY B CA 1
ATOM 2686 C C . GLY B 1 137 ? -1.405 -12.047 11.297 1 91.25 137 GLY B C 1
ATOM 2687 O O . GLY B 1 137 ? -0.755 -11.641 10.328 1 91.25 137 GLY B O 1
ATOM 2688 N N . PRO B 1 138 ? -2.623 -11.578 11.617 1 92.44 138 PRO B N 1
ATOM 2689 C CA . PRO B 1 138 ? -3.297 -10.555 10.812 1 92.44 138 PRO B CA 1
ATOM 2690 C C . PRO B 1 138 ? -2.48 -9.273 10.68 1 92.44 138 PRO B C 1
ATOM 2692 O O . PRO B 1 138 ? -2.574 -8.578 9.664 1 92.44 138 PRO B O 1
ATOM 2695 N N . SER B 1 139 ? -1.639 -8.953 11.672 1 90 139 SER B N 1
ATOM 2696 C CA . SER B 1 139 ? -0.853 -7.723 11.664 1 90 139 SER B CA 1
ATOM 2697 C C . SER B 1 139 ? 0.222 -7.762 10.586 1 90 139 SER B C 1
ATOM 2699 O O . SER B 1 139 ? 0.81 -6.734 10.25 1 90 139 SER B O 1
ATOM 2701 N N . GLU B 1 140 ? 0.449 -8.922 9.992 1 93.06 140 GLU B N 1
ATOM 2702 C CA . GLU B 1 140 ? 1.497 -9.055 8.984 1 93.06 140 GLU B CA 1
ATOM 2703 C C . GLU B 1 140 ? 0.943 -8.836 7.578 1 93.06 140 GLU B C 1
ATOM 2705 O O . GLU B 1 140 ? 1.703 -8.773 6.609 1 93.06 140 GLU B O 1
ATOM 2710 N N . ILE B 1 141 ? -0.37 -8.656 7.469 1 95.5 141 ILE B N 1
ATOM 2711 C CA . ILE B 1 141 ? -0.981 -8.438 6.16 1 95.5 141 ILE B CA 1
ATOM 2712 C C . ILE B 1 141 ? -0.799 -6.984 5.734 1 95.5 141 ILE B C 1
ATOM 2714 O O . ILE B 1 141 ? -1.283 -6.07 6.41 1 95.5 141 ILE B O 1
ATOM 2718 N N . VAL B 1 142 ? -0.037 -6.773 4.684 1 96.12 142 VAL B N 1
ATOM 2719 C CA . VAL B 1 142 ? 0.197 -5.469 4.07 1 96.12 142 VAL B CA 1
ATOM 2720 C C . VAL B 1 142 ? -0.406 -5.445 2.666 1 96.12 142 VAL B C 1
ATOM 2722 O O . VAL B 1 142 ? -1.101 -6.379 2.266 1 96.12 142 VAL B O 1
ATOM 2725 N N . SER B 1 143 ? -0.213 -4.301 1.938 1 97.88 143 SER B N 1
ATOM 2726 C CA . SER B 1 143 ? -0.591 -4.277 0.529 1 97.88 143 SER B CA 1
ATOM 2727 C C . SER B 1 143 ? 0.064 -5.422 -0.236 1 97.88 143 SER B C 1
ATOM 2729 O O . SER B 1 143 ? 1.243 -5.719 -0.031 1 97.88 143 SER B O 1
ATOM 2731 N N . ASN B 1 144 ? -0.723 -6.07 -1.003 1 98.56 144 ASN B N 1
ATOM 2732 C CA . ASN B 1 144 ? -0.215 -7.242 -1.71 1 98.56 144 ASN B CA 1
ATOM 2733 C C . ASN B 1 144 ? -0.275 -7.051 -3.223 1 98.56 144 ASN B C 1
ATOM 2735 O O . ASN B 1 144 ? -0.894 -6.102 -3.711 1 98.56 144 ASN B O 1
ATOM 2739 N N . VAL B 1 145 ? 0.411 -7.922 -3.924 1 98.81 145 VAL B N 1
ATOM 2740 C CA . VAL B 1 145 ? 0.299 -8.023 -5.375 1 98.81 145 VAL B CA 1
ATOM 2741 C C . VAL B 1 145 ? -0.84 -8.977 -5.738 1 98.81 145 VAL B C 1
ATOM 2743 O O . VAL B 1 145 ? -1.008 -10.023 -5.109 1 98.81 145 VAL B O 1
ATOM 2746 N N . ASN B 1 146 ? -1.652 -8.609 -6.715 1 98.75 146 ASN B N 1
ATOM 2747 C CA . ASN B 1 146 ? -2.705 -9.477 -7.227 1 98.75 146 ASN B CA 1
ATOM 2748 C C . ASN B 1 146 ? -2.393 -9.961 -8.641 1 98.75 146 ASN B C 1
ATOM 2750 O O . ASN B 1 146 ? -2.658 -9.258 -9.617 1 98.75 146 ASN B O 1
ATOM 2754 N N . PHE B 1 147 ? -1.882 -11.18 -8.734 1 98.81 147 PHE B N 1
ATOM 2755 C CA . PHE B 1 147 ? -1.565 -11.742 -10.039 1 98.81 147 PHE B CA 1
ATOM 2756 C C . PHE B 1 147 ? -2.838 -12.039 -10.828 1 98.81 147 PHE B C 1
ATOM 2758 O O . PHE B 1 147 ? -3.83 -12.5 -10.258 1 98.81 147 PHE B O 1
ATOM 2765 N N . PHE B 1 148 ? -2.9 -11.711 -12.117 1 98.5 148 PHE B N 1
ATOM 2766 C CA . PHE B 1 148 ? -3.947 -11.953 -13.109 1 98.5 148 PHE B CA 1
ATOM 2767 C C . PHE B 1 148 ? -5.129 -11.016 -12.875 1 98.5 148 PHE B C 1
ATOM 2769 O O . PHE B 1 148 ? -6.156 -11.125 -13.547 1 98.5 148 PHE B O 1
ATOM 2776 N N . MET B 1 149 ? -4.957 -10.133 -11.906 1 98.12 149 MET B N 1
ATOM 2777 C CA . MET B 1 149 ? -5.992 -9.133 -11.656 1 98.12 149 MET B CA 1
ATOM 2778 C C . MET B 1 149 ? -5.684 -7.84 -12.406 1 98.12 149 MET B C 1
ATOM 2780 O O . MET B 1 149 ? -4.531 -7.398 -12.445 1 98.12 149 MET B O 1
ATOM 2784 N N . ARG B 1 150 ? -6.777 -7.258 -12.93 1 96.06 150 ARG B N 1
ATOM 2785 C CA . ARG B 1 150 ? -6.621 -6.012 -13.672 1 96.06 150 ARG B CA 1
ATOM 2786 C C . ARG B 1 150 ? -7.363 -4.867 -12.984 1 96.06 150 ARG B C 1
ATOM 2788 O O . ARG B 1 150 ? -8.578 -4.934 -12.797 1 96.06 150 ARG B O 1
ATOM 2795 N N . VAL B 1 151 ? -6.617 -3.887 -12.609 1 96.31 151 VAL B N 1
ATOM 2796 C CA . VAL B 1 151 ? -7.156 -2.637 -12.086 1 96.31 151 VAL B CA 1
ATOM 2797 C C . VAL B 1 151 ? -6.797 -1.485 -13.023 1 96.31 151 VAL B C 1
ATOM 2799 O O . VAL B 1 151 ? -5.629 -1.304 -13.375 1 96.31 151 VAL B O 1
ATOM 2802 N N . LYS B 1 152 ? -7.77 -0.807 -13.477 1 94.94 152 LYS B N 1
ATOM 2803 C CA . LYS B 1 152 ? -7.582 0.337 -14.359 1 94.94 152 LYS B CA 1
ATOM 2804 C C . LYS B 1 152 ? -7.613 1.648 -13.578 1 94.94 152 LYS B C 1
ATOM 2806 O O . LYS B 1 152 ? -8.281 1.746 -12.547 1 94.94 152 LYS B O 1
ATOM 2811 N N . PHE B 1 153 ? -6.84 2.566 -14.047 1 94.94 153 PHE B N 1
ATOM 2812 C CA . PHE B 1 153 ? -6.875 3.908 -13.477 1 94.94 153 PHE B CA 1
ATOM 2813 C C . PHE B 1 153 ? -6.797 4.965 -14.578 1 94.94 153 PHE B C 1
ATOM 2815 O O . PHE B 1 153 ? -6.18 4.738 -15.617 1 94.94 153 PHE B O 1
ATOM 2822 N N . ALA B 1 154 ? -7.438 6.078 -14.383 1 94.81 154 ALA B N 1
ATOM 2823 C CA . ALA B 1 154 ? -7.445 7.211 -15.305 1 94.81 154 ALA B CA 1
ATOM 2824 C C . ALA B 1 154 ? -6.461 8.289 -14.859 1 94.81 154 ALA B C 1
ATOM 2826 O O . ALA B 1 154 ? -5.902 8.211 -13.766 1 94.81 154 ALA B O 1
ATOM 2827 N N . SER B 1 155 ? -6.25 9.289 -15.75 1 90.81 155 SER B N 1
ATOM 2828 C CA . SER B 1 155 ? -5.277 10.344 -15.477 1 90.81 155 SER B CA 1
ATOM 2829 C C . SER B 1 155 ? -5.684 11.164 -14.258 1 90.81 155 SER B C 1
ATOM 2831 O O . SER B 1 155 ? -4.828 11.727 -13.57 1 90.81 155 SER B O 1
ATOM 2833 N N . ASP B 1 156 ? -6.945 11.195 -13.945 1 90.25 156 ASP B N 1
ATOM 2834 C CA . ASP B 1 156 ? -7.414 11.984 -12.812 1 90.25 156 ASP B CA 1
ATOM 2835 C C . ASP B 1 156 ? -7.438 11.148 -11.531 1 90.25 156 ASP B C 1
ATOM 2837 O O . ASP B 1 156 ? -7.898 11.617 -10.492 1 90.25 156 ASP B O 1
ATOM 2841 N N . GLY B 1 157 ? -7.012 9.859 -11.641 1 93.06 157 GLY B N 1
ATOM 2842 C CA . GLY B 1 157 ? -6.875 9.031 -10.453 1 93.06 157 GLY B CA 1
ATOM 2843 C C . GLY B 1 157 ? -8.031 8.07 -10.258 1 93.06 157 GLY B C 1
ATOM 2844 O O . GLY B 1 157 ? -8.008 7.23 -9.359 1 93.06 157 GLY B O 1
ATOM 2845 N N . ALA B 1 158 ? -9.07 8.211 -11.148 1 96.31 158 ALA B N 1
ATOM 2846 C CA . ALA B 1 158 ? -10.195 7.281 -11.031 1 96.31 158 ALA B CA 1
ATOM 2847 C C . ALA B 1 158 ? -9.727 5.832 -11.164 1 96.31 158 ALA B C 1
ATOM 2849 O O . ALA B 1 158 ? -8.875 5.523 -12.008 1 96.31 158 ALA B O 1
ATOM 2850 N N . LEU B 1 159 ? -10.227 5.023 -10.281 1 96 159 LEU B N 1
ATOM 2851 C CA . LEU B 1 159 ? -9.797 3.635 -10.164 1 96 159 LEU B CA 1
ATOM 2852 C C . LEU B 1 159 ? -10.969 2.684 -10.367 1 96 159 LEU B C 1
ATOM 2854 O O . LEU B 1 159 ? -12.062 2.924 -9.852 1 96 159 LEU B O 1
ATOM 2858 N N . GLU B 1 160 ? -10.758 1.573 -11.141 1 95.62 160 GLU B N 1
ATOM 2859 C CA . GLU B 1 160 ? -11.789 0.57 -11.398 1 95.62 160 GLU B CA 1
ATOM 2860 C C . GLU B 1 160 ? -11.195 -0.834 -11.438 1 95.62 160 GLU B C 1
ATOM 2862 O O . GLU B 1 160 ? -10.195 -1.069 -12.125 1 95.62 160 GLU B O 1
ATOM 2867 N N . ILE B 1 161 ? -11.844 -1.729 -10.68 1 95.62 161 ILE B N 1
ATOM 2868 C CA . ILE B 1 161 ? -11.508 -3.141 -10.828 1 95.62 161 ILE B CA 1
ATOM 2869 C C . ILE B 1 161 ? -12.141 -3.688 -12.102 1 95.62 161 ILE B C 1
ATOM 2871 O O . ILE B 1 161 ? -13.367 -3.693 -12.242 1 95.62 161 ILE B O 1
ATOM 2875 N N . ALA B 1 162 ? -11.328 -4.141 -13.031 1 95.94 162 ALA B N 1
ATOM 2876 C CA . ALA B 1 162 ? -11.805 -4.562 -14.344 1 95.94 162 ALA B CA 1
ATOM 2877 C C . ALA B 1 162 ? -11.766 -6.082 -14.484 1 95.94 162 ALA B C 1
ATOM 2879 O O . ALA B 1 162 ? -11.211 -6.773 -13.625 1 95.94 162 ALA B O 1
ATOM 2880 N N . GLU B 1 163 ? -12.398 -6.574 -15.508 1 95 163 GLU B N 1
ATOM 2881 C CA . GLU B 1 163 ? -12.289 -7.992 -15.836 1 95 163 GLU B CA 1
ATOM 2882 C C . GLU B 1 163 ? -10.844 -8.375 -16.141 1 95 163 GLU B C 1
ATOM 2884 O O . GLU B 1 163 ? -10.125 -7.648 -16.828 1 95 163 GLU B O 1
ATOM 2889 N N . GLY B 1 164 ? -10.461 -9.508 -15.523 1 93.94 164 GLY B N 1
ATOM 2890 C CA . GLY B 1 164 ? -9.148 -10.031 -15.852 1 93.94 164 GLY B CA 1
ATOM 2891 C C . GLY B 1 164 ? -8.992 -10.391 -17.328 1 93.94 164 GLY B C 1
ATOM 2892 O O . GLY B 1 164 ? -9.984 -10.695 -18 1 93.94 164 GLY B O 1
ATOM 2893 N N . ILE B 1 165 ? -7.75 -10.375 -17.812 1 95.31 165 ILE B N 1
ATOM 2894 C CA . ILE B 1 165 ? -7.535 -10.648 -19.219 1 95.31 165 ILE B CA 1
ATOM 2895 C C . ILE B 1 165 ? -6.746 -11.938 -19.391 1 95.31 165 ILE B C 1
ATOM 2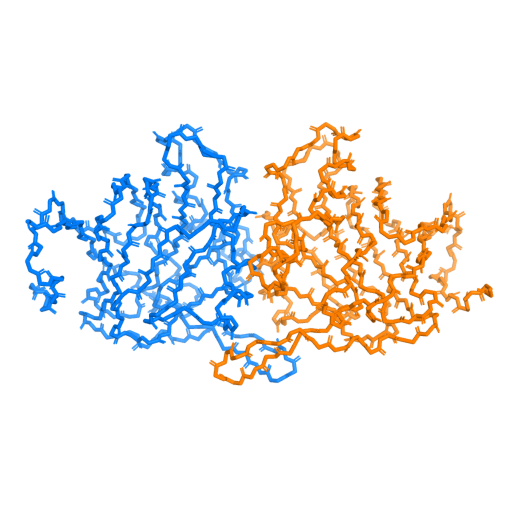897 O O . ILE B 1 165 ? -6.379 -12.312 -20.5 1 95.31 165 ILE B O 1
ATOM 2901 N N . SER B 1 166 ? -6.426 -12.617 -18.25 1 97.44 166 SER B N 1
ATOM 2902 C CA . SER B 1 166 ? -5.715 -13.891 -18.359 1 97.44 166 SER B CA 1
ATOM 2903 C C . SER B 1 166 ? -6.559 -14.938 -19.062 1 97.44 166 SER B C 1
ATOM 2905 O O . SER B 1 166 ? -7.773 -15.008 -18.875 1 97.44 166 SER B O 1
ATOM 2907 N N . ARG B 1 167 ? -5.914 -15.766 -19.922 1 96.62 167 ARG B N 1
ATOM 2908 C CA . ARG B 1 167 ? -6.523 -16.906 -20.609 1 96.62 167 ARG B CA 1
ATOM 2909 C C . ARG B 1 167 ? -6.207 -18.203 -19.875 1 96.62 167 ARG B C 1
ATOM 2911 O O . ARG B 1 167 ? -5.266 -18.266 -19.078 1 96.62 167 ARG B O 1
ATOM 2918 N N . PRO B 1 168 ? -7.031 -19.234 -20.219 1 97.31 168 PRO B N 1
ATOM 2919 C CA . PRO B 1 168 ? -6.676 -20.531 -19.656 1 97.31 168 PRO B CA 1
ATOM 2920 C C . PRO B 1 168 ? -5.234 -20.938 -19.953 1 97.31 168 PRO B C 1
ATOM 2922 O O . PRO B 1 168 ? -4.824 -20.938 -21.125 1 97.31 168 PRO B O 1
ATOM 2925 N N . GLY B 1 169 ? -4.457 -21.203 -18.891 1 97 169 GLY B N 1
ATOM 2926 C CA . GLY B 1 169 ? -3.088 -21.641 -19.094 1 97 169 GLY B CA 1
ATOM 2927 C C . GLY B 1 169 ? -2.068 -20.531 -18.969 1 97 169 GLY B C 1
ATOM 2928 O O . GLY B 1 169 ? -0.861 -20.781 -18.953 1 97 169 GLY B O 1
ATOM 2929 N N . ASP B 1 170 ? -2.52 -19.219 -18.922 1 97.62 170 ASP B N 1
ATOM 2930 C CA . ASP B 1 170 ? -1.586 -18.125 -18.672 1 97.62 170 ASP B CA 1
ATOM 2931 C C . ASP B 1 170 ? -0.882 -18.312 -17.328 1 97.62 170 ASP B C 1
ATOM 2933 O O . ASP B 1 170 ? -1.454 -18.859 -16.391 1 97.62 170 ASP B O 1
ATOM 2937 N N . TYR B 1 171 ? 0.393 -17.844 -17.266 1 98.12 171 TYR B N 1
ATOM 2938 C CA . TYR B 1 171 ? 1.164 -18.047 -16.047 1 98.12 171 TYR B CA 1
ATOM 2939 C C . TYR B 1 171 ? 2.15 -16.922 -15.812 1 98.12 171 TYR B C 1
ATOM 2941 O O . TYR B 1 171 ? 2.42 -16.125 -16.719 1 98.12 171 TYR B O 1
ATOM 2949 N N . VAL B 1 172 ? 2.621 -16.844 -14.594 1 98.44 172 VAL B N 1
ATOM 2950 C CA . VAL B 1 172 ? 3.76 -16.031 -14.172 1 98.44 172 VAL B CA 1
ATOM 2951 C C . VAL B 1 172 ? 4.785 -16.906 -13.461 1 98.44 172 VAL B C 1
ATOM 2953 O O . VAL B 1 172 ? 4.422 -17.844 -12.75 1 98.44 172 VAL B O 1
ATOM 2956 N N . ILE B 1 173 ? 6.035 -16.656 -13.703 1 98.56 173 ILE B N 1
ATOM 2957 C CA . ILE B 1 173 ? 7.109 -17.359 -13.016 1 98.56 173 ILE B CA 1
ATOM 2958 C C . ILE B 1 173 ? 7.957 -16.359 -12.227 1 98.56 173 ILE B C 1
ATOM 2960 O O . ILE B 1 173 ? 8.445 -15.367 -12.781 1 98.56 173 ILE B O 1
ATOM 2964 N N . LEU B 1 174 ? 8.117 -16.609 -10.969 1 98.81 174 LEU B N 1
ATOM 2965 C CA . LEU B 1 174 ? 8.93 -15.797 -10.062 1 98.81 174 LEU B CA 1
ATOM 2966 C C . LEU B 1 174 ? 10.203 -16.531 -9.664 1 98.81 174 LEU B C 1
ATOM 2968 O O . LEU B 1 174 ? 10.172 -17.719 -9.344 1 98.81 174 LEU B O 1
ATOM 2972 N N . ARG B 1 175 ? 11.281 -15.875 -9.703 1 98.81 175 ARG B N 1
ATOM 2973 C CA . ARG B 1 175 ? 12.539 -16.406 -9.18 1 98.81 175 ARG B CA 1
ATOM 2974 C C . ARG B 1 175 ? 12.852 -15.812 -7.805 1 98.81 175 ARG B C 1
ATOM 2976 O O . ARG B 1 175 ? 12.875 -14.594 -7.645 1 98.81 175 ARG B O 1
ATOM 2983 N N . ALA B 1 176 ? 13.125 -16.656 -6.848 1 98.5 176 ALA B N 1
ATOM 2984 C CA . ALA B 1 176 ? 13.469 -16.203 -5.504 1 98.5 176 ALA B CA 1
ATOM 2985 C C . ALA B 1 176 ? 14.93 -15.773 -5.43 1 98.5 176 ALA B C 1
ATOM 2987 O O . ALA B 1 176 ? 15.812 -16.484 -5.914 1 98.5 176 ALA B O 1
ATOM 2988 N N . HIS B 1 177 ? 15.188 -14.625 -4.777 1 98.06 177 HIS B N 1
ATOM 2989 C CA . HIS B 1 177 ? 16.547 -14.117 -4.656 1 98.06 177 HIS B CA 1
ATOM 2990 C C . HIS B 1 177 ? 17.062 -14.273 -3.234 1 98.06 177 HIS B C 1
ATOM 2992 O O . HIS B 1 177 ? 18.203 -13.883 -2.936 1 98.06 177 HIS B O 1
ATOM 2998 N N . MET B 1 178 ? 16.391 -14.797 -2.389 1 96.19 178 MET B N 1
ATOM 2999 C CA . MET B 1 178 ? 16.656 -15.117 -0.991 1 96.19 178 MET B CA 1
ATOM 3000 C C . MET B 1 178 ? 15.688 -16.188 -0.484 1 96.19 178 MET B C 1
ATOM 3002 O O . MET B 1 178 ? 14.703 -16.5 -1.156 1 96.19 178 MET B O 1
ATOM 3006 N N . PRO B 1 179 ? 16.031 -16.844 0.619 1 96.81 179 PRO B N 1
ATOM 3007 C CA . PRO B 1 179 ? 14.969 -17.656 1.2 1 96.81 179 PRO B CA 1
ATOM 3008 C C . PRO B 1 179 ? 13.711 -16.859 1.519 1 96.81 179 PRO B C 1
ATOM 3010 O O . PRO B 1 179 ? 13.773 -15.875 2.264 1 96.81 179 PRO B O 1
ATOM 3013 N N . VAL B 1 180 ? 12.594 -17.266 0.916 1 97.44 180 VAL B N 1
ATOM 3014 C CA . VAL B 1 180 ? 11.398 -16.438 0.983 1 97.44 180 VAL B CA 1
ATOM 3015 C C . VAL B 1 180 ? 10.172 -17.312 1.214 1 97.44 180 VAL B C 1
ATOM 3017 O O . VAL B 1 180 ? 10.039 -18.375 0.602 1 97.44 180 VAL B O 1
ATOM 3020 N N . LEU B 1 181 ? 9.367 -16.953 2.18 1 97.69 181 LEU B N 1
ATOM 3021 C CA . LEU B 1 181 ? 8.047 -17.562 2.346 1 97.69 181 LEU B CA 1
ATOM 3022 C C . LEU B 1 181 ? 7.043 -16.922 1.388 1 97.69 181 LEU B C 1
ATOM 3024 O O . LEU B 1 181 ? 6.77 -15.727 1.47 1 97.69 181 LEU B O 1
ATOM 3028 N N . ALA B 1 182 ? 6.566 -17.688 0.418 1 98.44 182 ALA B N 1
ATOM 3029 C CA . ALA B 1 182 ? 5.48 -17.266 -0.46 1 98.44 182 ALA B CA 1
ATOM 3030 C C . ALA B 1 182 ? 4.121 -17.656 0.12 1 98.44 182 ALA B C 1
ATOM 3032 O O . ALA B 1 182 ? 3.938 -18.781 0.582 1 98.44 182 ALA B O 1
ATOM 3033 N N . VAL B 1 183 ? 3.197 -16.703 0.147 1 98.5 183 VAL B N 1
ATOM 3034 C CA . VAL B 1 183 ? 1.834 -16.922 0.617 1 98.5 183 VAL B CA 1
ATOM 3035 C C . VAL B 1 183 ? 0.837 -16.391 -0.411 1 98.5 183 VAL B C 1
ATOM 3037 O O . VAL B 1 183 ? 0.944 -15.25 -0.853 1 98.5 183 VAL B O 1
ATOM 3040 N N . LEU B 1 184 ? -0.105 -17.219 -0.827 1 98.75 184 LEU B N 1
ATOM 3041 C CA . LEU B 1 184 ? -1.086 -16.719 -1.783 1 98.75 184 LEU B CA 1
ATOM 3042 C C . LEU B 1 184 ? -2.5 -17.109 -1.369 1 98.75 184 LEU B C 1
ATOM 3044 O O . LEU B 1 184 ? -2.68 -18.016 -0.541 1 98.75 184 LEU B O 1
ATOM 3048 N N . SER B 1 185 ? -3.395 -16.375 -1.735 1 98.88 185 SER B N 1
ATOM 3049 C CA . SER B 1 185 ? -4.824 -16.656 -1.665 1 98.88 185 SER B CA 1
ATOM 3050 C C . SER B 1 185 ? -5.438 -16.75 -3.057 1 98.88 185 SER B C 1
ATOM 3052 O O . SER B 1 185 ? -5.398 -15.789 -3.828 1 98.88 185 SER B O 1
ATOM 3054 N N . ASN B 1 186 ? -5.891 -17.953 -3.404 1 98.81 186 ASN B N 1
ATOM 3055 C CA . ASN B 1 186 ? -6.73 -18.078 -4.59 1 98.81 186 ASN B CA 1
ATOM 3056 C C . ASN B 1 186 ? -8.062 -17.359 -4.414 1 98.81 186 ASN B C 1
ATOM 3058 O O . ASN B 1 186 ? -8.961 -17.859 -3.74 1 98.81 186 ASN B O 1
ATOM 3062 N N . CYS B 1 187 ? -8.188 -16.234 -5.004 1 98.44 187 CYS B N 1
ATOM 3063 C CA . CYS B 1 187 ? -9.156 -15.219 -4.605 1 98.44 187 CYS B CA 1
ATOM 3064 C C . CYS B 1 187 ? -10.578 -15.758 -4.684 1 98.44 187 CYS B C 1
ATOM 3066 O O . CYS B 1 187 ? -11 -16.281 -5.723 1 98.44 187 CYS B O 1
ATOM 3068 N N . PRO B 1 188 ? -11.391 -15.555 -3.664 1 97.81 188 PRO B N 1
ATOM 3069 C CA . PRO B 1 188 ? -12.766 -16.078 -3.615 1 97.81 188 PRO B CA 1
ATOM 3070 C C . PRO B 1 188 ? -13.789 -15.078 -4.16 1 97.81 188 PRO B C 1
ATOM 3072 O O . PRO B 1 188 ? -14.984 -15.383 -4.191 1 97.81 188 PRO B O 1
ATOM 3075 N N . GLN B 1 189 ? -13.383 -13.938 -4.551 1 95.69 189 GLN B N 1
ATOM 3076 C CA . GLN B 1 189 ? -14.297 -12.836 -4.836 1 95.69 189 GLN B CA 1
ATOM 3077 C C . GLN B 1 189 ? -15.289 -13.219 -5.93 1 95.69 189 GLN B C 1
ATOM 3079 O O . GLN B 1 189 ? -14.898 -13.719 -6.984 1 95.69 189 GLN B O 1
ATOM 3084 N N . GLN B 1 190 ? -16.547 -12.984 -5.652 1 95.06 190 GLN B N 1
ATOM 3085 C CA . GLN B 1 190 ? -17.594 -13.281 -6.621 1 95.06 190 GLN B CA 1
ATOM 3086 C C . GLN B 1 190 ? -18.484 -12.07 -6.859 1 95.06 190 GLN B C 1
ATOM 3088 O O . GLN B 1 190 ? -19.453 -12.141 -7.617 1 95.06 190 GLN B O 1
ATOM 3093 N N . ASN B 1 191 ? -18.141 -10.961 -6.219 1 93.69 191 ASN B N 1
ATOM 3094 C CA . ASN B 1 191 ? -19.016 -9.797 -6.223 1 93.69 191 ASN B CA 1
ATOM 3095 C C . ASN B 1 191 ? -18.516 -8.711 -7.168 1 93.69 191 ASN B C 1
ATOM 3097 O O . ASN B 1 191 ? -19.156 -7.672 -7.332 1 93.69 191 ASN B O 1
ATOM 3101 N N . ASN B 1 192 ? -17.375 -8.883 -7.754 1 92.12 192 ASN B N 1
ATOM 3102 C CA . ASN B 1 192 ? -16.797 -8.031 -8.797 1 92.12 192 ASN B CA 1
ATOM 3103 C C . ASN B 1 192 ? -16.062 -8.852 -9.852 1 92.12 192 ASN B C 1
ATOM 3105 O O . ASN B 1 192 ? -15.969 -10.078 -9.734 1 92.12 192 ASN B O 1
ATOM 3109 N N . PRO B 1 193 ? -15.609 -8.273 -10.922 1 92.25 193 PRO B N 1
ATOM 3110 C CA . PRO B 1 193 ? -15.141 -9.062 -12.062 1 92.25 193 PRO B CA 1
ATOM 3111 C C . PRO B 1 193 ? -13.75 -9.648 -11.852 1 92.25 193 PRO B C 1
ATOM 3113 O O . PRO B 1 193 ? -13.242 -10.383 -12.711 1 92.25 193 PRO B O 1
ATOM 3116 N N . CYS B 1 194 ? -13.07 -9.391 -10.789 1 90.12 194 CYS B N 1
ATOM 3117 C CA . CYS B 1 194 ? -11.648 -9.68 -10.656 1 90.12 194 CYS B CA 1
ATOM 3118 C C . CYS B 1 194 ? -11.383 -11.172 -10.82 1 90.12 194 CYS B C 1
ATOM 3120 O O . CYS B 1 194 ? -10.312 -11.57 -11.297 1 90.12 194 CYS B O 1
ATOM 3122 N N . SER B 1 195 ? -12.297 -12.023 -10.453 1 92 195 SER B N 1
ATOM 3123 C CA . SER B 1 195 ? -12.148 -13.461 -10.586 1 92 195 SER B CA 1
ATOM 3124 C C . SER B 1 195 ? -13.242 -14.055 -11.469 1 92 195 SER B C 1
ATOM 3126 O O . SER B 1 195 ? -13.719 -15.164 -11.227 1 92 195 SER B O 1
ATOM 3128 N N . GLY B 1 196 ? -13.727 -13.25 -12.352 1 90.19 196 GLY B N 1
ATOM 3129 C CA . GLY B 1 196 ? -14.719 -13.703 -13.312 1 90.19 196 GLY B CA 1
ATOM 3130 C C . GLY B 1 196 ? -16.047 -14.031 -12.68 1 90.19 196 GLY B C 1
ATOM 3131 O O . GLY B 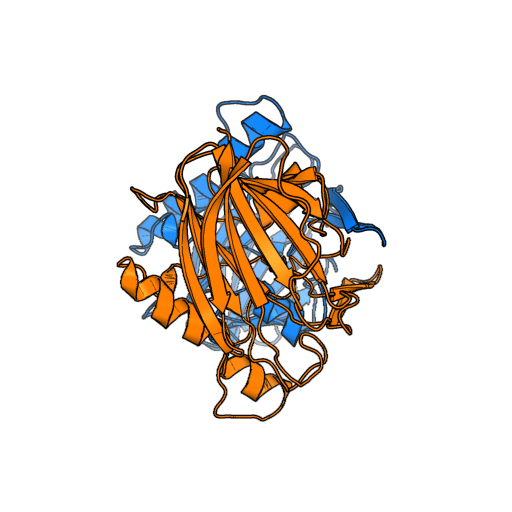1 196 ? -16.844 -14.789 -13.242 1 90.19 196 GLY B O 1
ATOM 3132 N N . PHE B 1 197 ? -16.25 -13.773 -11.516 1 92.94 197 PHE B N 1
ATOM 3133 C CA . PHE B 1 197 ? -17.469 -13.992 -10.742 1 92.94 197 PHE B CA 1
ATOM 3134 C C . PHE B 1 197 ? -17.641 -15.469 -10.406 1 92.94 197 PHE B C 1
ATOM 3136 O O . PHE B 1 197 ? -18.641 -15.859 -9.805 1 92.94 197 PHE B O 1
ATOM 3143 N N . ALA B 1 198 ? -16.703 -16.297 -10.82 1 95.25 198 ALA B N 1
ATOM 3144 C CA . ALA B 1 198 ? -16.688 -17.734 -10.586 1 95.25 198 ALA B CA 1
ATOM 3145 C C . ALA B 1 198 ? -15.273 -18.234 -10.328 1 95.25 198 ALA B C 1
ATOM 3147 O O . ALA B 1 198 ? -14.617 -18.75 -11.234 1 95.25 198 ALA B O 1
ATOM 3148 N N . PRO B 1 199 ? -14.867 -18.141 -9.078 1 97.69 199 PRO B N 1
ATOM 3149 C CA . PRO B 1 199 ? -13.492 -18.547 -8.758 1 97.69 199 PRO B CA 1
ATOM 3150 C C . PRO B 1 199 ? -13.156 -19.953 -9.273 1 97.69 199 PRO B C 1
ATOM 3152 O O . PRO B 1 199 ? -13.984 -20.859 -9.172 1 97.69 199 PRO B O 1
ATOM 3155 N N . THR B 1 200 ? -12.023 -20.172 -9.867 1 98.38 200 THR B N 1
ATOM 3156 C CA . THR B 1 200 ? -11.531 -21.406 -10.445 1 98.38 200 THR B CA 1
ATOM 3157 C C . THR B 1 200 ? -10.195 -21.812 -9.82 1 98.38 200 THR B C 1
ATOM 3159 O O . THR B 1 200 ? -9.578 -21.016 -9.109 1 98.38 200 THR B O 1
ATOM 3162 N N . PRO B 1 201 ? -9.797 -23.047 -9.984 1 98.5 201 PRO B N 1
ATOM 3163 C CA . PRO B 1 201 ? -8.516 -23.484 -9.422 1 98.5 201 PRO B CA 1
ATOM 3164 C C . PRO B 1 201 ? -7.316 -22.875 -10.148 1 98.5 201 PRO B C 1
ATOM 3166 O O . PRO B 1 201 ? -7.445 -22.438 -11.297 1 98.5 201 PRO B O 1
ATOM 3169 N N . ILE B 1 202 ? -6.188 -22.812 -9.492 1 98.62 202 ILE B N 1
ATOM 3170 C CA . ILE B 1 202 ? -4.895 -22.484 -10.078 1 98.62 202 ILE B CA 1
ATOM 3171 C C . ILE B 1 202 ? -3.902 -23.609 -9.836 1 98.62 202 ILE B C 1
ATOM 3173 O O . ILE B 1 202 ? -4.168 -24.516 -9.039 1 98.62 202 ILE B O 1
ATOM 3177 N N . GLU B 1 203 ? -2.912 -23.594 -10.555 1 98.38 203 GLU B N 1
ATOM 3178 C CA . GLU B 1 203 ? -1.812 -24.516 -10.297 1 98.38 203 GLU B CA 1
ATOM 3179 C C . GLU B 1 203 ? -0.559 -23.781 -9.844 1 98.38 203 GLU B C 1
ATOM 3181 O O . GLU B 1 203 ? -0.231 -22.719 -10.383 1 98.38 203 GLU B O 1
ATOM 3186 N N . VAL B 1 204 ? 0.135 -24.297 -8.844 1 98.56 204 VAL B N 1
ATOM 3187 C CA . VAL B 1 204 ? 1.412 -23.781 -8.367 1 98.56 204 VAL B CA 1
ATOM 3188 C C . VAL B 1 204 ? 2.502 -24.828 -8.562 1 98.56 204 VAL B C 1
ATOM 3190 O O . VAL B 1 204 ? 2.289 -26.016 -8.281 1 98.56 204 VAL B O 1
ATOM 3193 N N . ILE B 1 205 ? 3.572 -24.406 -9.102 1 98.06 205 ILE B N 1
ATOM 3194 C CA . ILE B 1 205 ? 4.715 -25.266 -9.336 1 98.06 205 ILE B CA 1
ATOM 3195 C C . ILE B 1 205 ? 5.977 -24.641 -8.75 1 98.06 205 ILE B C 1
ATOM 3197 O O . ILE B 1 205 ? 6.254 -23.453 -8.984 1 98.06 205 ILE B O 1
ATOM 3201 N N . VAL B 1 206 ? 6.68 -25.328 -7.918 1 98.5 206 VAL B N 1
ATOM 3202 C CA . VAL B 1 206 ? 8.008 -24.938 -7.465 1 98.5 206 VAL B CA 1
ATOM 3203 C C . VAL B 1 206 ? 9.07 -25.766 -8.18 1 98.5 206 VAL B C 1
ATOM 3205 O O . VAL B 1 206 ? 8.977 -27 -8.211 1 98.5 206 VAL B O 1
ATOM 3208 N N . SER B 1 207 ? 9.977 -25.094 -8.812 1 98.19 207 SER B N 1
ATOM 3209 C CA . SER B 1 207 ? 11.055 -25.781 -9.531 1 98.19 207 SER B CA 1
ATOM 3210 C C . SER B 1 207 ? 12.414 -25.172 -9.18 1 98.19 207 SER B C 1
ATOM 3212 O O . SER B 1 207 ? 12.492 -24.141 -8.516 1 98.19 207 SER B O 1
ATOM 3214 N N . GLU B 1 208 ? 13.477 -25.922 -9.469 1 97.5 208 GLU B N 1
ATOM 3215 C CA . GLU B 1 208 ? 14.836 -25.453 -9.211 1 97.5 208 GLU B CA 1
ATOM 3216 C C . GLU B 1 208 ? 15.781 -25.891 -10.328 1 97.5 208 GLU B C 1
ATOM 3218 O O . GLU B 1 208 ? 15.555 -26.906 -10.992 1 97.5 208 GLU B O 1
ATOM 3223 N N . ALA B 1 209 ? 16.797 -25.062 -10.547 1 92.25 209 ALA B N 1
ATOM 3224 C CA . ALA B 1 209 ? 17.812 -25.406 -11.539 1 92.25 209 ALA B CA 1
ATOM 3225 C C . ALA B 1 209 ? 18.547 -26.688 -11.148 1 92.25 209 ALA B C 1
ATOM 3227 O O . ALA B 1 209 ? 18.812 -26.922 -9.969 1 92.25 209 ALA B O 1
ATOM 3228 N N . VAL B 1 210 ? 18.781 -27.484 -12.117 1 87.56 210 VAL B N 1
ATOM 3229 C CA . VAL B 1 210 ? 19.531 -28.719 -11.914 1 87.56 210 VAL B CA 1
ATOM 3230 C C . VAL B 1 210 ? 21.016 -28.469 -12.172 1 87.56 210 VAL B C 1
ATOM 3232 O O . VAL B 1 210 ? 21.375 -27.672 -13.055 1 87.56 210 VAL B O 1
#

Nearest PDB structures (foldseek):
  3oru-assembly1_A  TM=8.847E-01  e=7.125E-17  Ruegeria sp. TM1040
  3di4-assembly1_B  TM=9.004E-01  e=1.731E-15  Ruegeria pomeroyi DSS-3
  7ang-assembly1_D  TM=4.744E-01  e=3.868E-01  Campylobacter jejuni
  4ffi-assembly4_D  TM=2.188E-01  e=5.576E-02  Paenarthrobacter ureafaciens
  4fff-assembly4_D  TM=2.237E-01  e=7.003E-02  Paenarthrobacter ureafaciens